Protein AF-A0A1C6I6W0-F1 (afdb_monomer_lite)

Foldseek 3Di:
DDDDDDDDDDDDDDDDDDDDDDDDDDDDDDDDDDDDDDDDDDDDDDDDDDDDDDDDDDDDDDDDDDDDDDDDDPDDDDPAQFFAFPDWDADQFWIKTFTDDDDQAQKKWKWKDDPQDTDTQDMDRDRIDTRGRDDAQDKIFMKMFGAHPVRDTRGDIDSRGDIAHHHHFWAFPDWAAAAQFIKTFTDQDPQFQKKWKWKDAPPDDTDTQDMDRHRMDGRNPDDAQGKMFMGMFGADPVRDTRYDIDPGDMAHHKHFWAFPDWAADQFFIKTFTDDIRQFQKKWKWKADPLDTDTDDIGNDRMDTDGRDDAQDKIFMKMFGAHPVRHTRHHIDSRGDIAHHHHFFDWPFWAADPQAIKTFGDDGPPFQWKWKWKDFQPGDTDTDDIGSDRIDGDNPDDAQTWMFMWMFGADPVRDGRYDIDPQGFIDHNRAGDAAWGQDPNATWHDHRRHTDAFWDQDPNWIWHAHPSRGTDADAWGHDPVRAIFHHHPVRTQQQLDFAWDQDPNWTWGHASGGTDTQDDLLSVLLRLLRHVLPVQDDSVDDLVSSLVSLLLCLLPFAAEDDADVPHDPDLCLLSVLCCCCSPVRYHHQLNSQSVSLSNNVSSPQQFKWWFFQVQGTWIDTPQFTGGSHVVNVDPDHSHRHHLPDPPDPVVNVRRPHPDPSRIHGD

Radius of gyration: 50.12 Å; chains: 1; bounding box: 114×80×155 Å

pLDDT: mean 87.42, std 19.43, range [25.23, 98.69]

Structure (mmCIF, N/CA/C/O backbone):
data_AF-A0A1C6I6W0-F1
#
_entry.id   AF-A0A1C6I6W0-F1
#
loop_
_atom_site.group_PDB
_atom_site.id
_atom_site.type_symbol
_atom_site.label_atom_id
_atom_site.label_alt_id
_atom_site.label_comp_id
_atom_site.label_asym_id
_atom_site.label_entity_id
_atom_site.label_seq_id
_atom_site.pdbx_PDB_ins_code
_atom_site.Cartn_x
_atom_site.Cartn_y
_atom_site.Cartn_z
_atom_site.occupancy
_atom_site.B_iso_or_equiv
_atom_site.auth_seq_id
_atom_site.auth_comp_id
_atom_site.auth_asym_id
_atom_site.auth_atom_id
_atom_site.pdbx_PDB_model_num
ATOM 1 N N . MET A 1 1 ? -52.725 21.985 -29.305 1.00 36.06 1 MET A N 1
ATOM 2 C CA . MET A 1 1 ? -52.435 21.150 -30.492 1.00 36.06 1 MET A CA 1
ATOM 3 C C . MET A 1 1 ? -51.719 19.877 -30.043 1.00 36.06 1 MET A C 1
ATOM 5 O O . MET A 1 1 ? -50.774 19.984 -29.281 1.00 36.06 1 MET A O 1
ATOM 9 N N . LYS A 1 2 ? -52.288 18.724 -30.437 1.00 34.72 2 LYS A N 1
ATOM 10 C CA . LYS A 1 2 ? -51.812 17.314 -30.498 1.00 34.72 2 LYS A CA 1
ATOM 11 C C . LYS A 1 2 ? -50.402 16.998 -29.924 1.00 34.72 2 LYS A C 1
ATOM 13 O O . LYS A 1 2 ? -49.452 17.635 -30.335 1.00 34.72 2 LYS A O 1
ATOM 18 N N . GLY A 1 3 ? -50.148 15.979 -29.092 1.00 31.81 3 GLY A N 1
ATOM 19 C CA . GLY A 1 3 ? -50.983 14.910 -28.540 1.00 31.81 3 GLY A CA 1
ATOM 20 C C . GLY A 1 3 ? -50.170 13.828 -27.784 1.00 31.81 3 GLY A C 1
ATOM 21 O O . GLY A 1 3 ? -49.019 13.573 -28.105 1.00 31.81 3 GLY A O 1
ATOM 22 N N . LYS A 1 4 ? -50.865 13.203 -26.819 1.00 36.06 4 LYS A N 1
ATOM 23 C CA . LYS A 1 4 ? -50.840 11.803 -26.323 1.00 36.06 4 LYS A CA 1
ATOM 24 C C . LYS A 1 4 ? -49.597 11.166 -25.646 1.00 36.06 4 LYS A C 1
ATOM 26 O O . LYS A 1 4 ? -48.624 10.776 -26.270 1.00 36.06 4 LYS A O 1
ATOM 31 N N . PHE A 1 5 ? -49.803 10.930 -24.343 1.00 32.94 5 PHE A N 1
ATOM 32 C CA . PHE A 1 5 ? -49.519 9.741 -23.514 1.00 32.94 5 PHE A CA 1
ATOM 33 C C . PHE A 1 5 ? -49.201 8.405 -24.213 1.00 32.94 5 PHE A C 1
ATOM 35 O O . PHE A 1 5 ? -49.918 8.043 -25.137 1.00 32.94 5 PHE A O 1
ATOM 42 N N . PHE A 1 6 ? -48.331 7.589 -23.587 1.00 28.20 6 PHE A N 1
ATOM 43 C CA . PHE A 1 6 ? -48.631 6.189 -23.214 1.00 28.20 6 PHE A CA 1
ATOM 44 C C . PHE A 1 6 ? -47.800 5.707 -22.000 1.00 28.20 6 PHE A C 1
ATOM 46 O O . PHE A 1 6 ? -46.600 5.950 -21.902 1.00 28.20 6 PHE A O 1
ATOM 53 N N . LYS A 1 7 ? -48.488 5.027 -21.069 1.00 34.78 7 LYS A N 1
ATOM 54 C CA . LYS A 1 7 ? -47.977 4.174 -19.978 1.00 34.78 7 LYS A CA 1
ATOM 55 C C . LYS A 1 7 ? -47.928 2.717 -20.465 1.00 34.78 7 LYS A C 1
ATOM 57 O O . LYS A 1 7 ? -48.870 2.324 -21.141 1.00 34.78 7 LYS A O 1
ATOM 62 N N . SER A 1 8 ? -46.978 1.914 -19.973 1.00 28.53 8 SER A N 1
ATOM 63 C CA . SER A 1 8 ? -47.134 0.472 -19.632 1.00 28.53 8 SER A CA 1
ATOM 64 C C . SER A 1 8 ? -45.778 -0.068 -19.142 1.00 28.53 8 SER A C 1
ATOM 66 O O . SER A 1 8 ? -44.788 0.072 -19.847 1.00 28.53 8 SER A O 1
ATOM 68 N N . ALA A 1 9 ? -45.599 -0.423 -17.866 1.00 29.14 9 ALA A N 1
ATOM 69 C CA . ALA A 1 9 ? -46.015 -1.654 -17.174 1.00 29.14 9 ALA A CA 1
ATOM 70 C C . ALA A 1 9 ? -45.068 -2.850 -17.420 1.00 29.14 9 ALA A C 1
ATOM 72 O O . ALA A 1 9 ? -44.709 -3.174 -18.544 1.00 29.14 9 ALA A O 1
ATOM 73 N N . ALA A 1 10 ? -44.651 -3.451 -16.304 1.00 28.59 10 ALA A N 1
ATOM 74 C CA . ALA A 1 10 ? -43.691 -4.535 -16.168 1.00 28.59 10 ALA A CA 1
ATOM 75 C C . ALA A 1 10 ? -44.291 -5.914 -16.486 1.00 28.59 10 ALA A C 1
ATOM 77 O O . ALA A 1 10 ? -45.480 -6.127 -16.263 1.00 28.59 10 ALA A O 1
ATOM 78 N N . ALA A 1 11 ? -43.440 -6.873 -16.858 1.00 27.70 11 ALA A N 1
ATOM 79 C CA . ALA A 1 11 ? -43.694 -8.292 -16.628 1.00 27.70 11 ALA A CA 1
ATOM 80 C C . ALA A 1 11 ? -42.375 -9.059 -16.441 1.00 27.70 11 ALA A C 1
ATOM 82 O O . ALA A 1 11 ? -41.409 -8.892 -17.180 1.00 27.70 11 ALA A O 1
ATOM 83 N N . VAL A 1 12 ? -42.376 -9.869 -15.389 1.00 25.23 12 VAL A N 1
ATOM 84 C CA . VAL A 1 12 ? -41.361 -10.820 -14.941 1.00 25.23 12 VAL A CA 1
ATOM 85 C C . VAL A 1 12 ? -41.543 -12.125 -15.716 1.00 25.23 12 VAL A C 1
ATOM 87 O O . VAL A 1 12 ? -42.675 -12.582 -15.841 1.00 25.23 12 VAL A O 1
ATOM 90 N N . LEU A 1 13 ? -40.458 -12.785 -16.131 1.00 26.41 13 LEU A N 1
ATOM 91 C CA . LEU A 1 13 ? -40.449 -14.246 -16.218 1.00 26.41 13 LEU A CA 1
ATOM 92 C C . LEU A 1 13 ? -39.040 -14.789 -15.959 1.00 26.41 13 LEU A C 1
ATOM 94 O O . LEU A 1 13 ? -38.089 -14.494 -16.679 1.00 26.41 13 LEU A O 1
ATOM 98 N N . ALA A 1 14 ? -38.929 -15.564 -14.884 1.00 27.98 14 ALA A N 1
ATOM 99 C CA . ALA A 1 14 ? -37.786 -16.395 -14.561 1.00 27.98 14 ALA A CA 1
ATOM 100 C C . ALA A 1 14 ? -38.007 -17.788 -15.162 1.00 27.98 14 ALA A C 1
ATOM 102 O O . ALA A 1 14 ? -39.080 -18.357 -14.981 1.00 27.98 14 ALA A O 1
ATOM 103 N N . VAL A 1 15 ? -36.984 -18.358 -15.800 1.00 27.36 15 VAL A N 1
ATOM 104 C CA . VAL A 1 15 ? -36.867 -19.809 -15.982 1.00 27.36 15 VAL A CA 1
ATOM 105 C C . VAL A 1 15 ? -35.427 -20.209 -15.675 1.00 27.36 15 VAL A C 1
ATOM 107 O O . VAL A 1 15 ? -34.488 -19.883 -16.395 1.00 27.36 15 VAL A O 1
ATOM 110 N N . THR A 1 16 ? -35.270 -20.893 -14.550 1.00 27.75 16 THR A N 1
ATOM 111 C CA . THR A 1 16 ? -34.123 -21.720 -14.173 1.00 27.75 16 THR A CA 1
ATOM 112 C C . THR A 1 16 ? -34.298 -23.118 -14.754 1.00 27.75 16 THR A C 1
ATOM 114 O O . THR A 1 16 ? -35.310 -23.741 -14.456 1.00 27.75 16 THR A O 1
ATOM 117 N N . MET A 1 17 ? -33.290 -23.654 -15.445 1.00 28.72 17 MET A N 1
ATOM 118 C CA . MET A 1 17 ? -32.938 -25.079 -15.380 1.00 28.72 17 MET A CA 1
ATOM 119 C C . MET A 1 17 ? -31.428 -25.246 -15.585 1.00 28.72 17 MET A C 1
ATOM 121 O O . MET A 1 17 ? -30.839 -24.709 -16.518 1.00 28.72 17 MET A O 1
ATOM 125 N N . ALA A 1 18 ? -30.813 -25.970 -14.656 1.00 29.25 18 ALA A N 1
ATOM 126 C CA . ALA A 1 18 ? -29.448 -26.472 -14.706 1.00 29.25 18 ALA A CA 1
ATOM 127 C C . ALA A 1 18 ? -29.484 -27.939 -15.148 1.00 29.25 18 ALA A C 1
ATOM 129 O O . ALA A 1 18 ? -30.422 -28.612 -14.747 1.00 29.25 18 ALA A O 1
ATOM 130 N N . PHE A 1 19 ? -28.465 -28.445 -15.857 1.00 28.27 19 PHE A N 1
ATOM 131 C CA . PHE A 1 19 ? -27.945 -29.813 -15.669 1.00 28.27 19 PHE A CA 1
ATOM 132 C C . PHE A 1 19 ? -26.547 -30.011 -16.313 1.00 28.27 19 PHE A C 1
ATOM 134 O O . PHE A 1 19 ? -26.326 -29.698 -17.477 1.00 28.27 19 PHE A O 1
ATOM 141 N N . SER A 1 20 ? -25.616 -30.477 -15.466 1.00 30.28 20 SER A N 1
ATOM 142 C CA . SER A 1 20 ? -24.488 -31.426 -15.648 1.00 30.28 20 SER A CA 1
ATOM 143 C C . SER A 1 20 ? -23.611 -31.491 -16.924 1.00 30.28 20 SER A C 1
ATOM 145 O O . SER A 1 20 ? -24.046 -31.949 -17.969 1.00 30.28 20 SER A O 1
ATOM 147 N N . GLY A 1 21 ? -22.308 -31.206 -16.743 1.00 29.09 21 GLY A N 1
ATOM 148 C CA . GLY A 1 21 ? -21.165 -32.149 -16.859 1.00 29.09 21 GLY A CA 1
ATOM 149 C C . GLY A 1 21 ? -20.869 -32.964 -18.143 1.00 29.09 21 GLY A C 1
ATOM 150 O O . GLY A 1 21 ? -21.479 -34.003 -18.317 1.00 29.09 21 GLY A O 1
ATOM 151 N N . LEU A 1 22 ? -19.833 -32.526 -18.903 1.00 28.27 22 LEU A N 1
ATOM 152 C CA . LEU A 1 22 ? -18.575 -33.203 -19.380 1.00 28.27 22 LEU A CA 1
ATOM 153 C C . LEU A 1 22 ? -18.576 -34.673 -19.925 1.00 28.27 22 LEU A C 1
ATOM 155 O O . LEU A 1 22 ? -19.366 -35.463 -19.428 1.00 28.27 22 LEU A O 1
ATOM 159 N N . PRO A 1 23 ? -17.565 -35.157 -20.721 1.00 45.59 23 PRO A N 1
ATOM 160 C CA . PRO A 1 23 ? -16.517 -34.499 -21.550 1.00 45.59 23 PRO A CA 1
ATOM 161 C C . PRO A 1 23 ? -16.104 -35.212 -22.902 1.00 45.59 23 PRO A C 1
ATOM 163 O O . PRO A 1 23 ? -16.564 -36.298 -23.220 1.00 45.59 23 PRO A O 1
ATOM 166 N N . VAL A 1 24 ? -15.119 -34.605 -23.605 1.00 29.31 24 VAL A N 1
ATOM 167 C CA . VAL A 1 24 ? -14.107 -35.115 -24.597 1.00 29.31 24 VAL A CA 1
ATOM 168 C C . VAL A 1 24 ? -14.507 -35.565 -26.025 1.00 29.31 24 VAL A C 1
ATOM 170 O O . VAL A 1 24 ? -15.272 -36.498 -26.208 1.00 29.31 24 VAL A O 1
ATOM 173 N N . GLY A 1 25 ? -13.772 -35.018 -27.017 1.00 28.88 25 GLY A N 1
ATOM 174 C CA . GLY A 1 25 ? -13.384 -35.678 -28.285 1.00 28.88 25 GLY A CA 1
ATOM 175 C C . GLY A 1 25 ? -13.830 -34.915 -29.544 1.00 28.88 25 GLY A C 1
ATOM 176 O O . GLY A 1 25 ? -15.005 -34.931 -29.856 1.00 28.88 25 GLY A O 1
ATOM 177 N N . ALA A 1 26 ? -13.021 -34.065 -30.188 1.00 28.41 26 ALA A N 1
ATOM 178 C CA . ALA A 1 26 ? -11.899 -34.342 -31.101 1.00 28.41 26 ALA A CA 1
ATOM 179 C C . ALA A 1 26 ? -12.290 -34.181 -32.598 1.00 28.41 26 ALA A C 1
ATOM 181 O O . ALA A 1 26 ? -13.226 -34.808 -33.066 1.00 28.41 26 ALA A O 1
ATOM 182 N N . TYR A 1 27 ? -11.499 -33.355 -33.300 1.00 29.36 27 TYR A N 1
ATOM 183 C CA . TYR A 1 27 ? -11.315 -33.192 -34.757 1.00 29.36 27 TYR A CA 1
ATOM 184 C C . TYR A 1 27 ? -12.503 -32.804 -35.660 1.00 29.36 27 TYR A C 1
ATOM 186 O O . TYR A 1 27 ? -13.372 -33.613 -35.943 1.00 29.36 27 TYR A O 1
ATOM 194 N N . ALA A 1 28 ? -12.400 -31.617 -36.271 1.00 29.62 28 ALA A N 1
ATOM 195 C CA . ALA A 1 28 ? -12.566 -31.433 -37.718 1.00 29.62 28 ALA A CA 1
ATOM 196 C C . ALA A 1 28 ? -11.971 -30.076 -38.142 1.00 29.62 28 ALA A C 1
ATOM 198 O O . ALA A 1 28 ? -12.317 -29.035 -37.585 1.00 29.62 28 ALA A O 1
ATOM 199 N N . LEU A 1 29 ? -11.041 -30.115 -39.101 1.00 31.14 29 LEU A N 1
ATOM 200 C CA . LEU A 1 29 ? -10.741 -28.991 -39.983 1.00 31.14 29 LEU A CA 1
ATOM 201 C C . LEU A 1 29 ? -11.939 -28.797 -40.918 1.00 31.14 29 LEU A C 1
ATOM 203 O O . LEU A 1 29 ? -12.384 -29.785 -41.493 1.00 31.14 29 LEU A O 1
ATOM 207 N N . ASP A 1 30 ? -12.354 -27.555 -41.158 1.00 29.84 30 ASP A N 1
ATOM 208 C CA . ASP A 1 30 ? -12.746 -27.149 -42.506 1.00 29.84 30 ASP A CA 1
ATOM 209 C C . ASP A 1 30 ? -12.541 -25.642 -42.723 1.00 29.84 30 ASP A C 1
ATOM 211 O O . ASP A 1 30 ? -12.570 -24.815 -41.811 1.00 29.84 30 ASP A O 1
ATOM 215 N N . THR A 1 31 ? -12.232 -25.379 -43.976 1.00 33.81 31 THR A N 1
ATOM 216 C CA . THR A 1 31 ? -11.841 -24.196 -44.715 1.00 33.81 31 THR A CA 1
ATOM 217 C C . THR A 1 31 ? -12.945 -23.143 -44.849 1.00 33.81 31 THR A C 1
ATOM 219 O O . THR A 1 31 ? -14.130 -23.454 -44.879 1.00 33.81 31 THR A O 1
ATOM 222 N N . SER A 1 32 ? -12.553 -21.871 -44.967 1.00 29.91 32 SER A N 1
ATOM 223 C CA . SER A 1 32 ? -13.003 -20.964 -46.041 1.00 29.91 32 SER A CA 1
ATOM 224 C C . SER A 1 32 ? -12.539 -19.529 -45.781 1.00 29.91 32 SER A C 1
ATOM 226 O O . SER A 1 32 ? -12.590 -19.000 -44.672 1.00 29.91 32 SER A O 1
ATOM 228 N N . GLU A 1 33 ? -12.021 -18.931 -46.846 1.00 36.03 33 GLU A N 1
ATOM 229 C CA . GLU A 1 33 ? -11.653 -17.529 -46.967 1.00 36.03 33 GLU A CA 1
ATOM 230 C C . GLU A 1 33 ? -12.889 -16.624 -46.903 1.00 36.03 33 GLU A C 1
ATOM 232 O O . GLU A 1 33 ? -13.901 -16.908 -47.537 1.00 36.03 33 GLU A O 1
ATOM 237 N N . SER A 1 34 ? -12.769 -15.471 -46.244 1.00 31.41 34 SER A N 1
ATOM 238 C CA . SER A 1 34 ? -13.485 -14.260 -46.661 1.00 31.41 34 SER A CA 1
ATOM 239 C C . SER A 1 34 ? -12.804 -13.018 -46.084 1.00 31.41 34 SER A C 1
ATOM 241 O O . SER A 1 34 ? -12.712 -12.833 -44.868 1.00 31.41 34 SER A O 1
ATOM 243 N N . VAL A 1 35 ? -12.300 -12.188 -46.990 1.00 36.06 35 VAL A N 1
ATOM 244 C CA . VAL A 1 35 ? -11.718 -10.855 -46.783 1.00 36.06 35 VAL A CA 1
ATOM 245 C C . VAL A 1 35 ? -12.784 -9.903 -46.218 1.00 36.06 35 VAL A C 1
ATOM 247 O O . VAL A 1 35 ? -13.906 -9.948 -46.717 1.00 36.06 35 VAL A O 1
ATOM 250 N N . PRO A 1 36 ? -12.494 -9.003 -45.255 1.00 34.47 36 PRO A N 1
ATOM 251 C CA . PRO A 1 36 ? -13.406 -7.911 -44.957 1.00 34.47 36 PRO A CA 1
ATOM 252 C C . PRO A 1 36 ? -13.003 -6.633 -45.701 1.00 34.47 36 PRO A C 1
ATOM 254 O O . PRO A 1 36 ? -11.850 -6.193 -45.681 1.00 34.47 36 PRO A O 1
ATOM 257 N N . GLU A 1 37 ? -14.017 -6.068 -46.343 1.00 31.89 37 GLU A N 1
ATOM 258 C CA . GLU A 1 37 ? -14.058 -4.824 -47.098 1.00 31.89 37 GLU A CA 1
ATOM 259 C C . GLU A 1 37 ? -13.576 -3.604 -46.298 1.00 31.89 37 GLU A C 1
ATOM 261 O O . GLU A 1 37 ? -13.868 -3.415 -45.114 1.00 31.89 37 GLU A O 1
ATOM 266 N N . THR A 1 38 ? -12.857 -2.731 -46.997 1.00 31.52 38 THR A N 1
ATOM 267 C CA . THR A 1 38 ? -12.487 -1.380 -46.578 1.00 31.52 38 THR A CA 1
ATOM 268 C C . THR A 1 38 ? -13.678 -0.429 -46.682 1.00 31.52 38 THR A C 1
ATOM 270 O O . THR A 1 38 ? -14.197 -0.203 -47.773 1.00 31.52 38 THR A O 1
ATOM 273 N N . LEU A 1 39 ? -14.062 0.185 -45.557 1.00 32.25 39 LEU A N 1
ATOM 274 C CA . LEU A 1 39 ? -14.990 1.316 -45.521 1.00 32.25 39 LEU A CA 1
ATOM 275 C C . LEU A 1 39 ? -14.318 2.593 -46.050 1.00 32.25 39 LEU A C 1
ATOM 277 O O . LEU A 1 39 ? -13.287 3.033 -45.539 1.00 32.25 39 LEU A O 1
ATOM 281 N N . VAL A 1 40 ? -14.965 3.194 -47.044 1.00 33.78 40 VAL A N 1
ATOM 282 C CA . VAL A 1 40 ? -14.684 4.511 -47.622 1.00 33.78 40 VAL A CA 1
ATOM 283 C C . VAL A 1 40 ? -15.209 5.595 -46.675 1.00 33.78 40 VAL A C 1
ATOM 285 O O . VAL A 1 40 ? -16.367 5.537 -46.267 1.00 33.78 40 VAL A O 1
ATOM 288 N N . MET A 1 41 ? -14.390 6.598 -46.346 1.00 30.19 41 MET A N 1
ATOM 289 C CA . MET A 1 41 ? -14.851 7.849 -45.732 1.00 30.19 41 MET A CA 1
ATOM 290 C C . MET A 1 41 ? -14.208 9.046 -46.441 1.00 30.19 41 MET A C 1
ATOM 292 O O . MET A 1 41 ? -12.989 9.153 -46.524 1.00 30.19 41 MET A O 1
ATOM 296 N N . ALA A 1 42 ? -15.114 9.880 -46.946 1.00 30.77 42 ALA A N 1
ATOM 297 C CA . ALA A 1 42 ? -15.023 11.119 -47.710 1.00 30.77 42 ALA A CA 1
ATOM 298 C C . ALA A 1 42 ? -13.834 12.071 -47.461 1.00 30.77 42 ALA A C 1
ATOM 300 O O . ALA A 1 42 ? -13.457 12.356 -46.323 1.00 30.77 42 ALA A O 1
ATOM 301 N N . ASP A 1 43 ? -13.369 12.650 -48.573 1.00 34.75 43 ASP A N 1
ATOM 302 C CA . ASP A 1 43 ? -12.514 13.832 -48.656 1.00 34.75 43 ASP A CA 1
ATOM 303 C C . ASP A 1 43 ? -13.191 15.076 -48.064 1.00 34.75 43 ASP A C 1
ATOM 305 O O . ASP A 1 43 ? -14.331 15.413 -48.389 1.00 34.75 43 ASP A O 1
ATOM 309 N N . VAL A 1 44 ? -12.436 15.803 -47.239 1.00 31.33 44 VAL A N 1
ATOM 310 C CA . VAL A 1 44 ? -12.723 17.183 -46.835 1.00 31.33 44 VAL A CA 1
ATOM 311 C C . VAL A 1 44 ? -11.496 18.022 -47.181 1.00 31.33 44 VAL A C 1
ATOM 313 O O . VAL A 1 44 ? -10.466 17.959 -46.513 1.00 31.33 44 VAL A O 1
ATOM 316 N N . THR A 1 45 ? -11.613 18.805 -48.250 1.00 39.41 45 THR A N 1
ATOM 317 C CA . THR A 1 45 ? -10.667 19.849 -48.661 1.00 39.41 45 THR A CA 1
ATOM 318 C C . THR A 1 45 ? -10.876 21.135 -47.858 1.00 39.41 45 THR A C 1
ATOM 320 O O . THR A 1 45 ? -12.003 21.615 -47.756 1.00 39.41 45 THR A O 1
ATOM 323 N N . ILE A 1 46 ? -9.788 21.733 -47.356 1.00 32.34 46 ILE A N 1
ATOM 324 C CA . ILE A 1 46 ? -9.719 23.112 -46.831 1.00 32.34 46 ILE A CA 1
ATOM 325 C C . ILE A 1 46 ? -8.386 23.725 -47.332 1.00 32.34 46 ILE A C 1
ATOM 327 O O . ILE A 1 46 ? -7.402 22.983 -47.411 1.00 32.34 46 ILE A O 1
ATOM 331 N N . PRO A 1 47 ? -8.337 25.011 -47.747 1.00 40.34 47 PRO A N 1
ATOM 332 C CA . PRO A 1 47 ? -7.365 25.516 -48.717 1.00 40.34 47 PRO A CA 1
ATOM 333 C C . PRO A 1 47 ? -6.090 26.076 -48.071 1.00 40.34 47 PRO A C 1
ATOM 335 O O . PRO A 1 47 ? -6.069 26.426 -46.892 1.00 40.34 47 PRO A O 1
ATOM 338 N N . VAL A 1 48 ? -5.026 26.183 -48.872 1.00 35.09 48 VAL A N 1
ATOM 339 C CA . VAL A 1 48 ? -3.736 26.768 -48.481 1.00 35.09 48 VAL A CA 1
ATOM 340 C C . VAL A 1 48 ? -3.612 28.164 -49.100 1.00 35.09 48 VAL A C 1
ATOM 342 O O . VAL A 1 48 ? -3.690 28.307 -50.318 1.00 35.09 48 VAL A O 1
ATOM 345 N N . GLU A 1 49 ? -3.436 29.178 -48.250 1.00 35.69 49 GLU A N 1
ATOM 346 C CA . GLU A 1 49 ? -3.113 30.563 -48.624 1.00 35.69 49 GLU A CA 1
ATOM 347 C C . GLU A 1 49 ? -1.639 30.735 -49.054 1.00 35.69 49 GLU A C 1
ATOM 349 O O . GLU A 1 49 ? -0.786 29.927 -48.671 1.00 35.69 49 GLU A O 1
ATOM 354 N N . PRO A 1 50 ? -1.313 31.778 -49.846 1.00 46.09 50 PRO A N 1
ATOM 355 C CA . PRO A 1 50 ? -0.034 31.887 -50.534 1.00 46.09 50 PRO A CA 1
ATOM 356 C C . PRO A 1 50 ? 1.013 32.649 -49.711 1.00 46.09 50 PRO A C 1
ATOM 358 O O . PRO A 1 50 ? 0.701 33.607 -49.008 1.00 46.09 50 PRO A O 1
ATOM 361 N N . THR A 1 51 ? 2.290 32.298 -49.886 1.00 35.94 51 THR A N 1
ATOM 362 C CA . THR A 1 51 ? 3.406 33.160 -49.469 1.00 35.94 51 THR A CA 1
ATOM 363 C C . THR A 1 51 ? 4.254 33.591 -50.661 1.00 35.94 51 THR A C 1
ATOM 365 O O . THR A 1 51 ? 4.799 32.782 -51.407 1.00 35.94 51 THR A O 1
ATOM 368 N N . THR A 1 52 ? 4.324 34.911 -50.764 1.00 33.56 52 THR A N 1
ATOM 369 C CA . THR A 1 52 ? 5.083 35.852 -51.590 1.00 33.56 52 THR A CA 1
ATOM 370 C C . THR A 1 52 ? 6.537 35.523 -51.971 1.00 33.56 52 THR A C 1
ATOM 372 O O . THR A 1 52 ? 7.370 35.261 -51.110 1.00 33.56 52 THR A O 1
ATOM 375 N N . SER A 1 53 ? 6.807 35.726 -53.271 1.00 35.34 53 SER A N 1
ATOM 376 C CA . SER A 1 53 ? 7.819 36.609 -53.900 1.00 35.34 53 SER A CA 1
ATOM 377 C C . SER A 1 53 ? 9.307 36.500 -53.524 1.00 35.34 53 SER A C 1
ATOM 379 O O . SER A 1 53 ? 9.727 36.936 -52.454 1.00 35.34 53 SER A O 1
ATOM 381 N N . ILE A 1 54 ? 10.123 36.128 -54.520 1.00 35.50 54 ILE A N 1
ATOM 382 C CA . ILE A 1 54 ? 11.561 36.432 -54.616 1.00 35.50 54 ILE A CA 1
ATOM 383 C C . ILE A 1 54 ? 11.801 37.109 -55.981 1.00 35.50 54 ILE A C 1
ATOM 385 O O . ILE A 1 54 ? 11.271 36.655 -56.993 1.00 35.50 54 ILE A O 1
ATOM 389 N N . TYR A 1 55 ? 12.552 38.214 -55.976 1.00 35.81 55 TYR A N 1
ATOM 390 C CA . TYR A 1 55 ? 12.883 39.067 -57.127 1.00 35.81 55 TYR A CA 1
ATOM 391 C C . TYR A 1 55 ? 13.720 38.353 -58.213 1.00 35.81 55 TYR A C 1
ATOM 393 O O . TYR A 1 55 ? 14.485 37.445 -57.882 1.00 35.81 55 TYR A O 1
ATOM 401 N N . PRO A 1 56 ? 13.628 38.785 -59.489 1.00 40.47 56 PRO A N 1
ATOM 402 C CA . PRO A 1 56 ? 14.425 38.250 -60.593 1.00 40.47 56 PRO A CA 1
ATOM 403 C C . PRO A 1 56 ? 15.850 38.829 -60.625 1.00 40.47 56 PRO A C 1
ATOM 405 O O . PRO A 1 56 ? 16.051 40.016 -60.378 1.00 40.47 56 PRO A O 1
ATOM 408 N N . THR A 1 57 ? 16.828 37.991 -60.973 1.00 43.94 57 THR A N 1
ATOM 409 C CA . THR A 1 57 ? 18.174 38.406 -61.408 1.00 43.94 57 THR A CA 1
ATOM 410 C C . THR A 1 57 ? 18.276 38.358 -62.933 1.00 43.94 57 THR A C 1
ATOM 412 O O . THR A 1 57 ? 17.643 37.509 -63.561 1.00 43.94 57 THR A O 1
ATOM 415 N N . ASP A 1 58 ? 19.080 39.270 -63.478 1.00 40.38 58 ASP A N 1
ATOM 416 C CA . ASP A 1 58 ? 19.270 39.634 -64.890 1.00 40.38 58 ASP A CA 1
ATOM 417 C C . ASP A 1 58 ? 19.498 38.480 -65.897 1.00 40.38 58 ASP A C 1
ATOM 419 O O . ASP A 1 58 ? 19.976 37.403 -65.524 1.00 40.38 58 ASP A O 1
ATOM 423 N N . PRO A 1 59 ? 19.192 38.700 -67.196 1.00 46.06 59 PRO A N 1
ATOM 424 C CA . PRO A 1 59 ? 19.339 37.691 -68.237 1.00 46.06 59 PRO A CA 1
ATOM 425 C C . PRO A 1 59 ? 20.807 37.461 -68.622 1.00 46.06 59 PRO A C 1
ATOM 427 O O . PRO A 1 59 ? 21.568 38.397 -68.853 1.00 46.06 59 PRO A O 1
ATOM 430 N N . ILE A 1 60 ? 21.181 36.186 -68.733 1.00 48.25 60 ILE A N 1
ATOM 431 C CA . ILE A 1 60 ? 22.473 35.727 -69.255 1.00 48.25 60 ILE A CA 1
ATOM 432 C C . ILE A 1 60 ? 22.419 35.753 -70.793 1.00 48.25 60 ILE A C 1
ATOM 434 O O . ILE A 1 60 ? 21.446 35.283 -71.384 1.00 48.25 60 ILE A O 1
ATOM 438 N N . GLU A 1 61 ? 23.464 36.297 -71.425 1.00 42.75 61 GLU A N 1
ATOM 439 C CA . GLU A 1 61 ? 23.663 36.349 -72.883 1.00 42.75 61 GLU A CA 1
ATOM 440 C C . GLU A 1 61 ? 23.561 34.970 -73.574 1.00 42.75 61 GLU A C 1
ATOM 442 O O . GLU A 1 61 ? 23.943 33.946 -72.996 1.00 42.75 61 GLU A O 1
ATOM 447 N N . PRO A 1 62 ? 23.105 34.922 -74.841 1.00 45.28 62 PRO A N 1
ATOM 448 C CA . PRO A 1 62 ? 23.009 33.683 -75.605 1.00 45.28 62 PRO A CA 1
ATOM 449 C C . PRO A 1 62 ? 24.396 33.151 -75.991 1.00 45.28 62 PRO A C 1
ATOM 451 O O . PRO A 1 62 ? 25.179 33.825 -76.657 1.00 45.28 62 PRO A O 1
ATOM 454 N N . THR A 1 63 ? 24.684 31.901 -75.624 1.00 45.88 63 THR A N 1
ATOM 455 C CA . THR A 1 63 ? 25.850 31.163 -76.124 1.00 45.88 63 THR A CA 1
ATOM 456 C C . THR A 1 63 ? 25.517 30.408 -77.418 1.00 45.88 63 THR A C 1
ATOM 458 O O . THR A 1 63 ? 24.411 29.904 -77.608 1.00 45.88 63 THR A O 1
ATOM 461 N N . ASN A 1 64 ? 26.500 30.392 -78.325 1.00 44.41 64 ASN A N 1
ATOM 462 C CA . ASN A 1 64 ? 26.469 29.888 -79.704 1.00 44.41 64 ASN A CA 1
ATOM 463 C C . ASN A 1 64 ? 25.904 28.460 -79.895 1.00 44.41 64 ASN A C 1
ATOM 465 O O . ASN A 1 64 ? 26.009 27.624 -78.996 1.00 44.41 64 ASN A O 1
ATOM 469 N N . PRO A 1 65 ? 25.387 28.137 -81.101 1.00 50.00 65 PRO A N 1
ATOM 470 C CA . PRO A 1 65 ? 24.825 26.824 -81.409 1.00 50.00 65 PRO A CA 1
ATOM 471 C C . PRO A 1 65 ? 25.864 25.695 -81.336 1.00 50.00 65 PRO A C 1
ATOM 473 O O . PRO A 1 65 ? 26.988 25.806 -81.828 1.00 50.00 65 PRO A O 1
ATOM 476 N N . ILE A 1 66 ? 25.441 24.580 -80.737 1.00 44.44 66 ILE A N 1
ATOM 477 C CA . ILE A 1 66 ? 26.198 23.333 -80.607 1.00 44.44 66 ILE A CA 1
ATOM 478 C C . ILE A 1 66 ? 26.211 22.619 -81.967 1.00 44.44 66 ILE A C 1
ATOM 480 O O . ILE A 1 66 ? 25.172 22.170 -82.447 1.00 44.44 66 ILE A O 1
ATOM 484 N N . TYR A 1 67 ? 27.393 22.492 -82.573 1.00 43.72 67 TYR A N 1
ATOM 485 C CA . TYR A 1 67 ? 27.629 21.581 -83.695 1.00 43.72 67 TYR A CA 1
ATOM 486 C C . TYR A 1 67 ? 27.641 20.118 -83.208 1.00 43.72 67 TYR A C 1
ATOM 488 O O . TYR A 1 67 ? 28.129 19.851 -82.106 1.00 43.72 67 TYR A O 1
ATOM 496 N N . PRO A 1 68 ? 27.154 19.149 -84.007 1.00 48.72 68 PRO A N 1
ATOM 497 C CA . PRO A 1 68 ? 27.234 17.732 -83.665 1.00 48.72 68 PRO A CA 1
ATOM 498 C C . PRO A 1 68 ? 28.698 17.277 -83.577 1.00 48.72 68 PRO A C 1
ATOM 500 O O . PRO A 1 68 ? 29.464 17.400 -84.532 1.00 48.72 68 PRO A O 1
ATOM 503 N N . THR A 1 69 ? 29.089 16.737 -82.421 1.00 49.12 69 THR A N 1
ATOM 504 C CA . THR A 1 69 ? 30.388 16.085 -82.222 1.00 49.12 69 THR A CA 1
ATOM 505 C C . THR A 1 69 ? 30.461 14.805 -83.052 1.00 49.12 69 THR A C 1
ATOM 507 O O . THR A 1 69 ? 29.562 13.966 -82.971 1.00 49.12 69 THR A O 1
ATOM 510 N N . GLN A 1 70 ? 31.536 14.658 -83.831 1.00 50.75 70 GLN A N 1
ATOM 511 C CA . GLN A 1 70 ? 31.863 13.438 -84.573 1.00 50.75 70 GLN A CA 1
ATOM 512 C C . GLN A 1 70 ? 31.910 12.191 -83.661 1.00 50.75 70 GLN A C 1
ATOM 514 O O . GLN A 1 70 ? 32.193 12.323 -82.466 1.00 50.75 70 GLN A O 1
ATOM 519 N N . PRO A 1 71 ? 31.666 10.979 -84.200 1.00 52.12 71 PRO A N 1
ATOM 520 C CA . PRO A 1 71 ? 31.817 9.734 -83.452 1.00 52.12 71 PRO A CA 1
ATOM 521 C C . PRO A 1 71 ? 33.261 9.592 -82.963 1.00 52.12 71 PRO A C 1
ATOM 523 O O . PRO A 1 71 ? 34.197 9.710 -83.748 1.00 52.12 71 PRO A O 1
ATOM 526 N N . VAL A 1 72 ? 33.438 9.335 -81.669 1.00 51.44 72 VAL A N 1
ATOM 527 C CA . VAL A 1 72 ? 34.747 9.025 -81.085 1.00 51.44 72 VAL A CA 1
ATOM 528 C C . VAL A 1 72 ? 35.175 7.640 -81.581 1.00 51.44 72 VAL A C 1
ATOM 530 O O . VAL A 1 72 ? 34.440 6.669 -81.394 1.00 51.44 72 VAL A O 1
ATOM 533 N N . GLU A 1 73 ? 36.344 7.553 -82.220 1.00 53.84 73 GLU A N 1
ATOM 534 C CA . GLU A 1 73 ? 37.004 6.287 -82.560 1.00 53.84 73 GLU A CA 1
ATOM 535 C C . GLU A 1 73 ? 37.156 5.393 -81.312 1.00 53.84 73 GLU A C 1
ATOM 537 O O . GLU A 1 73 ? 37.518 5.894 -80.241 1.00 53.84 73 GLU A O 1
ATOM 542 N N . PRO A 1 74 ? 36.919 4.071 -81.405 1.00 50.53 74 PRO A N 1
ATOM 543 C CA . PRO A 1 74 ? 37.242 3.159 -80.316 1.00 50.53 74 PRO A CA 1
ATOM 544 C C . PRO A 1 74 ? 38.757 3.176 -80.073 1.00 50.53 74 PRO A C 1
ATOM 546 O O . PRO A 1 74 ? 39.534 2.756 -80.925 1.00 50.53 74 PRO A O 1
ATOM 549 N N . THR A 1 75 ? 39.185 3.650 -78.902 1.00 51.00 75 THR A N 1
ATOM 550 C CA . THR A 1 75 ? 40.592 3.575 -78.489 1.00 51.00 75 THR A CA 1
ATOM 551 C C . THR A 1 75 ? 41.028 2.114 -78.395 1.00 51.00 75 THR A C 1
ATOM 553 O O . THR A 1 75 ? 40.349 1.313 -77.745 1.00 51.00 75 THR A O 1
ATOM 556 N N . GLU A 1 76 ? 42.162 1.776 -79.016 1.00 53.78 76 GLU A N 1
ATOM 557 C CA . GLU A 1 76 ? 42.798 0.458 -78.907 1.00 53.78 76 GLU A CA 1
ATOM 558 C C . GLU A 1 76 ? 42.938 0.030 -77.430 1.00 53.78 76 GLU A C 1
ATOM 560 O O . GLU A 1 76 ? 43.216 0.868 -76.562 1.00 53.78 76 GLU A O 1
ATOM 565 N N . PRO A 1 77 ? 42.740 -1.260 -77.096 1.00 52.31 77 PRO A N 1
ATOM 566 C CA . PRO A 1 77 ? 42.868 -1.731 -75.725 1.00 52.31 77 PRO A CA 1
ATOM 567 C C . PRO A 1 77 ? 44.299 -1.517 -75.221 1.00 52.31 77 PRO A C 1
ATOM 569 O O . PRO A 1 77 ? 45.255 -2.070 -75.762 1.00 52.31 77 PRO A O 1
ATOM 572 N N . VAL A 1 78 ? 44.447 -0.748 -74.140 1.00 54.28 78 VAL A N 1
ATOM 573 C CA . VAL A 1 78 ? 45.716 -0.626 -73.413 1.00 54.28 78 VAL A CA 1
ATOM 574 C C . VAL A 1 78 ? 46.129 -2.023 -72.942 1.00 54.28 78 VAL A C 1
ATOM 576 O O . VAL A 1 78 ? 45.475 -2.605 -72.077 1.00 54.28 78 VAL A O 1
ATOM 579 N N . ILE A 1 79 ? 47.207 -2.582 -73.500 1.00 60.88 79 ILE A N 1
ATOM 580 C CA . ILE A 1 79 ? 47.752 -3.866 -73.044 1.00 60.88 79 ILE A CA 1
ATOM 581 C C . ILE A 1 79 ? 48.373 -3.655 -71.659 1.00 60.88 79 ILE A C 1
ATOM 583 O O . ILE A 1 79 ? 49.473 -3.121 -71.509 1.00 60.88 79 ILE A O 1
ATOM 587 N N . VAL A 1 80 ? 47.651 -4.072 -70.621 1.00 72.00 80 VAL A N 1
ATOM 588 C CA . VAL A 1 80 ? 48.122 -4.021 -69.236 1.00 72.00 80 VAL A CA 1
ATOM 589 C C . VAL A 1 80 ? 49.091 -5.183 -68.993 1.00 72.00 80 VAL A C 1
ATOM 591 O O . VAL A 1 80 ? 48.679 -6.324 -68.804 1.00 72.00 80 VAL A O 1
ATOM 594 N N . ASN A 1 81 ? 50.398 -4.907 -68.961 1.00 89.69 81 ASN A N 1
ATOM 595 C CA . ASN A 1 81 ? 51.452 -5.917 -68.750 1.00 89.69 81 ASN A CA 1
ATOM 596 C C . ASN A 1 81 ? 51.650 -6.320 -67.267 1.00 89.69 81 ASN A C 1
ATOM 598 O O . ASN A 1 81 ? 52.750 -6.670 -66.831 1.00 89.69 81 ASN A O 1
ATOM 602 N N . TYR A 1 82 ? 50.610 -6.210 -66.438 1.00 92.94 82 TYR A N 1
ATOM 603 C CA . TYR A 1 82 ? 50.656 -6.556 -65.016 1.00 92.94 82 TYR A CA 1
ATOM 604 C C . TYR A 1 82 ? 49.311 -7.094 -64.509 1.00 92.94 82 TYR A C 1
ATOM 606 O O . TYR A 1 82 ? 48.271 -6.777 -65.080 1.00 92.94 82 TYR A O 1
ATOM 614 N N . PRO A 1 83 ? 49.290 -7.888 -63.419 1.00 95.25 83 PRO A N 1
ATOM 615 C CA . PRO A 1 83 ? 48.044 -8.319 -62.789 1.00 95.25 83 PRO A CA 1
ATOM 616 C C . PRO A 1 83 ? 47.228 -7.123 -62.274 1.00 95.25 83 PRO A C 1
ATOM 618 O O . PRO A 1 83 ? 47.612 -6.457 -61.309 1.00 95.25 83 PRO A O 1
ATOM 621 N N . GLU A 1 84 ? 46.092 -6.854 -62.912 1.00 95.19 84 GLU A N 1
ATOM 622 C CA . GLU A 1 84 ? 45.233 -5.715 -62.587 1.00 95.19 84 GLU A CA 1
ATOM 623 C C . GLU A 1 84 ? 44.363 -5.997 -61.354 1.00 95.19 84 GLU A C 1
ATOM 625 O O . GLU A 1 84 ? 43.602 -6.965 -61.348 1.00 95.19 84 GLU A O 1
ATOM 630 N N . ILE A 1 85 ? 44.444 -5.169 -60.302 1.00 97.25 85 ILE A N 1
ATOM 631 C CA . ILE A 1 85 ? 43.569 -5.312 -59.125 1.00 97.25 85 ILE A CA 1
ATOM 632 C C . ILE A 1 85 ? 42.139 -4.930 -59.515 1.00 97.25 85 ILE A C 1
ATOM 634 O O . ILE A 1 85 ? 41.854 -3.780 -59.824 1.00 97.25 85 ILE A O 1
ATOM 638 N N . THR A 1 86 ? 41.225 -5.893 -59.419 1.00 96.25 86 THR A N 1
ATOM 639 C CA . THR A 1 86 ? 39.821 -5.748 -59.821 1.00 96.25 86 THR A CA 1
ATOM 640 C C . THR A 1 86 ? 38.907 -5.364 -58.665 1.00 96.25 86 THR A C 1
ATOM 642 O O . THR A 1 86 ? 37.844 -4.786 -58.880 1.00 96.25 86 THR A O 1
ATOM 645 N N . SER A 1 87 ? 39.267 -5.699 -57.418 1.00 95.31 87 SER A N 1
ATOM 646 C CA . SER A 1 87 ? 38.433 -5.373 -56.256 1.00 95.31 87 SER A CA 1
ATOM 647 C C . SER A 1 87 ? 39.166 -5.427 -54.916 1.00 95.31 87 SER A C 1
ATOM 649 O O . SER A 1 87 ? 40.131 -6.172 -54.716 1.00 95.31 87 SER A O 1
ATOM 651 N N . PHE A 1 88 ? 38.615 -4.679 -53.958 1.00 95.75 88 PHE A N 1
ATOM 652 C CA . PHE A 1 88 ? 38.971 -4.738 -52.546 1.00 95.75 88 PHE A CA 1
ATOM 653 C C . PHE A 1 88 ? 37.775 -5.171 -51.700 1.00 95.75 88 PHE A C 1
ATOM 655 O O . PHE A 1 88 ? 36.642 -4.752 -51.932 1.00 95.75 88 PHE A O 1
ATOM 662 N N . SER A 1 89 ? 38.031 -5.978 -50.671 1.00 95.00 89 SER A N 1
ATOM 663 C CA . SER A 1 89 ? 37.026 -6.355 -49.677 1.00 95.00 89 SER A CA 1
ATOM 664 C C . SER A 1 89 ? 37.614 -6.314 -48.269 1.00 95.00 89 SER A C 1
ATOM 666 O O . SER A 1 89 ? 38.504 -7.095 -47.924 1.00 95.00 89 SER A O 1
ATOM 668 N N . ASN A 1 90 ? 37.124 -5.395 -47.435 1.00 96.38 90 ASN A N 1
ATOM 669 C CA . ASN A 1 90 ? 37.554 -5.293 -46.043 1.00 96.38 90 ASN A CA 1
ATOM 670 C C . ASN A 1 90 ? 37.030 -6.489 -45.224 1.00 96.38 90 ASN A C 1
ATOM 672 O O . ASN A 1 90 ? 35.837 -6.796 -45.210 1.00 96.38 90 ASN A O 1
ATOM 676 N N . THR A 1 91 ? 37.942 -7.140 -44.510 1.00 94.75 91 THR A N 1
ATOM 677 C CA . THR A 1 91 ? 37.716 -8.253 -43.577 1.00 94.75 91 THR A CA 1
ATOM 678 C C . THR A 1 91 ? 37.682 -7.744 -42.129 1.00 94.75 91 THR A C 1
ATOM 680 O O . THR A 1 91 ? 37.746 -6.542 -41.873 1.00 94.75 91 THR A O 1
ATOM 683 N N . ALA A 1 92 ? 37.589 -8.642 -41.143 1.00 92.81 92 ALA A N 1
ATOM 684 C CA . ALA A 1 92 ? 37.586 -8.251 -39.732 1.00 92.81 92 ALA A CA 1
ATOM 685 C C . ALA A 1 92 ? 38.889 -7.566 -39.269 1.00 92.81 92 ALA A C 1
ATOM 687 O O . ALA A 1 92 ? 38.847 -6.770 -38.332 1.00 92.81 92 ALA A O 1
ATOM 688 N N . LYS A 1 93 ? 40.034 -7.885 -39.891 1.00 94.06 93 LYS A N 1
ATOM 689 C CA . LYS A 1 93 ? 41.368 -7.414 -39.467 1.00 94.06 93 LYS A CA 1
ATOM 690 C C . LYS A 1 93 ? 42.230 -6.862 -40.610 1.00 94.06 93 LYS A C 1
ATOM 692 O O . LYS A 1 93 ? 43.380 -6.511 -40.373 1.00 94.06 93 LYS A O 1
ATOM 697 N N . GLY A 1 94 ? 41.725 -6.822 -41.839 1.00 95.62 94 GLY A N 1
ATOM 698 C CA . GLY A 1 94 ? 42.545 -6.491 -43.001 1.00 95.62 94 GLY A CA 1
ATOM 699 C C . GLY A 1 94 ? 41.769 -6.358 -44.303 1.00 95.62 94 GLY A C 1
ATOM 700 O O . GLY A 1 94 ? 40.543 -6.329 -44.283 1.00 95.62 94 GLY A O 1
ATOM 701 N N . THR A 1 95 ? 42.458 -6.336 -45.439 1.00 97.25 95 THR A N 1
ATOM 702 C CA . THR A 1 95 ? 41.842 -6.202 -46.772 1.00 97.25 95 THR A CA 1
ATOM 703 C C . THR A 1 95 ? 42.155 -7.428 -47.619 1.00 97.25 95 THR A C 1
ATOM 705 O O . THR A 1 95 ? 43.320 -7.799 -47.750 1.00 97.25 95 THR A O 1
ATOM 708 N N . LYS A 1 96 ? 41.132 -8.039 -48.221 1.00 97.25 96 LYS A N 1
ATOM 709 C CA . LYS A 1 96 ? 41.299 -8.975 -49.333 1.00 97.25 96 LYS A CA 1
ATOM 710 C C . LYS A 1 96 ? 41.417 -8.177 -50.630 1.00 97.25 96 LYS A C 1
ATOM 712 O O . LYS A 1 96 ? 40.515 -7.406 -50.954 1.00 97.25 96 LYS A O 1
ATOM 717 N N . ILE A 1 97 ? 42.522 -8.366 -51.336 1.00 97.88 97 ILE A N 1
ATOM 718 C CA . ILE A 1 97 ? 42.801 -7.794 -52.653 1.00 97.88 97 ILE A CA 1
ATOM 719 C C . ILE A 1 97 ? 42.599 -8.902 -53.688 1.00 97.88 97 ILE A C 1
ATOM 721 O O . ILE A 1 97 ? 43.106 -10.006 -53.479 1.00 97.88 97 ILE A O 1
ATOM 725 N N . SER A 1 98 ? 41.872 -8.627 -54.771 1.00 98.06 98 SER A N 1
ATOM 726 C CA . SER A 1 98 ? 41.671 -9.575 -55.880 1.00 98.06 98 SER A CA 1
ATOM 727 C C . SER A 1 98 ? 42.075 -8.934 -57.205 1.00 98.06 98 SER A C 1
ATOM 729 O O . SER A 1 98 ? 41.899 -7.728 -57.367 1.00 98.06 98 SER A O 1
ATOM 731 N N . TRP A 1 99 ? 42.615 -9.723 -58.131 1.00 97.38 99 TRP A N 1
ATOM 732 C CA . TRP A 1 99 ? 43.116 -9.252 -59.427 1.00 97.38 99 TRP A CA 1
ATOM 733 C C . TRP A 1 99 ? 42.799 -10.224 -60.566 1.00 97.38 99 TRP A C 1
ATOM 735 O O . TRP A 1 99 ? 42.424 -11.375 -60.329 1.00 97.38 99 TRP A O 1
ATOM 745 N N . SER A 1 100 ? 42.945 -9.758 -61.803 1.00 94.44 100 SER A N 1
ATOM 746 C CA . SER A 1 100 ? 42.803 -10.577 -63.011 1.00 94.44 100 SER A CA 1
ATOM 747 C C . SER A 1 100 ? 43.930 -11.608 -63.118 1.00 94.44 100 SER A C 1
ATOM 749 O O . SER A 1 100 ? 45.079 -11.332 -62.764 1.00 94.44 100 SER A O 1
ATOM 751 N N . LYS A 1 101 ? 43.612 -12.819 -63.597 1.00 93.81 101 LYS A N 1
ATOM 752 C CA . LYS A 1 101 ? 44.618 -13.861 -63.849 1.00 93.81 101 LYS A CA 1
ATOM 753 C C . LYS A 1 101 ? 45.615 -13.367 -64.902 1.00 93.81 101 LYS A C 1
ATOM 755 O O . LYS A 1 101 ? 45.222 -12.727 -65.867 1.00 93.81 101 LYS A O 1
ATOM 760 N N . TYR A 1 102 ? 46.884 -13.705 -64.712 1.00 93.50 102 TYR A N 1
ATOM 761 C CA . TYR A 1 102 ? 47.960 -13.453 -65.659 1.00 93.50 102 TYR A CA 1
ATOM 762 C C . TYR A 1 102 ? 48.469 -14.794 -66.201 1.00 93.50 102 TYR A C 1
ATOM 764 O O . TYR A 1 102 ? 48.848 -15.664 -65.414 1.00 93.50 102 TYR A O 1
ATOM 772 N N . ASP A 1 103 ? 48.423 -15.000 -67.518 1.00 90.50 103 ASP A N 1
ATOM 773 C CA . ASP A 1 103 ? 48.494 -16.345 -68.115 1.00 90.50 103 ASP A CA 1
ATOM 774 C C . ASP A 1 103 ? 49.814 -17.079 -67.875 1.00 90.50 103 ASP A C 1
ATOM 776 O O . ASP A 1 103 ? 49.816 -18.281 -67.614 1.00 90.50 103 ASP A O 1
ATOM 780 N N . SER A 1 104 ? 50.935 -16.360 -67.878 1.00 89.38 104 SER A N 1
ATOM 781 C CA . SER A 1 104 ? 52.258 -16.930 -67.603 1.00 89.38 104 SER A CA 1
ATOM 782 C C . SER A 1 104 ? 52.587 -17.037 -66.106 1.00 89.38 104 SER A C 1
ATOM 784 O O . SER A 1 104 ? 53.673 -17.495 -65.738 1.00 89.38 104 SER A O 1
ATOM 786 N N . ALA A 1 105 ? 51.671 -16.642 -65.214 1.00 94.12 105 ALA A N 1
ATOM 787 C CA . ALA A 1 105 ? 51.893 -16.663 -63.774 1.00 94.12 105 ALA A CA 1
ATOM 788 C C . ALA A 1 105 ? 51.605 -18.038 -63.160 1.00 94.12 105 ALA A C 1
ATOM 790 O O . ALA A 1 105 ? 50.531 -18.612 -63.324 1.00 94.12 105 ALA A O 1
ATOM 791 N N . THR A 1 106 ? 52.531 -18.515 -62.333 1.00 95.25 106 THR A N 1
ATOM 792 C CA . THR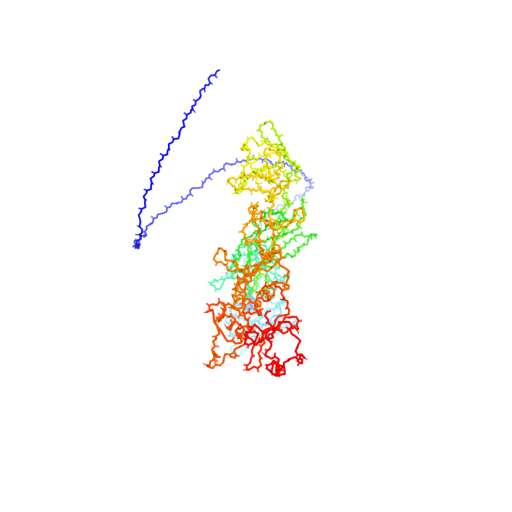 A 1 106 ? 52.309 -19.666 -61.436 1.00 95.25 106 THR A CA 1
ATOM 793 C C . THR A 1 106 ? 52.139 -19.252 -59.977 1.00 95.25 106 THR A C 1
ATOM 795 O O . THR A 1 106 ? 51.606 -20.005 -59.162 1.00 95.25 106 THR A O 1
ATOM 798 N N . LYS A 1 107 ? 52.561 -18.030 -59.645 1.00 97.00 107 LYS A N 1
ATOM 799 C CA . LYS A 1 107 ? 52.431 -17.407 -58.330 1.00 97.00 107 LYS A CA 1
ATOM 800 C C . LYS A 1 107 ? 52.361 -15.891 -58.491 1.00 97.00 107 LYS A C 1
ATOM 802 O O . LYS A 1 107 ? 52.836 -15.342 -59.479 1.00 97.00 107 LYS A O 1
ATOM 807 N N . TYR A 1 108 ? 51.809 -15.214 -57.498 1.00 98.25 108 TYR A N 1
ATOM 808 C CA . TYR A 1 108 ? 51.748 -13.762 -57.415 1.00 98.25 108 TYR A CA 1
ATOM 809 C C . TYR A 1 108 ? 52.435 -13.282 -56.145 1.00 98.25 108 TYR A C 1
ATOM 811 O O . TYR A 1 108 ? 52.359 -13.935 -55.100 1.00 98.25 108 TYR A O 1
ATOM 819 N N . ARG A 1 109 ? 53.068 -12.113 -56.219 1.00 98.19 109 ARG A N 1
ATOM 820 C CA . ARG A 1 109 ? 53.639 -11.406 -55.072 1.00 98.19 109 ARG A CA 1
ATOM 821 C C . ARG A 1 109 ? 52.953 -10.058 -54.927 1.00 98.19 109 ARG A C 1
ATOM 823 O O . ARG A 1 109 ? 52.878 -9.287 -55.882 1.00 98.19 109 ARG A O 1
ATOM 830 N N . VAL A 1 110 ? 52.459 -9.794 -53.725 1.00 98.19 110 VAL A N 1
ATOM 831 C CA . VAL A 1 110 ? 51.709 -8.580 -53.400 1.00 98.19 110 VAL A CA 1
ATOM 832 C C . VAL A 1 110 ? 52.620 -7.621 -52.653 1.00 98.19 110 VAL A C 1
ATOM 834 O O . VAL A 1 110 ? 53.377 -8.024 -51.760 1.00 98.19 110 VAL A O 1
ATOM 837 N N . TYR A 1 111 ? 52.524 -6.349 -53.014 1.00 98.00 111 TYR A N 1
ATOM 838 C CA . TYR A 1 111 ? 53.305 -5.265 -52.447 1.00 98.00 111 TYR A CA 1
ATOM 839 C C . TYR A 1 111 ? 52.395 -4.171 -51.903 1.00 98.00 111 TYR A C 1
ATOM 841 O O . TYR A 1 111 ? 51.304 -3.937 -52.422 1.00 98.00 111 TYR A O 1
ATOM 849 N N . ILE A 1 112 ? 52.876 -3.486 -50.872 1.00 97.38 112 ILE A N 1
ATOM 850 C CA . ILE A 1 112 ? 52.279 -2.285 -50.298 1.00 97.38 112 ILE A CA 1
ATOM 851 C C . ILE A 1 112 ? 53.240 -1.112 -50.460 1.00 97.38 112 ILE A C 1
ATOM 853 O O . ILE A 1 112 ? 54.458 -1.277 -50.343 1.00 97.38 112 ILE A O 1
ATOM 857 N N . ARG A 1 113 ? 52.704 0.075 -50.727 1.00 97.44 113 ARG A N 1
ATOM 858 C CA . ARG A 1 113 ? 53.504 1.294 -50.844 1.00 97.44 113 ARG A CA 1
ATOM 859 C C . ARG A 1 113 ? 53.986 1.752 -49.464 1.00 97.44 113 ARG A C 1
ATOM 861 O O . ARG A 1 113 ? 53.189 1.848 -48.531 1.00 97.44 113 ARG A O 1
ATOM 868 N N . ASN A 1 114 ? 55.279 2.033 -49.343 1.00 91.56 114 ASN A N 1
ATOM 869 C CA . ASN A 1 114 ? 55.939 2.536 -48.140 1.00 91.56 114 ASN A CA 1
ATOM 870 C C . ASN A 1 114 ? 56.837 3.729 -48.518 1.00 91.56 114 ASN A C 1
ATOM 872 O O . ASN A 1 114 ? 57.955 3.559 -49.015 1.00 91.56 114 ASN A O 1
ATOM 876 N N . GLY A 1 115 ? 56.305 4.945 -48.360 1.00 88.12 115 GLY A N 1
ATOM 877 C CA . GLY A 1 115 ? 56.909 6.162 -48.909 1.00 88.12 115 GLY A CA 1
ATOM 878 C C . GLY A 1 115 ? 56.969 6.119 -50.442 1.00 88.12 115 GLY A C 1
ATOM 879 O O . GLY A 1 115 ? 55.966 5.848 -51.104 1.00 88.12 115 GLY A O 1
ATOM 880 N N . SER A 1 116 ? 58.154 6.352 -51.007 1.00 87.56 116 SER A N 1
ATOM 881 C CA . SER A 1 116 ? 58.434 6.217 -52.446 1.00 87.56 116 SER A CA 1
ATOM 882 C C . SER A 1 116 ? 58.722 4.775 -52.892 1.00 87.56 116 SER A C 1
ATOM 884 O O . SER A 1 116 ? 58.856 4.526 -54.088 1.00 87.56 116 SER A O 1
ATOM 886 N N . SER A 1 117 ? 58.805 3.821 -51.958 1.00 93.81 117 SER A N 1
ATOM 887 C CA . SER A 1 117 ? 59.218 2.436 -52.217 1.00 93.81 117 SER A CA 1
ATOM 888 C C . SER A 1 117 ? 58.074 1.426 -52.065 1.00 93.81 117 SER A C 1
ATOM 890 O O . SER A 1 117 ? 57.010 1.737 -51.525 1.00 93.81 117 SER A O 1
ATOM 892 N N . TRP A 1 118 ? 58.293 0.192 -52.526 1.00 97.00 118 TRP A N 1
ATOM 893 C CA . TRP A 1 118 ? 57.341 -0.916 -52.408 1.00 97.00 118 TRP A CA 1
ATOM 894 C C . TRP A 1 118 ? 57.874 -1.989 -51.458 1.00 97.00 118 TRP A C 1
ATOM 896 O O . TRP A 1 118 ? 58.962 -2.524 -51.656 1.00 97.00 118 TRP A O 1
ATOM 906 N N . SER A 1 119 ? 57.092 -2.343 -50.439 1.00 97.00 119 SER A N 1
ATOM 907 C CA . SER A 1 119 ? 57.404 -3.416 -49.489 1.00 97.00 119 SER A CA 1
ATOM 908 C C . SER A 1 119 ? 56.556 -4.652 -49.781 1.00 97.00 119 SER A C 1
ATOM 910 O O . SER A 1 119 ? 55.354 -4.550 -50.020 1.00 97.00 119 SER A O 1
ATOM 912 N N . ARG A 1 120 ? 57.163 -5.841 -49.773 1.00 96.88 120 ARG A N 1
ATOM 913 C CA . ARG A 1 120 ? 56.438 -7.106 -49.976 1.00 96.88 120 ARG A CA 1
ATOM 914 C C . ARG A 1 120 ? 55.535 -7.391 -48.772 1.00 96.88 120 ARG A C 1
ATOM 916 O O . ARG A 1 120 ? 56.011 -7.359 -47.643 1.00 96.88 120 ARG A O 1
ATOM 923 N N . VAL A 1 121 ? 54.273 -7.748 -49.020 1.00 96.25 121 VAL A N 1
ATOM 924 C CA . VAL A 1 121 ? 53.329 -8.189 -47.969 1.00 96.25 121 VAL A CA 1
ATOM 925 C C . VAL A 1 121 ? 53.061 -9.692 -47.984 1.00 96.25 121 VAL A C 1
ATOM 927 O O . VAL A 1 121 ? 52.677 -10.254 -46.963 1.00 96.25 121 VAL A O 1
ATOM 930 N N . GLY A 1 122 ? 53.275 -10.367 -49.116 1.00 97.06 122 GLY A N 1
ATOM 931 C CA . GLY A 1 122 ? 53.118 -11.817 -49.202 1.00 97.06 122 GLY A CA 1
ATOM 932 C C . GLY A 1 122 ? 53.127 -12.361 -50.625 1.00 97.06 122 GLY A C 1
ATOM 933 O O . GLY A 1 122 ? 53.328 -11.623 -51.590 1.00 97.06 122 GLY A O 1
ATOM 934 N N . GLU A 1 123 ? 52.942 -13.674 -50.739 1.00 97.38 123 GLU A N 1
ATOM 935 C CA . GLU A 1 123 ? 52.786 -14.398 -52.003 1.00 97.38 123 GLU A CA 1
ATOM 936 C C . GLU A 1 123 ? 51.579 -15.336 -51.937 1.00 97.38 123 GLU A C 1
ATOM 938 O O . GLU A 1 123 ? 51.168 -15.756 -50.856 1.00 97.38 123 GLU A O 1
ATOM 943 N N . THR A 1 124 ? 51.013 -15.662 -53.094 1.00 97.50 124 THR A N 1
ATOM 944 C CA . THR A 1 124 ? 49.854 -16.552 -53.233 1.00 97.50 124 THR A CA 1
ATOM 945 C C . THR A 1 124 ? 49.858 -17.184 -54.621 1.00 97.50 124 THR A C 1
ATOM 947 O O . THR A 1 124 ? 50.296 -16.563 -55.586 1.00 97.50 124 THR A O 1
ATOM 950 N N . THR A 1 125 ? 49.376 -18.416 -54.748 1.00 96.81 125 THR A N 1
ATOM 951 C CA . THR A 1 125 ? 49.151 -19.070 -56.052 1.00 96.81 125 THR A CA 1
ATOM 952 C C . THR A 1 125 ? 47.768 -18.762 -56.626 1.00 96.81 125 THR A C 1
ATOM 954 O O . THR A 1 125 ? 47.486 -19.081 -57.776 1.00 96.81 125 THR A O 1
ATOM 957 N N . THR A 1 126 ? 46.898 -18.122 -55.842 1.00 97.44 126 THR A N 1
ATOM 958 C CA . THR A 1 126 ? 45.554 -17.717 -56.269 1.00 97.44 126 THR A CA 1
ATOM 959 C C . THR A 1 126 ? 45.538 -16.256 -56.711 1.00 97.44 126 THR A C 1
ATOM 961 O O . THR A 1 126 ? 46.446 -15.487 -56.404 1.00 97.44 126 THR A O 1
ATOM 964 N N . THR A 1 127 ? 44.472 -15.834 -57.386 1.00 97.25 127 THR A N 1
ATOM 965 C CA . THR A 1 127 ? 44.264 -14.447 -57.837 1.00 97.25 127 THR A CA 1
ATOM 966 C C . THR A 1 127 ? 43.733 -13.516 -56.737 1.00 97.25 127 THR A C 1
ATOM 968 O O . THR A 1 127 ? 43.065 -12.515 -57.001 1.00 97.25 127 THR A O 1
ATOM 971 N N . SER A 1 128 ? 43.993 -13.852 -55.469 1.00 97.38 128 SER A N 1
ATOM 972 C CA . SER A 1 128 ? 43.658 -12.991 -54.338 1.00 97.38 128 SER A CA 1
ATOM 973 C C . SER A 1 128 ? 44.580 -13.206 -53.140 1.00 97.38 128 SER A C 1
ATOM 975 O O . SER A 1 128 ? 45.122 -14.294 -52.931 1.00 97.38 128 SER A O 1
ATOM 977 N N . PHE A 1 129 ? 44.723 -12.172 -52.316 1.00 97.81 129 PHE A N 1
ATOM 978 C CA . PHE A 1 129 ? 45.515 -12.205 -51.087 1.00 97.81 129 PHE A CA 1
ATOM 979 C C . PHE A 1 129 ? 44.861 -11.357 -49.997 1.00 97.81 129 PHE A C 1
ATOM 981 O O . PHE A 1 129 ? 44.350 -10.273 -50.272 1.00 97.81 129 PHE A O 1
ATOM 988 N N . THR A 1 130 ? 44.897 -11.831 -48.751 1.00 97.62 130 THR A N 1
ATOM 989 C CA . THR A 1 130 ? 44.378 -11.082 -47.598 1.00 97.62 130 THR A CA 1
ATOM 990 C C . THR A 1 130 ? 45.528 -10.502 -46.791 1.00 97.62 130 THR A C 1
ATOM 992 O O . THR A 1 130 ? 46.231 -11.228 -46.088 1.00 97.62 130 THR A O 1
ATOM 995 N N . HIS A 1 131 ? 45.681 -9.181 -46.842 1.00 97.19 131 HIS A N 1
ATOM 996 C CA . HIS A 1 131 ? 46.632 -8.459 -46.007 1.00 97.19 131 HIS A CA 1
ATOM 997 C C . HIS A 1 131 ? 45.984 -8.129 -44.654 1.00 97.19 131 HIS A C 1
ATOM 999 O O . HIS A 1 131 ? 45.064 -7.314 -44.584 1.00 97.19 131 HIS A O 1
ATOM 1005 N N . ASN A 1 132 ? 46.425 -8.817 -43.596 1.00 95.69 132 ASN A N 1
ATOM 1006 C CA . ASN A 1 132 ? 45.881 -8.740 -42.234 1.00 95.69 132 ASN A CA 1
ATOM 1007 C C . ASN A 1 132 ? 46.572 -7.672 -41.367 1.00 95.69 132 ASN A C 1
ATOM 1009 O O . ASN A 1 132 ? 47.570 -7.083 -41.760 1.00 95.69 132 ASN A O 1
ATOM 1013 N N . SER A 1 133 ? 46.049 -7.469 -40.153 1.00 94.19 133 SER A N 1
ATOM 1014 C CA . SER A 1 133 ? 46.606 -6.582 -39.119 1.00 94.19 133 SER A CA 1
ATOM 1015 C C . SER A 1 133 ? 46.734 -5.117 -39.554 1.00 94.19 133 SER A C 1
ATOM 1017 O O . SER A 1 133 ? 47.650 -4.406 -39.141 1.00 94.19 133 SER A O 1
ATOM 1019 N N . LEU A 1 134 ? 45.790 -4.656 -40.375 1.00 95.69 134 LEU A N 1
ATOM 1020 C CA . LEU A 1 134 ? 45.755 -3.283 -40.866 1.00 95.69 134 LEU A CA 1
ATOM 1021 C C . LEU A 1 134 ? 45.278 -2.309 -39.785 1.00 95.69 134 LEU A C 1
ATOM 1023 O O . LEU A 1 134 ? 44.388 -2.609 -38.984 1.00 95.69 134 LEU A O 1
ATOM 1027 N N . LYS A 1 135 ? 45.840 -1.100 -39.799 1.00 94.81 135 LYS A N 1
ATOM 1028 C CA . LYS A 1 135 ? 45.399 0.013 -38.958 1.00 94.81 135 LYS A CA 1
ATOM 1029 C C . LYS A 1 135 ? 44.094 0.573 -39.519 1.00 94.81 135 LYS A C 1
ATOM 1031 O O . LYS A 1 135 ? 43.987 0.867 -40.707 1.00 94.81 135 LYS A O 1
ATOM 1036 N N . ASN A 1 136 ? 43.088 0.702 -38.656 1.00 94.81 136 ASN A N 1
ATOM 1037 C CA . ASN A 1 136 ? 41.790 1.260 -39.027 1.00 94.81 136 ASN A CA 1
ATOM 1038 C C . ASN A 1 136 ? 41.936 2.695 -39.566 1.00 94.81 136 ASN A C 1
ATOM 1040 O O . ASN A 1 136 ? 42.795 3.439 -39.094 1.00 94.81 136 ASN A O 1
ATOM 1044 N N . ASN A 1 137 ? 41.072 3.093 -40.501 1.00 92.69 137 ASN A N 1
ATOM 1045 C CA . ASN A 1 137 ? 41.038 4.433 -41.100 1.00 92.69 137 ASN A CA 1
ATOM 1046 C C . ASN A 1 137 ? 42.346 4.839 -41.787 1.00 92.69 137 ASN A C 1
ATOM 1048 O O . ASN A 1 137 ? 42.720 6.009 -41.780 1.00 92.69 137 ASN A O 1
ATOM 1052 N N . THR A 1 138 ? 43.050 3.861 -42.350 1.00 94.19 138 THR A N 1
ATOM 1053 C CA . THR A 1 138 ? 44.308 4.077 -43.063 1.00 94.19 138 THR A CA 1
ATOM 1054 C C . THR A 1 138 ? 44.135 3.672 -44.521 1.00 94.19 138 THR A C 1
ATOM 1056 O O . THR A 1 138 ? 43.600 2.597 -44.816 1.00 94.19 138 THR A O 1
ATOM 1059 N N . THR A 1 139 ? 44.574 4.543 -45.428 1.00 95.00 139 THR A N 1
ATOM 1060 C CA . THR A 1 139 ? 44.657 4.255 -46.861 1.00 95.00 139 THR A CA 1
ATOM 1061 C C . THR A 1 139 ? 45.892 3.413 -47.132 1.00 95.00 139 THR A C 1
ATOM 1063 O O . THR A 1 139 ? 47.000 3.773 -46.741 1.00 95.00 139 THR A O 1
ATOM 1066 N N . TYR A 1 140 ? 45.701 2.304 -47.831 1.00 96.31 140 TYR A N 1
ATOM 1067 C CA . TYR A 1 140 ? 46.762 1.413 -48.266 1.00 96.31 140 TYR A CA 1
ATOM 1068 C C . TYR A 1 140 ? 46.774 1.344 -49.784 1.00 96.31 140 TYR A C 1
ATOM 1070 O O . TYR A 1 140 ? 45.720 1.197 -50.400 1.00 96.31 140 TYR A O 1
ATOM 1078 N N . VAL A 1 141 ? 47.964 1.445 -50.374 1.00 97.75 141 VAL A N 1
ATOM 1079 C CA . VAL A 1 141 ? 48.165 1.388 -51.824 1.00 97.75 141 VAL A CA 1
ATOM 1080 C C . VAL A 1 141 ? 48.899 0.098 -52.163 1.00 97.75 141 VAL A C 1
ATOM 1082 O O . VAL A 1 141 ? 49.937 -0.191 -51.564 1.00 97.75 141 VAL A O 1
ATOM 1085 N N . TYR A 1 142 ? 48.350 -0.675 -53.096 1.00 98.25 142 TYR A N 1
ATOM 1086 C CA . TYR A 1 142 ? 48.810 -2.013 -53.453 1.00 98.25 142 TYR A CA 1
ATOM 1087 C C . TYR A 1 142 ? 49.219 -2.108 -54.919 1.00 98.25 142 TYR A C 1
ATOM 1089 O O . TYR A 1 142 ? 48.635 -1.460 -55.785 1.00 98.25 142 TYR A O 1
ATOM 1097 N N . THR A 1 143 ? 50.182 -2.983 -55.195 1.00 97.50 143 THR A N 1
ATOM 1098 C CA . THR A 1 143 ? 50.493 -3.457 -56.547 1.00 97.50 143 THR A CA 1
ATOM 1099 C C . THR A 1 143 ? 50.823 -4.951 -56.499 1.00 97.50 143 THR A C 1
ATOM 1101 O O . THR A 1 143 ? 51.193 -5.480 -55.442 1.00 97.50 143 THR A O 1
ATOM 1104 N N . VAL A 1 144 ? 50.643 -5.656 -57.614 1.00 97.88 144 VAL A N 1
ATOM 1105 C CA . VAL A 1 144 ? 50.804 -7.116 -57.709 1.00 97.88 144 VAL A CA 1
ATOM 1106 C C . VAL A 1 144 ? 51.704 -7.446 -58.890 1.00 97.88 144 VAL A C 1
ATOM 1108 O O . VAL A 1 144 ? 51.606 -6.816 -59.937 1.00 97.88 144 VAL A O 1
ATOM 1111 N N . ARG A 1 145 ? 52.583 -8.439 -58.722 1.00 97.50 145 ARG A N 1
ATOM 1112 C CA . ARG A 1 145 ? 53.440 -8.966 -59.795 1.00 97.50 145 ARG A CA 1
ATOM 1113 C C . ARG A 1 145 ? 53.260 -10.465 -59.957 1.00 97.50 145 ARG A C 1
ATOM 1115 O O . ARG A 1 145 ? 53.133 -11.174 -58.955 1.00 97.50 145 ARG A O 1
ATOM 1122 N N . ALA A 1 146 ? 53.288 -10.933 -61.197 1.00 97.31 146 ALA A N 1
ATOM 1123 C CA . ALA A 1 146 ? 53.272 -12.344 -61.553 1.00 97.31 146 ALA A CA 1
ATOM 1124 C C . ALA A 1 146 ? 54.684 -12.945 -61.534 1.00 97.31 146 ALA A C 1
ATOM 1126 O O . ALA A 1 146 ? 55.659 -12.282 -61.899 1.00 97.31 146 ALA A O 1
ATOM 1127 N N . LEU A 1 147 ? 54.779 -14.211 -61.128 1.00 97.19 147 LEU A N 1
ATOM 1128 C CA . LEU A 1 147 ? 56.013 -14.989 -61.100 1.00 97.19 147 LEU A CA 1
ATOM 1129 C C . LEU A 1 147 ? 55.855 -16.325 -61.832 1.00 97.19 147 LEU A C 1
ATOM 1131 O O . LEU A 1 147 ? 54.820 -16.991 -61.708 1.00 97.19 147 LEU A O 1
ATOM 1135 N N . ASP A 1 148 ? 56.904 -16.743 -62.537 1.00 95.31 148 ASP A N 1
ATOM 1136 C CA . ASP A 1 148 ? 57.015 -18.083 -63.122 1.00 95.31 148 ASP A CA 1
ATOM 1137 C C . ASP A 1 148 ? 57.389 -19.153 -62.072 1.00 95.31 148 ASP A C 1
ATOM 1139 O O . ASP A 1 148 ? 57.583 -18.867 -60.885 1.00 95.31 148 ASP A O 1
ATOM 1143 N N . LYS A 1 149 ? 57.521 -20.410 -62.523 1.00 93.69 149 LYS A N 1
ATOM 1144 C CA . LYS A 1 149 ? 57.905 -21.556 -61.675 1.00 93.69 149 LYS A CA 1
ATOM 1145 C C . LYS A 1 149 ? 59.297 -21.408 -61.047 1.00 93.69 149 LYS A C 1
ATOM 1147 O O . LYS A 1 149 ? 59.577 -22.064 -60.048 1.00 93.69 149 LYS A O 1
ATOM 1152 N N . LYS A 1 150 ? 60.166 -20.573 -61.626 1.00 94.69 150 LYS A N 1
ATOM 1153 C CA . LYS A 1 150 ? 61.533 -20.295 -61.162 1.00 94.69 150 LYS A CA 1
ATOM 1154 C C . LYS A 1 150 ? 61.597 -19.064 -60.244 1.00 94.69 150 LYS A C 1
ATOM 1156 O O . LYS A 1 150 ? 62.676 -18.724 -59.774 1.00 94.69 150 LYS A O 1
ATOM 1161 N N . ASN A 1 151 ? 60.456 -18.444 -59.923 1.00 92.69 151 ASN A N 1
ATOM 1162 C CA . ASN A 1 151 ? 60.334 -17.190 -59.171 1.00 92.69 151 ASN A CA 1
ATOM 1163 C C . ASN A 1 151 ? 60.884 -15.943 -59.888 1.00 92.69 151 ASN A C 1
ATOM 1165 O O . ASN A 1 151 ? 61.141 -14.933 -59.224 1.00 92.69 151 ASN A O 1
ATOM 1169 N N . ASN A 1 152 ? 61.014 -15.969 -61.215 1.00 95.25 152 ASN A N 1
ATOM 1170 C CA . ASN A 1 152 ? 61.294 -14.767 -61.998 1.00 95.25 152 ASN A CA 1
ATOM 1171 C C . ASN A 1 152 ? 60.011 -13.965 -62.193 1.00 95.25 152 ASN A C 1
ATOM 1173 O O . ASN A 1 152 ? 58.933 -14.539 -62.353 1.00 95.25 152 ASN A O 1
ATOM 1177 N N . PHE A 1 153 ? 60.120 -12.637 -62.210 1.00 96.25 153 PHE A N 1
ATOM 1178 C CA . PHE A 1 153 ? 58.984 -11.792 -62.563 1.00 96.25 153 PHE A CA 1
ATOM 1179 C C . PHE A 1 153 ? 58.682 -11.917 -64.055 1.00 96.25 153 PHE A C 1
ATOM 1181 O O . PHE A 1 153 ? 59.557 -11.679 -64.880 1.00 96.25 153 PHE A O 1
ATOM 1188 N N . VAL A 1 154 ? 57.432 -12.245 -64.377 1.00 95.44 154 VAL A N 1
ATOM 1189 C CA . VAL A 1 154 ? 56.928 -12.351 -65.762 1.00 95.44 154 VAL A CA 1
ATOM 1190 C C . VAL A 1 154 ? 55.945 -11.237 -66.115 1.00 95.44 154 VAL A C 1
ATOM 1192 O O . VAL A 1 154 ? 55.304 -11.271 -67.161 1.00 95.44 154 VAL A O 1
ATOM 1195 N N . SER A 1 155 ? 55.816 -10.257 -65.223 1.00 95.75 155 SER A N 1
ATOM 1196 C CA . SER A 1 155 ? 55.010 -9.063 -65.423 1.00 95.75 155 SER A CA 1
ATOM 1197 C C . SER A 1 155 ? 55.702 -7.819 -64.870 1.00 95.75 155 SER A C 1
ATOM 1199 O O . SER A 1 155 ? 56.528 -7.881 -63.937 1.00 95.75 155 SER A O 1
ATOM 1201 N N . ASP A 1 156 ? 55.257 -6.672 -65.365 1.00 94.56 156 ASP A N 1
ATOM 1202 C CA . ASP A 1 156 ? 55.483 -5.378 -64.733 1.00 94.56 156 ASP A CA 1
ATOM 1203 C C . ASP A 1 156 ? 54.615 -5.230 -63.470 1.00 94.56 156 ASP A C 1
ATOM 1205 O O . ASP A 1 156 ? 54.107 -6.211 -62.908 1.00 94.56 156 ASP A O 1
ATOM 1209 N N . PHE A 1 157 ? 54.492 -3.999 -62.979 1.00 94.31 157 PHE A N 1
ATOM 1210 C CA . PHE A 1 157 ? 53.611 -3.615 -61.883 1.00 94.31 157 PHE A CA 1
ATOM 1211 C C . PHE A 1 157 ? 53.021 -2.228 -62.139 1.00 94.31 157 PHE A C 1
ATOM 1213 O O . PHE A 1 157 ? 53.656 -1.382 -62.770 1.00 94.31 157 PHE A O 1
ATOM 1220 N N . ASN A 1 158 ? 51.841 -1.960 -61.581 1.00 94.94 158 ASN A N 1
ATOM 1221 C CA . ASN A 1 158 ? 51.283 -0.611 -61.571 1.00 94.94 158 ASN A CA 1
ATOM 1222 C C . ASN A 1 158 ? 52.115 0.287 -60.635 1.00 94.94 158 ASN A C 1
ATOM 1224 O O . ASN A 1 158 ? 52.153 0.030 -59.426 1.00 94.94 158 ASN A O 1
ATOM 1228 N N . ARG A 1 159 ? 52.769 1.318 -61.191 1.00 92.94 159 ARG A N 1
ATOM 1229 C CA . ARG A 1 159 ? 53.621 2.273 -60.454 1.00 92.94 159 ARG A CA 1
ATOM 1230 C C . ARG A 1 159 ? 52.829 3.203 -59.536 1.00 92.94 159 ARG A C 1
ATOM 1232 O O . ARG A 1 159 ? 53.326 3.543 -58.461 1.00 92.94 159 ARG A O 1
ATOM 1239 N N . ASP A 1 160 ? 51.611 3.566 -59.922 1.00 93.06 160 ASP A N 1
ATOM 1240 C CA . ASP A 1 160 ? 50.715 4.389 -59.105 1.00 93.06 160 ASP A CA 1
ATOM 1241 C C . ASP A 1 160 ? 50.035 3.544 -58.024 1.00 93.06 160 ASP A C 1
ATOM 1243 O O . ASP A 1 160 ? 49.898 3.968 -56.870 1.00 93.06 160 ASP A O 1
ATOM 1247 N N . GLY A 1 161 ? 49.722 2.299 -58.386 1.00 95.00 161 GLY A N 1
ATOM 1248 C CA . GLY A 1 161 ? 49.063 1.310 -57.547 1.00 95.00 161 GLY A CA 1
ATOM 1249 C C . GLY A 1 161 ? 47.570 1.569 -57.363 1.00 95.00 161 GLY A C 1
ATOM 1250 O O . GLY A 1 161 ? 47.011 2.562 -57.818 1.00 95.00 161 GLY A O 1
ATOM 1251 N N . TYR A 1 162 ? 46.916 0.658 -56.649 1.00 97.12 162 TYR A N 1
ATOM 1252 C CA . TYR A 1 162 ? 45.487 0.724 -56.349 1.00 97.12 162 TYR A CA 1
ATOM 1253 C C . TYR A 1 162 ? 45.283 0.990 -54.865 1.00 97.12 162 TYR A C 1
ATOM 1255 O O . TYR A 1 162 ? 45.866 0.305 -54.022 1.00 97.12 162 TYR A O 1
ATOM 1263 N N . SER A 1 163 ? 44.451 1.975 -54.533 1.00 95.44 163 SER A N 1
ATOM 1264 C CA . SER A 1 163 ? 44.224 2.379 -53.146 1.00 95.44 163 SER A CA 1
ATOM 1265 C C . SER A 1 163 ? 42.937 1.794 -52.563 1.00 95.44 163 SER A C 1
ATOM 1267 O O . SER A 1 163 ? 41.913 1.693 -53.236 1.00 95.44 163 SER A O 1
ATOM 1269 N N . ASN A 1 164 ? 42.985 1.432 -51.283 1.00 95.31 164 ASN A N 1
ATOM 1270 C CA . ASN A 1 164 ? 41.817 1.084 -50.482 1.00 95.31 164 ASN A CA 1
ATOM 1271 C C . ASN A 1 164 ? 41.969 1.625 -49.063 1.00 95.31 164 ASN A C 1
ATOM 1273 O O . ASN A 1 164 ? 43.038 1.520 -48.457 1.00 95.31 164 ASN A O 1
ATOM 1277 N N . VAL A 1 165 ? 40.880 2.143 -48.501 1.00 95.00 165 VAL A N 1
ATOM 1278 C CA . VAL A 1 165 ? 40.834 2.517 -47.086 1.00 95.00 165 VAL A CA 1
ATOM 1279 C C . VAL A 1 165 ? 40.375 1.312 -46.278 1.00 95.00 165 VAL A C 1
ATOM 1281 O O . VAL A 1 165 ? 39.264 0.805 -46.465 1.00 95.00 165 VAL A O 1
ATOM 1284 N N . PHE A 1 166 ? 41.207 0.855 -45.341 1.00 96.31 166 PHE A N 1
ATOM 1285 C CA . PHE A 1 166 ? 40.780 -0.194 -44.424 1.00 96.31 166 PHE A CA 1
ATOM 1286 C C . PHE A 1 166 ? 39.857 0.385 -43.347 1.00 96.31 166 PHE A C 1
ATOM 1288 O O . PHE A 1 166 ? 40.279 1.179 -42.502 1.00 96.31 166 PHE A O 1
ATOM 1295 N N . ILE A 1 167 ? 38.598 -0.056 -43.361 1.00 95.75 167 ILE A N 1
ATOM 1296 C CA . ILE A 1 167 ? 37.595 0.270 -42.348 1.00 95.75 167 ILE A CA 1
ATOM 1297 C C . ILE A 1 167 ? 37.275 -0.995 -41.550 1.00 95.75 167 ILE A C 1
ATOM 1299 O O . ILE A 1 167 ? 36.636 -1.931 -42.043 1.00 95.75 167 ILE A O 1
ATOM 1303 N N . ALA A 1 168 ? 37.701 -1.009 -40.290 1.00 94.88 168 ALA A N 1
ATOM 1304 C CA . ALA A 1 168 ? 37.394 -2.076 -39.352 1.00 94.88 168 ALA A CA 1
ATOM 1305 C C . ALA A 1 168 ? 35.876 -2.150 -39.071 1.00 94.88 168 ALA A C 1
ATOM 1307 O O . ALA A 1 168 ? 35.172 -1.136 -39.165 1.00 94.88 168 ALA A O 1
ATOM 1308 N N . PRO A 1 169 ? 35.340 -3.327 -38.687 1.00 94.81 169 PRO A N 1
ATOM 1309 C CA . PRO A 1 169 ? 33.928 -3.469 -38.338 1.00 94.81 169 PRO A CA 1
ATOM 1310 C C . PRO A 1 169 ? 33.501 -2.478 -37.242 1.00 94.81 169 PRO A C 1
ATOM 1312 O O . PRO A 1 169 ? 34.103 -2.482 -36.163 1.00 94.81 169 PRO A O 1
ATOM 1315 N N . PRO A 1 170 ? 32.446 -1.666 -37.452 1.00 95.44 170 PRO A N 1
ATOM 1316 C CA . PRO A 1 170 ? 31.976 -0.734 -36.433 1.00 95.44 170 PRO A CA 1
ATOM 1317 C C . PRO A 1 170 ? 31.596 -1.452 -35.129 1.00 95.44 170 PRO A C 1
ATOM 1319 O O . PRO A 1 170 ? 30.759 -2.358 -35.114 1.00 95.44 170 PRO A O 1
ATOM 1322 N N . ALA A 1 171 ? 32.203 -1.041 -34.015 1.00 94.56 171 ALA A N 1
ATOM 1323 C CA . ALA A 1 171 ? 31.967 -1.627 -32.698 1.00 94.56 171 ALA A CA 1
ATOM 1324 C C . ALA A 1 171 ? 30.924 -0.826 -31.900 1.00 94.56 171 ALA A C 1
ATOM 1326 O O . ALA A 1 171 ? 31.019 0.396 -31.781 1.00 94.56 171 ALA A O 1
ATOM 1327 N N . ILE A 1 172 ? 29.942 -1.520 -31.313 1.00 97.75 172 ILE A N 1
ATOM 1328 C CA . ILE A 1 172 ? 28.925 -0.904 -30.447 1.00 97.75 172 ILE A CA 1
ATOM 1329 C C . ILE A 1 172 ? 29.558 -0.542 -29.100 1.00 97.75 172 ILE A C 1
ATOM 1331 O O . ILE A 1 172 ? 29.799 -1.413 -28.257 1.00 97.75 172 ILE A O 1
ATOM 1335 N N . SER A 1 173 ? 29.770 0.753 -28.868 1.00 97.06 173 SER A N 1
ATOM 1336 C CA . SER A 1 173 ? 30.311 1.271 -27.610 1.00 97.06 173 SER A CA 1
ATOM 1337 C C . SER A 1 173 ? 29.274 1.208 -26.485 1.00 97.06 173 SER A C 1
ATOM 1339 O O . SER A 1 173 ? 29.585 0.775 -25.375 1.00 97.06 173 SER A O 1
ATOM 1341 N N . SER A 1 174 ? 28.007 1.519 -26.774 1.00 97.44 174 SER A N 1
ATOM 1342 C CA . SER A 1 174 ? 26.913 1.482 -25.794 1.00 97.44 174 SER A CA 1
ATOM 1343 C C . SER A 1 174 ? 25.635 0.870 -26.368 1.00 97.44 174 SER A C 1
ATOM 1345 O O . SER A 1 174 ? 25.303 1.090 -27.532 1.00 97.44 174 SER A O 1
ATOM 1347 N N . ILE A 1 175 ? 24.933 0.096 -25.536 1.00 97.62 175 ILE A N 1
ATOM 1348 C CA . ILE A 1 175 ? 23.614 -0.477 -25.812 1.00 97.62 175 ILE A CA 1
ATOM 1349 C C . ILE A 1 175 ? 22.754 -0.345 -24.555 1.00 97.62 175 ILE A C 1
ATOM 1351 O O . ILE A 1 175 ? 23.169 -0.761 -23.474 1.00 97.62 175 ILE A O 1
ATOM 1355 N N . GLU A 1 176 ? 21.579 0.261 -24.680 1.00 96.75 176 GLU A N 1
ATOM 1356 C CA . GLU A 1 176 ? 20.701 0.533 -23.541 1.00 96.75 176 GLU A CA 1
ATOM 1357 C C . GLU A 1 176 ? 19.221 0.516 -23.940 1.00 96.75 176 GLU A C 1
ATOM 1359 O O . GLU A 1 176 ? 18.846 0.907 -25.047 1.00 96.75 176 GLU A O 1
ATOM 1364 N N . ASN A 1 177 ? 18.365 0.091 -23.010 1.00 96.94 177 ASN A N 1
ATOM 1365 C CA . ASN A 1 177 ? 16.919 0.219 -23.158 1.00 96.94 177 ASN A CA 1
ATOM 1366 C C . ASN A 1 177 ? 16.510 1.661 -22.843 1.00 96.94 177 ASN A C 1
ATOM 1368 O O . ASN A 1 177 ? 16.743 2.154 -21.736 1.00 96.94 177 ASN A O 1
ATOM 1372 N N . VAL A 1 178 ? 15.867 2.321 -23.802 1.00 95.56 178 VAL A N 1
ATOM 1373 C CA . VAL A 1 178 ? 15.339 3.685 -23.675 1.00 95.56 178 VAL A CA 1
ATOM 1374 C C . VAL A 1 178 ? 13.813 3.676 -23.710 1.00 95.56 178 VAL A C 1
ATOM 1376 O O . VAL A 1 178 ? 13.180 2.641 -23.932 1.00 95.56 178 VAL A O 1
ATOM 1379 N N . ASP A 1 179 ? 13.204 4.834 -23.459 1.00 92.50 179 ASP A N 1
ATOM 1380 C CA . ASP A 1 179 ? 11.778 5.005 -23.722 1.00 92.50 179 ASP A CA 1
ATOM 1381 C C . ASP A 1 179 ? 11.526 4.862 -25.228 1.00 92.50 179 ASP A C 1
ATOM 1383 O O . ASP A 1 179 ? 12.129 5.580 -26.025 1.00 92.50 179 ASP A O 1
ATOM 1387 N N . GLY A 1 180 ? 10.713 3.878 -25.612 1.00 88.94 180 GLY A N 1
ATOM 1388 C CA . GLY A 1 180 ? 10.391 3.597 -27.012 1.00 88.94 180 GLY A CA 1
ATOM 1389 C C . GLY A 1 180 ? 11.320 2.642 -27.775 1.00 88.94 180 GLY A C 1
ATOM 1390 O O . GLY A 1 180 ? 11.046 2.408 -28.944 1.00 88.94 180 GLY A O 1
ATOM 1391 N N . GLY A 1 181 ? 12.369 2.051 -27.178 1.00 95.31 181 GLY A N 1
ATOM 1392 C CA . GLY A 1 181 ? 13.176 1.057 -27.909 1.00 95.31 181 GLY A CA 1
ATOM 1393 C C . GLY A 1 181 ? 14.547 0.717 -27.325 1.00 95.31 181 GLY A C 1
ATOM 1394 O O . GLY A 1 181 ? 14.844 1.015 -26.165 1.00 95.31 181 GLY A O 1
ATOM 1395 N N . VAL A 1 182 ? 15.398 0.104 -28.149 1.00 98.12 182 VAL A N 1
ATOM 1396 C CA . VAL A 1 182 ? 16.812 -0.165 -27.835 1.00 98.12 182 VAL A CA 1
ATOM 1397 C C . VAL A 1 182 ? 17.686 0.865 -28.537 1.00 98.12 182 VAL A C 1
ATOM 1399 O O . VAL A 1 182 ? 17.686 0.946 -29.765 1.00 98.12 182 VAL A O 1
ATOM 1402 N N . LYS A 1 183 ? 18.467 1.638 -27.781 1.00 97.94 183 LYS A N 1
ATOM 1403 C CA . LYS A 1 183 ? 19.431 2.585 -28.345 1.00 97.94 183 LYS A CA 1
ATOM 1404 C C . LYS A 1 183 ? 20.820 1.966 -28.378 1.00 97.94 183 LYS A C 1
ATOM 1406 O O . LYS A 1 183 ? 21.332 1.523 -27.353 1.00 97.94 183 LYS A O 1
ATOM 1411 N N . ILE A 1 184 ? 21.439 1.996 -29.551 1.00 98.19 184 ILE A N 1
ATOM 1412 C CA . ILE A 1 184 ? 22.834 1.612 -29.767 1.00 98.19 184 ILE A CA 1
ATOM 1413 C C . ILE A 1 184 ? 23.648 2.826 -30.210 1.00 98.19 184 ILE A C 1
ATOM 1415 O O . ILE A 1 184 ? 23.156 3.689 -30.943 1.00 98.19 184 ILE A O 1
ATOM 1419 N N . LYS A 1 185 ? 24.895 2.904 -29.744 1.00 98.31 185 LYS A N 1
ATOM 1420 C CA . LYS A 1 185 ? 25.856 3.962 -30.080 1.00 98.31 185 LYS A CA 1
ATOM 1421 C C . LYS A 1 185 ? 27.201 3.354 -30.465 1.00 98.31 185 LYS A C 1
ATOM 1423 O O . LYS A 1 185 ? 27.584 2.309 -29.936 1.00 98.31 185 LYS A O 1
ATOM 1428 N N . TRP A 1 186 ? 27.901 4.025 -31.369 1.00 97.25 186 TRP A N 1
ATOM 1429 C CA . TRP A 1 186 ? 29.251 3.703 -31.824 1.00 97.25 186 TRP A CA 1
ATOM 1430 C C . TRP A 1 186 ? 29.988 4.992 -32.200 1.00 97.25 186 TRP A C 1
ATOM 1432 O O . TRP A 1 186 ? 29.377 6.050 -32.359 1.00 97.25 186 TRP A O 1
ATOM 1442 N N . SER A 1 187 ? 31.308 4.915 -32.341 1.00 94.94 187 SER A N 1
ATOM 1443 C CA . SER A 1 187 ? 32.103 6.061 -32.786 1.00 94.94 187 SER A CA 1
ATOM 1444 C C . SER A 1 187 ? 31.829 6.348 -34.264 1.00 94.94 187 SER A C 1
ATOM 1446 O O . SER A 1 187 ? 32.037 5.480 -35.116 1.00 94.94 187 SER A O 1
ATOM 1448 N N . LYS A 1 188 ? 31.354 7.561 -34.571 1.00 93.44 188 LYS A N 1
ATOM 1449 C CA . LYS A 1 188 ? 31.183 8.021 -35.955 1.00 93.44 188 LYS A CA 1
ATOM 1450 C C . LYS A 1 188 ? 32.556 8.133 -36.623 1.00 93.44 188 LYS A C 1
ATOM 1452 O O . LYS A 1 188 ? 33.508 8.604 -36.011 1.00 93.44 188 LYS A O 1
ATOM 1457 N N . ASN A 1 189 ? 32.637 7.702 -37.873 1.00 91.38 189 ASN A N 1
ATOM 1458 C CA . ASN A 1 189 ? 33.850 7.689 -38.675 1.00 91.38 189 ASN A CA 1
ATOM 1459 C C . ASN A 1 189 ? 33.679 8.644 -39.861 1.00 91.38 189 ASN A C 1
ATOM 1461 O O . ASN A 1 189 ? 32.703 8.522 -40.597 1.00 91.38 189 ASN A O 1
ATOM 1465 N N . SER A 1 190 ? 34.606 9.586 -40.039 1.00 90.69 190 SER A N 1
ATOM 1466 C CA . SER A 1 190 ? 34.566 10.579 -41.123 1.00 90.69 190 SER A CA 1
ATOM 1467 C C . SER A 1 190 ? 34.661 9.952 -42.517 1.00 90.69 190 SER A C 1
ATOM 1469 O O . SER A 1 190 ? 34.078 10.489 -43.454 1.00 90.69 190 SER A O 1
ATOM 1471 N N . TYR A 1 191 ? 35.314 8.793 -42.649 1.00 89.69 191 TYR A N 1
ATOM 1472 C CA . TYR A 1 191 ? 35.414 8.040 -43.905 1.00 89.69 191 TYR A CA 1
ATOM 1473 C C . TYR A 1 191 ? 34.144 7.251 -44.255 1.00 89.69 191 TYR A C 1
ATOM 1475 O O . TYR A 1 191 ? 34.084 6.644 -45.321 1.00 89.69 191 TYR A O 1
ATOM 1483 N N . VAL A 1 192 ? 33.144 7.209 -43.366 1.00 95.25 192 VAL A N 1
ATOM 1484 C CA . VAL A 1 192 ? 31.935 6.390 -43.532 1.00 95.25 192 VAL A CA 1
ATOM 1485 C C . VAL A 1 192 ? 30.710 7.289 -43.738 1.00 95.25 192 VAL A C 1
ATOM 1487 O O . VAL A 1 192 ? 30.181 7.839 -42.768 1.00 95.25 192 VAL A O 1
ATOM 1490 N N . PRO A 1 193 ? 30.220 7.424 -44.984 1.00 95.75 193 PRO A N 1
ATOM 1491 C CA . PRO A 1 193 ? 29.022 8.200 -45.298 1.00 95.75 193 PRO A CA 1
ATOM 1492 C C . PRO A 1 193 ? 27.747 7.705 -44.608 1.00 95.75 193 PRO A C 1
ATOM 1494 O O . PRO A 1 193 ? 26.895 8.515 -44.234 1.00 95.75 193 PRO A O 1
ATOM 1497 N N . ASN A 1 194 ? 27.585 6.385 -44.468 1.00 97.44 194 ASN A N 1
ATOM 1498 C CA . ASN A 1 194 ? 26.351 5.779 -43.976 1.00 97.44 194 ASN A CA 1
ATOM 1499 C C . ASN A 1 194 ? 26.620 4.461 -43.231 1.00 97.44 194 ASN A C 1
ATOM 1501 O O . ASN A 1 194 ? 27.596 3.757 -43.490 1.00 97.44 194 ASN A O 1
ATOM 1505 N N . TYR A 1 195 ? 25.730 4.105 -42.310 1.00 97.94 195 TYR A N 1
ATOM 1506 C CA . TYR A 1 195 ? 25.770 2.848 -41.567 1.00 97.94 195 TYR A CA 1
ATOM 1507 C C . TYR A 1 195 ? 24.496 2.050 -41.804 1.00 97.94 195 TYR A C 1
ATOM 1509 O O . TYR A 1 195 ? 23.404 2.611 -41.865 1.00 97.94 195 TYR A O 1
ATOM 1517 N N . ARG A 1 196 ? 24.615 0.723 -41.866 1.00 97.81 196 ARG A N 1
ATOM 1518 C CA . ARG A 1 196 ? 23.481 -0.210 -41.886 1.00 97.81 196 ARG A CA 1
ATOM 1519 C C . ARG A 1 196 ? 23.447 -1.006 -40.595 1.00 97.81 196 ARG A C 1
ATOM 1521 O O . ARG A 1 196 ? 24.460 -1.582 -40.200 1.00 97.81 196 ARG A O 1
ATOM 1528 N N . VAL A 1 197 ? 22.286 -1.039 -39.953 1.00 98.19 197 VAL A N 1
ATOM 1529 C CA . VAL A 1 197 ? 22.086 -1.703 -38.664 1.00 98.19 197 VAL A CA 1
ATOM 1530 C C . VAL A 1 197 ? 21.319 -2.998 -38.870 1.00 98.19 197 VAL A C 1
ATOM 1532 O O . VAL A 1 197 ? 20.308 -3.039 -39.578 1.00 98.19 197 VAL A O 1
ATOM 1535 N N . TYR A 1 198 ? 21.803 -4.047 -38.216 1.00 98.06 198 TYR A N 1
ATOM 1536 C CA . TYR A 1 198 ? 21.214 -5.373 -38.230 1.00 98.06 198 TYR A CA 1
ATOM 1537 C C . TYR A 1 198 ? 20.914 -5.846 -36.816 1.00 98.06 198 TYR A C 1
ATOM 1539 O O . TYR A 1 198 ? 21.636 -5.529 -35.868 1.00 98.06 198 TYR A O 1
ATOM 1547 N N . ARG A 1 199 ? 19.872 -6.661 -36.700 1.00 98.06 199 ARG A N 1
ATOM 1548 C CA . ARG A 1 199 ? 19.442 -7.324 -35.472 1.00 98.06 199 ARG A CA 1
ATOM 1549 C C . ARG A 1 199 ? 19.199 -8.799 -35.745 1.00 98.06 199 ARG A C 1
ATOM 1551 O O . ARG A 1 199 ? 18.775 -9.167 -36.835 1.00 98.06 199 ARG A O 1
ATOM 1558 N N . LYS A 1 200 ? 19.420 -9.637 -34.738 1.00 97.38 200 LYS A N 1
ATOM 1559 C CA . LYS A 1 200 ? 18.953 -11.026 -34.714 1.00 97.38 200 LYS A CA 1
ATOM 1560 C C . LYS A 1 200 ? 18.549 -11.457 -33.312 1.00 97.38 200 LYS A C 1
ATOM 1562 O O . LYS A 1 200 ? 18.920 -10.815 -32.331 1.00 97.38 200 LYS A O 1
ATOM 1567 N N . THR A 1 201 ? 17.826 -12.562 -33.221 1.00 97.06 201 THR A N 1
ATOM 1568 C CA . THR A 1 201 ? 17.646 -13.335 -31.985 1.00 97.06 201 THR A CA 1
ATOM 1569 C C . THR A 1 201 ? 18.563 -14.564 -32.017 1.00 97.06 201 THR A C 1
ATOM 1571 O O . THR A 1 201 ? 19.284 -14.782 -32.989 1.00 97.06 201 THR A O 1
ATOM 1574 N N . LYS A 1 202 ? 18.529 -15.412 -30.980 1.00 93.56 202 LYS A N 1
ATOM 1575 C CA . LYS A 1 202 ? 19.281 -16.683 -30.973 1.00 93.56 202 LYS A CA 1
ATOM 1576 C C . LYS A 1 202 ? 18.877 -17.625 -32.122 1.00 93.56 202 LYS A C 1
ATOM 1578 O O . LYS A 1 202 ? 19.699 -18.426 -32.546 1.00 93.56 202 LYS A O 1
ATOM 1583 N N . LYS A 1 203 ? 17.629 -17.539 -32.597 1.00 92.31 203 LYS A N 1
ATOM 1584 C CA . LYS A 1 203 ? 17.042 -18.460 -33.585 1.00 92.31 203 LYS A CA 1
ATOM 1585 C C . LYS A 1 203 ? 16.956 -17.883 -35.002 1.00 92.31 203 LYS A C 1
ATOM 1587 O O . LYS A 1 203 ? 16.474 -18.570 -35.890 1.00 92.31 203 LYS A O 1
ATOM 1592 N N . THR A 1 204 ? 17.362 -16.632 -35.216 1.00 94.88 204 THR A N 1
ATOM 1593 C CA . THR A 1 204 ? 17.204 -15.962 -36.514 1.00 94.88 204 THR A CA 1
ATOM 1594 C C . THR A 1 204 ? 18.547 -15.546 -37.096 1.00 94.88 204 THR A C 1
ATOM 1596 O O . THR A 1 204 ? 19.507 -15.270 -36.372 1.00 94.88 204 THR A O 1
ATOM 1599 N N . SER A 1 205 ? 18.587 -15.431 -38.419 1.00 95.06 205 SER A N 1
ATOM 1600 C CA . SER A 1 205 ? 19.671 -14.763 -39.137 1.00 95.06 205 SER A CA 1
ATOM 1601 C C . SER A 1 205 ? 19.634 -13.246 -38.915 1.00 95.06 205 SER A C 1
ATOM 1603 O O . SER A 1 205 ? 18.703 -12.704 -38.311 1.00 95.06 205 SER A O 1
ATOM 1605 N N . TRP A 1 206 ? 20.680 -12.554 -39.369 1.00 96.62 206 TRP A N 1
ATOM 1606 C CA . TRP A 1 206 ? 20.750 -11.095 -39.326 1.00 96.62 206 TRP A CA 1
ATOM 1607 C C . TRP A 1 206 ? 19.691 -10.464 -40.231 1.00 96.62 206 TRP A C 1
ATOM 1609 O O . TRP A 1 206 ? 19.706 -10.662 -41.442 1.00 96.62 206 TRP A O 1
ATOM 1619 N N . THR A 1 207 ? 18.828 -9.640 -39.648 1.00 97.00 207 THR A N 1
ATOM 1620 C CA . THR A 1 207 ? 17.815 -8.860 -40.363 1.00 97.00 207 THR A CA 1
ATOM 1621 C C . THR A 1 207 ? 18.198 -7.388 -40.327 1.00 97.00 207 THR A C 1
ATOM 1623 O O . THR A 1 207 ? 18.561 -6.861 -39.272 1.00 97.00 207 THR A O 1
ATOM 1626 N N . ARG A 1 208 ? 18.138 -6.710 -41.478 1.00 97.00 208 ARG A N 1
ATOM 1627 C CA . ARG A 1 208 ? 18.328 -5.256 -41.558 1.00 97.00 208 ARG A CA 1
ATOM 1628 C C . ARG A 1 208 ? 17.161 -4.565 -40.855 1.00 97.00 208 ARG A C 1
ATOM 1630 O O . ARG A 1 208 ? 16.016 -4.869 -41.156 1.00 97.00 208 ARG A O 1
ATOM 1637 N N . ILE A 1 209 ? 17.458 -3.609 -39.979 1.00 97.81 209 ILE A N 1
ATOM 1638 C CA . ILE A 1 209 ? 16.432 -2.815 -39.276 1.00 97.81 209 ILE A CA 1
ATOM 1639 C C . ILE A 1 209 ? 16.471 -1.324 -39.619 1.00 97.81 209 ILE A C 1
ATOM 1641 O O . ILE A 1 209 ? 15.574 -0.582 -39.242 1.00 97.81 209 ILE A O 1
ATOM 1645 N N . GLY A 1 210 ? 17.504 -0.867 -40.329 1.00 97.38 210 GLY A N 1
ATOM 1646 C CA . GLY A 1 210 ? 17.584 0.514 -40.789 1.00 97.38 210 GLY A CA 1
ATOM 1647 C C . GLY A 1 210 ? 18.984 0.928 -41.219 1.00 97.38 210 GLY A C 1
ATOM 1648 O O . GLY A 1 210 ? 19.933 0.136 -41.178 1.00 97.38 210 GLY A O 1
ATOM 1649 N N . SER A 1 211 ? 19.098 2.186 -41.634 1.00 96.88 211 SER A N 1
ATOM 1650 C CA . SER A 1 211 ? 20.360 2.848 -41.963 1.00 96.88 211 SER A CA 1
ATOM 1651 C C . SER A 1 211 ? 20.404 4.244 -41.336 1.00 96.88 211 SER A C 1
ATOM 1653 O O . SER A 1 211 ? 19.360 4.821 -41.043 1.00 96.88 211 SER A O 1
ATOM 1655 N N . THR A 1 212 ? 21.597 4.773 -41.073 1.00 97.38 212 THR A N 1
ATOM 1656 C CA . THR A 1 212 ? 21.774 6.083 -40.430 1.00 97.38 212 THR A CA 1
ATOM 1657 C C . THR A 1 212 ? 23.142 6.682 -40.745 1.00 97.38 212 THR A C 1
ATOM 1659 O O . THR A 1 212 ? 24.145 5.973 -40.775 1.00 97.38 212 THR A O 1
ATOM 1662 N N . LYS A 1 213 ? 23.198 8.009 -40.902 1.00 96.31 213 LYS A N 1
ATOM 1663 C CA . LYS A 1 213 ? 24.450 8.784 -41.021 1.00 96.31 213 LYS A CA 1
ATOM 1664 C C . LYS A 1 213 ? 25.062 9.141 -39.654 1.00 96.31 213 LYS A C 1
ATOM 1666 O O . LYS A 1 213 ? 26.157 9.702 -39.569 1.00 96.31 213 LYS A O 1
ATOM 1671 N N . ASN A 1 214 ? 24.343 8.854 -38.568 1.00 96.12 214 ASN A N 1
ATOM 1672 C CA . ASN A 1 214 ? 24.742 9.185 -37.202 1.00 96.12 214 ASN A CA 1
ATOM 1673 C C . ASN A 1 214 ? 25.481 8.017 -36.537 1.00 96.12 214 ASN A C 1
ATOM 1675 O O . ASN A 1 214 ? 25.216 6.859 -36.840 1.00 96.12 214 ASN A O 1
ATOM 1679 N N . GLY A 1 215 ? 26.323 8.307 -35.538 1.00 96.38 215 GLY A N 1
ATOM 1680 C CA . GLY A 1 215 ? 26.956 7.298 -34.667 1.00 96.38 215 GLY A CA 1
ATOM 1681 C C . GLY A 1 215 ? 25.992 6.639 -33.666 1.00 96.38 215 GLY A C 1
ATOM 1682 O O . GLY A 1 215 ? 26.389 6.231 -32.575 1.00 96.38 215 GLY A O 1
ATOM 1683 N N . SER A 1 216 ? 24.693 6.621 -33.971 1.00 97.69 216 SER A N 1
ATOM 1684 C CA . SER A 1 216 ? 23.672 6.025 -33.116 1.00 97.69 216 SER A CA 1
ATOM 1685 C C . SER A 1 216 ? 22.421 5.647 -33.896 1.00 97.69 216 SER A C 1
ATOM 1687 O O . SER A 1 216 ? 22.077 6.298 -34.886 1.00 97.69 216 SER A O 1
ATOM 1689 N N . PHE A 1 217 ? 21.712 4.642 -33.389 1.00 98.06 217 PHE A N 1
ATOM 1690 C CA . PHE A 1 217 ? 20.431 4.178 -33.910 1.00 98.06 217 PHE A CA 1
ATOM 1691 C C . PHE A 1 217 ? 19.523 3.749 -32.754 1.00 98.06 217 PHE A C 1
ATOM 1693 O O . PHE A 1 217 ? 20.004 3.260 -31.727 1.00 98.06 217 PHE A O 1
ATOM 1700 N N . THR A 1 218 ? 18.214 3.946 -32.894 1.00 98.00 218 THR A N 1
ATOM 1701 C CA . THR A 1 218 ? 17.222 3.457 -31.930 1.00 98.00 218 THR A CA 1
ATOM 1702 C C . THR A 1 218 ? 16.268 2.511 -32.634 1.00 98.00 218 THR A C 1
ATOM 1704 O O . THR A 1 218 ? 15.532 2.917 -33.523 1.00 98.00 218 THR A O 1
ATOM 1707 N N . ASP A 1 219 ? 16.300 1.246 -32.227 1.00 98.12 219 ASP A N 1
ATOM 1708 C CA . ASP A 1 219 ? 15.371 0.226 -32.688 1.00 98.12 219 ASP A CA 1
ATOM 1709 C C . ASP A 1 219 ? 14.046 0.358 -31.931 1.00 98.12 219 ASP A C 1
ATOM 1711 O O . ASP A 1 219 ? 13.914 -0.106 -30.794 1.00 98.12 219 ASP A O 1
ATOM 1715 N N . THR A 1 220 ? 13.081 1.021 -32.566 1.00 96.81 220 THR A N 1
ATOM 1716 C CA . THR A 1 220 ? 11.715 1.226 -32.058 1.00 96.81 220 THR A CA 1
ATOM 1717 C C . THR A 1 220 ? 10.785 0.043 -32.335 1.00 96.81 220 THR A C 1
ATOM 1719 O O . THR A 1 220 ? 9.663 0.006 -31.838 1.00 96.81 220 THR A O 1
ATOM 1722 N N . THR A 1 221 ? 11.254 -0.950 -33.096 1.00 96.56 221 THR A N 1
ATOM 1723 C CA . THR A 1 221 ? 10.487 -2.142 -33.497 1.00 96.56 221 THR A CA 1
ATOM 1724 C C . THR A 1 221 ? 10.742 -3.344 -32.583 1.00 96.56 221 THR A C 1
ATOM 1726 O O . THR A 1 221 ? 10.256 -4.450 -32.823 1.00 96.56 221 THR A O 1
ATOM 1729 N N . ALA A 1 222 ? 11.570 -3.178 -31.550 1.00 95.38 222 ALA A N 1
ATOM 1730 C CA . ALA A 1 222 ? 11.894 -4.237 -30.607 1.00 95.38 222 ALA A CA 1
ATOM 1731 C C . ALA A 1 222 ? 10.670 -4.630 -29.765 1.00 95.38 222 ALA A C 1
ATOM 1733 O O . ALA A 1 222 ? 10.054 -3.809 -29.089 1.00 95.38 222 ALA A O 1
ATOM 1734 N N . THR A 1 223 ? 10.344 -5.920 -29.753 1.00 93.62 223 THR A N 1
ATOM 1735 C CA . THR A 1 223 ? 9.292 -6.470 -28.886 1.00 93.62 223 THR A CA 1
ATOM 1736 C C . THR A 1 223 ? 9.809 -6.687 -27.464 1.00 93.62 223 THR A C 1
ATOM 1738 O O . THR A 1 223 ? 10.884 -7.257 -27.266 1.00 93.62 223 THR A O 1
ATOM 1741 N N . SER A 1 224 ? 9.053 -6.230 -26.459 1.00 93.38 224 SER A N 1
ATOM 1742 C CA . SER A 1 224 ? 9.438 -6.342 -25.043 1.00 93.38 224 SER A CA 1
ATOM 1743 C C . SER A 1 224 ? 9.561 -7.799 -24.594 1.00 93.38 224 SER A C 1
ATOM 1745 O O . SER A 1 224 ? 8.712 -8.625 -24.909 1.00 93.38 224 SER A O 1
ATOM 1747 N N . GLY A 1 225 ? 10.576 -8.093 -23.785 1.00 91.62 225 GLY A N 1
ATOM 1748 C CA . GLY A 1 225 ? 10.887 -9.427 -23.271 1.00 91.62 225 GLY A CA 1
ATOM 1749 C C . GLY A 1 225 ? 11.786 -10.264 -24.187 1.00 91.62 225 GLY A C 1
ATOM 1750 O O . GLY A 1 225 ? 12.198 -11.346 -23.781 1.00 91.62 225 GLY A O 1
ATOM 1751 N N . VAL A 1 226 ? 12.121 -9.779 -25.387 1.00 93.88 226 VAL A N 1
ATOM 1752 C CA . VAL A 1 226 ? 12.949 -10.514 -26.355 1.00 93.88 226 VAL A CA 1
ATOM 1753 C C . VAL A 1 226 ? 14.418 -10.098 -26.251 1.00 93.88 226 VAL A C 1
ATOM 1755 O O . VAL A 1 226 ? 14.744 -8.916 -26.115 1.00 93.88 226 VAL A O 1
ATOM 1758 N N . SER A 1 227 ? 15.315 -11.086 -26.324 1.00 96.31 227 SER A N 1
ATOM 1759 C CA . SER A 1 227 ? 16.762 -10.878 -26.411 1.00 96.31 227 SER A CA 1
ATOM 1760 C C . SER A 1 227 ? 17.215 -10.724 -27.858 1.00 96.31 227 SER A C 1
ATOM 1762 O O . SER A 1 227 ? 16.989 -11.604 -28.693 1.00 96.31 227 SER A O 1
ATOM 1764 N N . TYR A 1 228 ? 17.905 -9.622 -28.126 1.00 97.56 228 TYR A N 1
ATOM 1765 C CA . TYR A 1 228 ? 18.424 -9.260 -29.435 1.00 97.56 228 TYR A CA 1
ATOM 1766 C C . TYR A 1 228 ? 19.936 -9.078 -29.393 1.00 97.56 228 TYR A C 1
ATOM 1768 O O . TYR A 1 228 ? 20.481 -8.577 -28.411 1.00 97.56 228 TYR A O 1
ATOM 1776 N N . THR A 1 229 ? 20.598 -9.423 -30.492 1.00 98.44 229 THR A N 1
ATOM 1777 C CA . THR A 1 229 ? 21.989 -9.059 -30.773 1.00 98.44 229 THR A CA 1
ATOM 1778 C C . THR A 1 229 ? 22.004 -8.099 -31.951 1.00 98.44 229 THR A C 1
ATOM 1780 O O . THR A 1 229 ? 21.343 -8.365 -32.954 1.00 98.44 229 THR A O 1
ATOM 1783 N N . TYR A 1 230 ? 22.757 -7.005 -31.836 1.00 98.38 230 TYR A N 1
ATOM 1784 C CA . TYR A 1 230 ? 22.873 -5.967 -32.862 1.00 98.38 230 TYR A CA 1
ATOM 1785 C C . TYR A 1 230 ? 24.280 -5.918 -33.449 1.00 98.38 230 TYR A C 1
ATOM 1787 O O . TYR A 1 230 ? 25.251 -6.035 -32.704 1.00 98.38 230 TYR A O 1
ATOM 1795 N N . THR A 1 231 ? 24.396 -5.692 -34.756 1.00 97.44 231 THR A N 1
ATOM 1796 C CA . THR A 1 231 ? 25.666 -5.384 -35.435 1.00 97.44 231 THR A CA 1
ATOM 1797 C C . THR A 1 231 ? 25.465 -4.279 -36.471 1.00 97.44 231 THR A C 1
ATOM 1799 O O . THR A 1 231 ? 24.335 -3.946 -36.838 1.00 97.44 231 THR A O 1
ATOM 1802 N N . ILE A 1 232 ? 26.565 -3.675 -36.911 1.00 97.50 232 ILE A N 1
ATOM 1803 C CA . ILE A 1 232 ? 26.583 -2.501 -37.782 1.00 97.50 232 ILE A CA 1
ATOM 1804 C C . ILE A 1 232 ? 27.599 -2.746 -38.897 1.00 97.50 232 ILE A C 1
ATOM 1806 O O . ILE A 1 232 ? 28.683 -3.269 -38.644 1.00 97.50 232 ILE A O 1
ATOM 1810 N N . ARG A 1 233 ? 27.270 -2.333 -40.122 1.00 96.88 233 ARG A N 1
ATOM 1811 C CA . ARG A 1 233 ? 28.217 -2.280 -41.245 1.00 96.88 233 ARG A CA 1
ATOM 1812 C C . ARG A 1 233 ? 28.342 -0.859 -41.777 1.00 96.88 233 ARG A C 1
ATOM 1814 O O . ARG A 1 233 ? 27.351 -0.130 -41.810 1.00 96.88 233 ARG A O 1
ATOM 1821 N N . ALA A 1 234 ? 29.549 -0.486 -42.183 1.00 97.25 234 ALA A N 1
ATOM 1822 C CA . ALA A 1 234 ? 29.824 0.765 -42.875 1.00 97.25 234 ALA A CA 1
ATOM 1823 C C . ALA A 1 234 ? 29.484 0.640 -44.364 1.00 97.25 234 ALA A C 1
ATOM 1825 O O . ALA A 1 234 ? 29.717 -0.412 -44.973 1.00 97.25 234 ALA A O 1
ATOM 1826 N N . LEU A 1 235 ? 28.952 1.720 -44.926 1.00 96.62 235 LEU A N 1
ATOM 1827 C CA . LEU A 1 235 ? 28.580 1.844 -46.327 1.00 96.62 235 LEU A CA 1
ATOM 1828 C C . LEU A 1 235 ? 29.277 3.045 -46.969 1.00 96.62 235 LEU A C 1
ATOM 1830 O O . LEU A 1 235 ? 29.468 4.066 -46.301 1.00 96.62 235 LEU A O 1
ATOM 1834 N N . ASP A 1 236 ? 29.612 2.933 -48.252 1.00 94.00 236 ASP A N 1
ATOM 1835 C CA . ASP A 1 236 ? 30.028 4.071 -49.078 1.00 94.00 236 ASP A CA 1
ATOM 1836 C C . ASP A 1 236 ? 28.824 4.930 -49.533 1.00 94.00 236 ASP A C 1
ATOM 1838 O O . ASP A 1 236 ? 27.684 4.726 -49.111 1.00 94.00 236 ASP A O 1
ATOM 1842 N N . LYS A 1 237 ? 29.074 5.924 -50.399 1.00 93.06 237 LYS A N 1
ATOM 1843 C CA . LYS A 1 237 ? 28.028 6.804 -50.959 1.00 93.06 237 LYS A CA 1
ATOM 1844 C C . LYS A 1 237 ? 27.063 6.084 -51.916 1.00 93.06 237 LYS A C 1
ATOM 1846 O O . LYS A 1 237 ? 25.999 6.625 -52.189 1.00 93.06 237 LYS A O 1
ATOM 1851 N N . LYS A 1 238 ? 27.437 4.907 -52.426 1.00 94.31 238 LYS A N 1
ATOM 1852 C CA . LYS A 1 238 ? 26.647 4.058 -53.332 1.00 94.31 238 LYS A CA 1
ATOM 1853 C C . LYS A 1 238 ? 25.992 2.885 -52.582 1.00 94.31 238 LYS A C 1
ATOM 1855 O O . LYS A 1 238 ? 25.504 1.955 -53.210 1.00 94.31 238 LYS A O 1
ATOM 1860 N N . ASP A 1 239 ? 25.985 2.922 -51.245 1.00 93.06 239 ASP A N 1
ATOM 1861 C CA . ASP A 1 239 ? 25.447 1.884 -50.362 1.00 93.06 239 ASP A CA 1
ATOM 1862 C C . ASP A 1 239 ? 26.143 0.503 -50.448 1.00 93.06 239 ASP A C 1
ATOM 1864 O O . ASP A 1 239 ? 25.608 -0.497 -49.934 1.00 93.06 239 ASP A O 1
ATOM 1868 N N . ASN A 1 240 ? 27.364 0.442 -50.995 1.00 93.62 240 ASN A N 1
ATOM 1869 C CA . ASN A 1 240 ? 28.207 -0.754 -50.959 1.00 93.62 240 ASN A CA 1
ATOM 1870 C C . ASN A 1 240 ? 28.850 -0.921 -49.586 1.00 93.62 240 ASN A C 1
ATOM 1872 O O . ASN A 1 240 ? 29.209 0.049 -48.917 1.00 93.62 240 ASN A O 1
ATOM 1876 N N . PHE A 1 241 ? 29.054 -2.167 -49.166 1.00 94.69 241 PHE A N 1
ATOM 1877 C CA . PHE A 1 241 ? 29.709 -2.436 -47.894 1.00 94.69 241 PHE A CA 1
ATOM 1878 C C . PHE A 1 241 ? 31.210 -2.173 -47.958 1.00 94.69 241 PHE A C 1
ATOM 1880 O O . PHE A 1 241 ? 31.930 -2.844 -48.690 1.00 94.69 241 PHE A O 1
ATOM 1887 N N . ILE A 1 242 ? 31.683 -1.293 -47.078 1.00 95.44 242 ILE A N 1
ATOM 1888 C CA . ILE A 1 242 ? 33.109 -0.970 -46.932 1.00 95.44 242 ILE A CA 1
ATOM 1889 C C . ILE A 1 242 ? 33.704 -1.482 -45.618 1.00 95.44 242 ILE A C 1
ATOM 1891 O O . ILE A 1 242 ? 34.874 -1.256 -45.345 1.00 95.44 242 ILE A O 1
ATOM 1895 N N . SER A 1 243 ? 32.932 -2.203 -44.801 1.00 96.25 243 SER A N 1
ATOM 1896 C CA . SER A 1 243 ? 33.444 -2.930 -43.632 1.00 96.25 243 SER A CA 1
ATOM 1897 C C . SER A 1 243 ? 32.903 -4.354 -43.570 1.00 96.25 243 SER A C 1
ATOM 1899 O O . SER A 1 243 ? 31.813 -4.655 -44.076 1.00 96.25 243 SER A O 1
ATOM 1901 N N . TYR A 1 244 ? 33.609 -5.218 -42.845 1.00 93.88 244 TYR A N 1
ATOM 1902 C CA . TYR A 1 244 ? 33.095 -6.529 -42.450 1.00 93.88 244 TYR A CA 1
ATOM 1903 C C . TYR A 1 244 ? 32.070 -6.423 -41.301 1.00 93.88 244 TYR A C 1
ATOM 1905 O O . TYR A 1 244 ? 31.811 -5.327 -40.788 1.00 93.88 244 TYR A O 1
ATOM 1913 N N . PHE A 1 245 ? 31.460 -7.548 -40.912 1.00 87.88 245 PHE A N 1
ATOM 1914 C CA . PHE A 1 245 ? 30.593 -7.647 -39.731 1.00 87.88 245 PHE A CA 1
ATOM 1915 C C . PHE A 1 245 ? 31.376 -8.120 -38.499 1.00 87.88 245 PHE A C 1
ATOM 1917 O O . PHE A 1 245 ? 32.438 -8.729 -38.611 1.00 87.88 245 PHE A O 1
ATOM 1924 N N . ASN A 1 246 ? 30.837 -7.869 -37.309 1.00 90.19 246 ASN A N 1
ATOM 1925 C CA . ASN A 1 246 ? 31.337 -8.452 -36.062 1.00 90.19 246 ASN A CA 1
ATOM 1926 C C . ASN A 1 246 ? 30.250 -9.303 -35.387 1.00 90.19 246 ASN A C 1
ATOM 1928 O O . ASN A 1 246 ? 29.120 -9.396 -35.867 1.00 90.19 246 ASN A O 1
ATOM 1932 N N . SER A 1 247 ? 30.587 -9.926 -34.256 1.00 91.62 247 SER A N 1
ATOM 1933 C CA . SER A 1 247 ? 29.653 -10.744 -33.468 1.00 91.62 247 SER A CA 1
ATOM 1934 C C . SER A 1 247 ? 28.471 -9.954 -32.891 1.00 91.62 247 SER A C 1
ATOM 1936 O O . SER A 1 247 ? 27.476 -10.552 -32.481 1.00 91.62 247 SER A O 1
ATOM 1938 N N . GLY A 1 248 ? 28.561 -8.623 -32.872 1.00 95.31 248 GLY A N 1
ATOM 1939 C CA . GLY A 1 248 ? 27.550 -7.735 -32.323 1.00 95.31 248 GLY A CA 1
ATOM 1940 C C . GLY A 1 248 ? 27.534 -7.671 -30.795 1.00 95.31 248 GLY A C 1
ATOM 1941 O O . GLY A 1 248 ? 28.389 -8.239 -30.115 1.00 95.31 248 GLY A O 1
ATOM 1942 N N . LYS A 1 249 ? 26.543 -6.957 -30.253 1.00 97.81 249 LYS A N 1
ATOM 1943 C CA . LYS A 1 249 ? 26.314 -6.793 -28.808 1.00 97.81 249 LYS A CA 1
ATOM 1944 C C . LYS A 1 249 ? 24.864 -7.127 -28.455 1.00 97.81 249 LYS A C 1
ATOM 1946 O O . LYS A 1 249 ? 23.950 -6.707 -29.165 1.00 97.81 249 LYS A O 1
ATOM 1951 N N . GLY A 1 250 ? 24.674 -7.907 -27.390 1.00 97.12 250 GLY A N 1
ATOM 1952 C CA . GLY A 1 250 ? 23.369 -8.411 -26.956 1.00 97.12 250 GLY A CA 1
ATOM 1953 C C . GLY A 1 250 ? 22.691 -7.556 -25.882 1.00 97.12 250 GLY A C 1
ATOM 1954 O O . GLY A 1 250 ? 23.368 -6.991 -25.023 1.00 97.12 250 GLY A O 1
ATOM 1955 N N . ILE A 1 251 ? 21.358 -7.498 -25.904 1.00 96.69 251 ILE A N 1
ATOM 1956 C CA . ILE A 1 251 ? 20.511 -6.937 -24.840 1.00 96.69 251 ILE A CA 1
ATOM 1957 C C . ILE A 1 251 ? 19.129 -7.605 -24.846 1.00 96.69 251 ILE A C 1
ATOM 1959 O O . ILE A 1 251 ? 18.616 -7.983 -25.898 1.00 96.69 251 ILE A O 1
ATOM 1963 N N . THR A 1 252 ? 18.496 -7.721 -23.680 1.00 95.62 252 THR A N 1
ATOM 1964 C CA . THR A 1 252 ? 17.062 -8.038 -23.586 1.00 95.62 252 THR A CA 1
ATOM 1965 C C . THR A 1 252 ? 16.276 -6.742 -23.512 1.00 95.62 252 THR A C 1
ATOM 1967 O O . THR A 1 252 ? 16.470 -5.964 -22.576 1.00 95.62 252 THR A O 1
ATOM 1970 N N . TYR A 1 253 ? 15.392 -6.502 -24.480 1.00 96.06 253 TYR A N 1
ATOM 1971 C CA . TYR A 1 253 ? 14.569 -5.298 -24.470 1.00 96.06 253 TYR A CA 1
ATOM 1972 C C . TYR A 1 253 ? 13.461 -5.414 -23.421 1.00 96.06 253 TYR A C 1
ATOM 1974 O O . TYR A 1 253 ? 12.696 -6.375 -23.424 1.00 96.06 253 TYR A O 1
ATOM 1982 N N . VAL A 1 254 ? 13.346 -4.422 -22.538 1.00 96.38 254 VAL A N 1
ATOM 1983 C CA . VAL A 1 254 ? 12.215 -4.278 -21.612 1.00 96.38 254 VAL A CA 1
ATOM 1984 C C . VAL A 1 254 ? 11.592 -2.909 -21.844 1.00 96.38 254 VAL A C 1
ATOM 1986 O O . VAL A 1 254 ? 12.231 -1.878 -21.610 1.00 96.38 254 VAL A O 1
ATOM 1989 N N . LYS A 1 255 ? 10.338 -2.901 -22.307 1.00 94.12 255 LYS A N 1
ATOM 1990 C CA . LYS A 1 255 ? 9.581 -1.671 -22.553 1.00 94.12 255 LYS A CA 1
ATOM 1991 C C . LYS A 1 255 ? 9.423 -0.884 -21.255 1.00 94.12 255 LYS A C 1
ATOM 1993 O O . LYS A 1 255 ? 9.149 -1.457 -20.200 1.00 94.12 255 LYS A O 1
ATOM 1998 N N . ALA A 1 256 ? 9.595 0.435 -21.342 1.00 94.62 256 ALA A N 1
ATOM 1999 C CA . ALA A 1 256 ? 9.383 1.320 -20.207 1.00 94.62 256 ALA A CA 1
ATOM 2000 C C . ALA A 1 256 ? 7.932 1.190 -19.692 1.00 94.62 256 ALA A C 1
ATOM 2002 O O . ALA A 1 256 ? 6.997 1.187 -20.497 1.00 94.62 256 ALA A O 1
ATOM 2003 N N . PRO A 1 257 ? 7.721 1.074 -18.371 1.00 95.12 257 PRO A N 1
ATOM 2004 C CA . PRO A 1 257 ? 6.380 1.006 -17.809 1.00 95.12 257 PRO A CA 1
ATOM 2005 C C . PRO A 1 257 ? 5.678 2.359 -17.952 1.00 95.12 257 PRO A C 1
ATOM 2007 O O . PRO A 1 257 ? 6.229 3.405 -17.604 1.00 95.12 257 PRO A O 1
ATOM 2010 N N . THR A 1 258 ? 4.428 2.330 -18.407 1.00 91.69 258 THR A N 1
ATOM 2011 C CA . THR A 1 258 ? 3.564 3.513 -18.482 1.00 91.69 258 THR A CA 1
ATOM 2012 C C . THR A 1 258 ? 2.596 3.518 -17.305 1.00 91.69 258 THR A C 1
ATOM 2014 O O . THR A 1 258 ? 1.934 2.515 -17.028 1.00 91.69 258 THR A O 1
ATOM 2017 N N . VAL A 1 259 ? 2.482 4.657 -16.618 1.00 97.69 259 VAL A N 1
ATOM 2018 C CA . VAL A 1 259 ? 1.437 4.861 -15.609 1.00 97.69 259 VAL A CA 1
ATOM 2019 C C . VAL A 1 259 ? 0.082 4.882 -16.313 1.00 97.69 259 VAL A C 1
ATOM 2021 O O . VAL A 1 259 ? -0.211 5.792 -17.087 1.00 97.69 259 VAL A O 1
ATOM 2024 N N . THR A 1 260 ? -0.763 3.896 -16.039 1.00 97.31 260 THR A N 1
ATOM 2025 C CA . THR A 1 260 ? -2.083 3.773 -16.662 1.00 97.31 260 THR A CA 1
ATOM 2026 C C . THR A 1 260 ? -3.127 4.598 -15.927 1.00 97.31 260 THR A C 1
ATOM 2028 O O . THR A 1 260 ? -3.930 5.275 -16.571 1.00 97.31 260 THR A O 1
ATOM 2031 N N . LYS A 1 261 ? -3.075 4.642 -14.592 1.00 96.69 261 LYS A N 1
ATOM 2032 C CA . LYS A 1 261 ? -4.089 5.307 -13.761 1.00 96.69 261 LYS A CA 1
ATOM 2033 C C . LYS A 1 261 ? -3.467 6.026 -12.565 1.00 96.69 261 LYS A C 1
ATOM 2035 O O . LYS A 1 261 ? -2.520 5.515 -11.964 1.00 96.69 261 LYS A O 1
ATOM 2040 N N . ILE A 1 262 ? -4.024 7.184 -12.214 1.00 97.62 262 ILE A N 1
ATOM 2041 C CA . ILE A 1 262 ? -3.745 7.887 -10.958 1.00 97.62 262 ILE A CA 1
ATOM 2042 C C . ILE A 1 262 ? -5.085 8.180 -10.280 1.00 97.62 262 ILE A C 1
ATOM 2044 O O . ILE A 1 262 ? -5.970 8.752 -10.904 1.00 97.62 262 ILE A O 1
ATOM 2048 N N . GLU A 1 263 ? -5.239 7.771 -9.023 1.00 97.12 263 GLU A N 1
ATOM 2049 C CA . GLU A 1 263 ? -6.459 7.973 -8.237 1.00 97.12 263 GLU A CA 1
ATOM 2050 C C . GLU A 1 263 ? -6.139 8.743 -6.963 1.00 97.12 263 GLU A C 1
ATOM 2052 O O . GLU A 1 263 ? -5.257 8.347 -6.198 1.00 97.12 263 GLU A O 1
ATOM 2057 N N . ASN A 1 264 ? -6.865 9.828 -6.703 1.00 97.69 26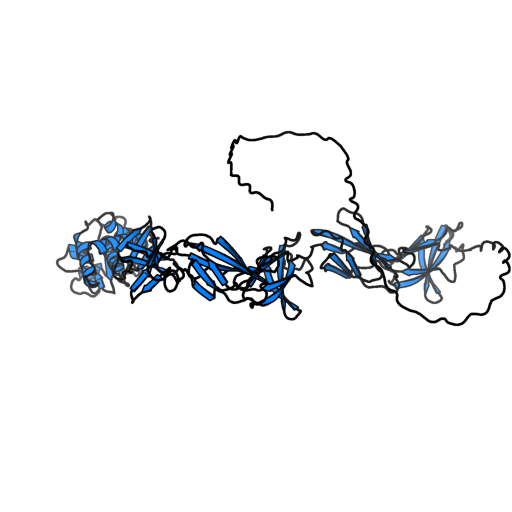4 ASN A N 1
ATOM 2058 C CA . ASN A 1 264 ? -6.740 10.546 -5.442 1.00 97.69 264 ASN A CA 1
ATOM 2059 C C . ASN A 1 264 ? -7.338 9.721 -4.295 1.00 97.69 264 ASN A C 1
ATOM 2061 O O . ASN A 1 264 ? -8.420 9.150 -4.394 1.00 97.69 264 ASN A O 1
ATOM 2065 N N . THR A 1 265 ? -6.596 9.669 -3.199 1.00 96.94 265 THR A N 1
ATOM 2066 C CA . THR A 1 265 ? -6.921 9.043 -1.914 1.00 96.94 265 THR A CA 1
ATOM 2067 C C . THR A 1 265 ? -7.161 10.140 -0.875 1.00 96.94 265 THR A C 1
ATOM 2069 O O . THR A 1 265 ? -7.088 11.326 -1.190 1.00 96.94 265 THR A O 1
ATOM 2072 N N . ALA A 1 266 ? -7.418 9.776 0.383 1.00 95.12 266 ALA A N 1
ATOM 2073 C CA . ALA A 1 266 ? -7.656 10.765 1.432 1.00 95.12 266 ALA A CA 1
ATOM 2074 C C . ALA A 1 266 ? -6.473 11.723 1.673 1.00 95.12 266 ALA A C 1
ATOM 2076 O O . ALA A 1 266 ? -6.686 12.876 2.031 1.00 95.12 266 ALA A O 1
ATOM 2077 N N . THR A 1 267 ? -5.235 11.259 1.485 1.00 96.12 267 THR A N 1
ATOM 2078 C CA . THR A 1 267 ? -4.026 12.034 1.820 1.00 96.12 267 THR A CA 1
ATOM 2079 C C . THR A 1 267 ? -2.999 12.092 0.694 1.00 96.12 267 THR A C 1
ATOM 2081 O O . THR A 1 267 ? -1.924 12.652 0.883 1.00 96.12 267 THR A O 1
ATOM 2084 N N . GLY A 1 268 ? -3.279 11.511 -0.471 1.00 97.56 268 GLY A N 1
ATOM 2085 C CA . GLY A 1 268 ? -2.357 11.528 -1.603 1.00 97.56 268 GLY A CA 1
ATOM 2086 C C . GLY A 1 268 ? -2.893 10.800 -2.827 1.00 97.56 268 GLY A C 1
ATOM 2087 O O . GLY A 1 268 ? -4.104 10.685 -2.963 1.00 97.56 268 GLY A O 1
ATOM 2088 N N . SER A 1 269 ? -2.041 10.252 -3.691 1.00 98.31 269 SER A N 1
ATOM 2089 C CA . SER A 1 269 ? -2.487 9.599 -4.933 1.00 98.31 269 SER A CA 1
ATOM 2090 C C . SER A 1 269 ? -1.944 8.177 -5.076 1.00 98.31 269 SER A C 1
ATOM 2092 O O . SER A 1 269 ? -0.763 7.918 -4.834 1.00 98.31 269 SER A O 1
ATOM 2094 N N . LYS A 1 270 ? -2.805 7.250 -5.502 1.00 98.38 270 LYS A N 1
ATOM 2095 C CA . LYS A 1 270 ? -2.448 5.887 -5.899 1.00 98.38 270 LYS A CA 1
ATOM 2096 C C . LYS A 1 270 ? -2.130 5.862 -7.388 1.00 98.38 270 LYS A C 1
ATOM 2098 O O . LYS A 1 270 ? -2.976 6.200 -8.209 1.00 98.38 270 LYS A O 1
ATOM 2103 N N . ILE A 1 271 ? -0.919 5.444 -7.725 1.00 98.38 271 ILE A N 1
ATOM 2104 C CA . ILE A 1 271 ? -0.406 5.324 -9.089 1.00 98.38 271 ILE A CA 1
ATOM 2105 C C . ILE A 1 271 ? -0.409 3.845 -9.476 1.00 98.38 271 ILE A C 1
ATOM 2107 O O . ILE A 1 271 ? 0.051 3.016 -8.692 1.00 98.38 271 ILE A O 1
ATOM 2111 N N . THR A 1 272 ? -0.907 3.519 -10.668 1.00 98.62 272 THR A N 1
ATOM 2112 C CA . THR A 1 272 ? -0.999 2.144 -11.190 1.00 98.62 272 THR A CA 1
ATOM 2113 C C . THR A 1 272 ? -0.371 2.054 -12.580 1.00 98.62 272 THR A C 1
ATOM 2115 O O . THR A 1 272 ? -0.493 2.987 -13.376 1.00 98.62 272 THR A O 1
ATOM 2118 N N . TRP A 1 273 ? 0.307 0.945 -12.870 1.00 98.25 273 TRP A N 1
ATOM 2119 C CA . TRP A 1 273 ? 0.914 0.627 -14.169 1.00 98.25 273 TRP A CA 1
ATOM 2120 C C . TRP A 1 273 ? 0.727 -0.859 -14.501 1.00 98.25 273 TRP A C 1
ATOM 2122 O O . TRP A 1 273 ? 0.284 -1.643 -13.664 1.00 98.25 273 TRP A O 1
ATOM 2132 N N . LEU A 1 274 ? 1.039 -1.260 -15.734 1.00 96.25 274 LEU A N 1
ATOM 2133 C CA . LEU A 1 274 ? 0.974 -2.666 -16.151 1.00 96.25 274 LEU A CA 1
ATOM 2134 C C . LEU A 1 274 ? 2.265 -3.416 -15.811 1.00 96.25 274 LEU A C 1
ATOM 2136 O O . LEU A 1 274 ? 3.344 -2.827 -15.735 1.00 96.25 274 LEU A O 1
ATOM 2140 N N . LYS A 1 275 ? 2.157 -4.736 -15.632 1.00 94.94 275 LYS A N 1
ATOM 2141 C CA . LYS A 1 275 ? 3.317 -5.611 -15.436 1.00 94.94 275 LYS A CA 1
ATOM 2142 C C . LYS A 1 275 ? 4.192 -5.614 -16.696 1.00 94.94 275 LYS A C 1
ATOM 2144 O O . LYS A 1 275 ? 3.683 -5.790 -17.798 1.00 94.94 275 LYS A O 1
ATOM 2149 N N . CYS A 1 276 ? 5.505 -5.473 -16.529 1.00 93.31 276 CYS A N 1
ATOM 2150 C CA . CYS A 1 276 ? 6.475 -5.539 -17.622 1.00 93.31 276 CYS A CA 1
ATOM 2151 C C . CYS A 1 276 ? 7.165 -6.906 -17.661 1.00 93.31 276 CYS A C 1
ATOM 2153 O O . CYS A 1 276 ? 7.776 -7.333 -16.679 1.00 93.31 276 CYS A O 1
ATOM 2155 N N . ASN A 1 277 ? 7.122 -7.574 -18.814 1.00 89.81 277 ASN A N 1
ATOM 2156 C CA . ASN A 1 277 ? 7.873 -8.810 -19.036 1.00 89.81 277 ASN A CA 1
ATOM 2157 C C . ASN A 1 277 ? 9.381 -8.529 -18.961 1.00 89.81 277 ASN A C 1
ATOM 2159 O O . ASN A 1 277 ? 9.879 -7.633 -19.640 1.00 89.81 277 ASN A O 1
ATOM 2163 N N . GLY A 1 278 ? 10.097 -9.285 -18.123 1.00 88.06 278 GLY A N 1
ATOM 2164 C CA . GLY A 1 278 ? 11.526 -9.082 -17.850 1.00 88.06 278 GLY A CA 1
ATOM 2165 C C . GLY A 1 278 ? 11.839 -8.159 -16.663 1.00 88.06 278 GLY A C 1
ATOM 2166 O O . GLY A 1 278 ? 13.009 -7.995 -16.325 1.00 88.06 278 GLY A O 1
ATOM 2167 N N . ALA A 1 279 ? 10.829 -7.590 -15.995 1.00 95.06 279 ALA A N 1
ATOM 2168 C CA . ALA A 1 279 ? 11.006 -6.824 -14.761 1.00 95.06 279 ALA A CA 1
ATOM 2169 C C . ALA A 1 279 ? 10.779 -7.697 -13.517 1.00 95.06 279 ALA A C 1
ATOM 2171 O O . ALA A 1 279 ? 9.773 -8.401 -13.420 1.00 95.06 279 ALA A O 1
ATOM 2172 N N . ALA A 1 280 ? 11.681 -7.613 -12.539 1.00 96.44 280 ALA A N 1
ATOM 2173 C CA . ALA A 1 280 ? 11.506 -8.231 -11.223 1.00 96.44 280 ALA A CA 1
ATOM 2174 C C . ALA A 1 280 ? 10.924 -7.249 -10.195 1.00 96.44 280 ALA A C 1
ATOM 2176 O O . ALA A 1 280 ? 10.180 -7.653 -9.304 1.00 96.44 280 ALA A O 1
ATOM 2177 N N . LYS A 1 281 ? 11.269 -5.961 -10.308 1.00 98.12 281 LYS A N 1
ATOM 2178 C CA . LYS A 1 281 ? 10.781 -4.882 -9.437 1.00 98.12 281 LYS A CA 1
ATOM 2179 C C . LYS A 1 281 ? 10.548 -3.604 -10.247 1.00 98.12 281 LYS A C 1
ATOM 2181 O O . LYS A 1 281 ? 10.984 -3.485 -11.395 1.00 98.12 281 LYS A O 1
ATOM 2186 N N . TYR A 1 282 ? 9.916 -2.625 -9.613 1.00 98.62 282 TYR A N 1
ATOM 2187 C CA . TYR A 1 282 ? 9.650 -1.300 -10.155 1.00 98.62 282 TYR A CA 1
ATOM 2188 C C . TYR A 1 282 ? 10.196 -0.227 -9.225 1.00 98.62 282 TYR A C 1
ATOM 2190 O O . TYR A 1 282 ? 10.010 -0.299 -8.010 1.00 98.62 282 TYR A O 1
ATOM 2198 N N . ARG A 1 283 ? 10.832 0.796 -9.793 1.00 98.50 283 ARG A N 1
ATOM 2199 C CA . ARG A 1 283 ? 11.198 2.020 -9.081 1.00 98.50 283 ARG A CA 1
ATOM 2200 C C . ARG A 1 283 ? 10.266 3.141 -9.497 1.00 98.50 283 ARG A C 1
ATOM 2202 O O . ARG A 1 283 ? 10.153 3.433 -10.685 1.00 98.50 283 ARG A O 1
ATOM 2209 N N . VAL A 1 284 ? 9.615 3.753 -8.517 1.00 98.62 284 VAL A N 1
ATOM 2210 C CA . VAL A 1 284 ? 8.618 4.807 -8.729 1.00 98.62 284 VAL A CA 1
ATOM 2211 C C . VAL A 1 284 ? 9.243 6.154 -8.407 1.00 98.62 284 VAL A C 1
ATOM 2213 O O . VAL A 1 284 ? 9.938 6.297 -7.395 1.00 98.62 284 VAL A O 1
ATOM 2216 N N . TYR A 1 285 ? 8.976 7.139 -9.254 1.00 98.56 285 TYR A N 1
ATOM 2217 C CA . TYR A 1 285 ? 9.477 8.497 -9.124 1.00 98.56 285 TYR A CA 1
ATOM 2218 C C . TYR A 1 285 ? 8.342 9.507 -9.219 1.00 98.56 285 TYR A C 1
ATOM 2220 O O . TYR A 1 285 ? 7.320 9.247 -9.856 1.00 98.56 285 TYR A O 1
ATOM 2228 N N . TYR A 1 286 ? 8.565 10.681 -8.638 1.00 98.31 286 TYR A N 1
ATOM 2229 C CA . TYR A 1 286 ? 7.785 11.876 -8.933 1.00 98.31 286 TYR A CA 1
ATOM 2230 C C . TYR A 1 286 ? 8.698 13.024 -9.351 1.00 98.31 286 TYR A C 1
ATOM 2232 O O . TYR A 1 286 ? 9.860 13.085 -8.942 1.00 98.31 286 TYR A O 1
ATOM 2240 N N . LEU A 1 287 ? 8.175 13.926 -10.171 1.00 98.25 287 LEU A N 1
ATOM 2241 C CA . LEU A 1 287 ? 8.902 15.103 -10.620 1.00 98.25 287 LEU A CA 1
ATOM 2242 C C . LEU A 1 287 ? 8.903 16.166 -9.511 1.00 98.25 287 LEU A C 1
ATOM 2244 O O . LEU A 1 287 ? 7.846 16.571 -9.022 1.00 98.25 287 LEU A O 1
ATOM 2248 N N . LYS A 1 288 ? 10.092 16.617 -9.105 1.00 96.19 288 LYS A N 1
ATOM 2249 C CA . LYS A 1 288 ? 10.301 17.716 -8.154 1.00 96.19 288 LYS A CA 1
ATOM 2250 C C . LYS A 1 288 ? 11.392 18.632 -8.703 1.00 96.19 288 LYS A C 1
ATOM 2252 O O . LYS A 1 288 ? 12.507 18.169 -8.909 1.00 96.19 288 LYS A O 1
ATOM 2257 N N . ASN A 1 289 ? 11.090 19.916 -8.901 1.00 93.88 289 ASN A N 1
ATOM 2258 C CA . ASN A 1 289 ? 12.043 20.920 -9.402 1.00 93.88 289 ASN A CA 1
ATOM 2259 C C . ASN A 1 289 ? 12.760 20.445 -10.686 1.00 93.88 289 ASN A C 1
ATOM 2261 O O . ASN A 1 289 ? 13.984 20.386 -10.735 1.00 93.88 289 ASN A O 1
ATOM 2265 N N . ASN A 1 290 ? 11.988 19.997 -11.684 1.00 92.25 290 ASN A N 1
ATOM 2266 C CA . ASN A 1 290 ? 12.485 19.438 -12.953 1.00 92.25 290 ASN A CA 1
ATOM 2267 C C . ASN A 1 290 ? 13.394 18.198 -12.832 1.00 92.25 290 ASN A C 1
ATOM 2269 O O . ASN A 1 290 ? 14.003 17.779 -13.812 1.00 92.25 290 ASN A O 1
ATOM 2273 N N . SER A 1 291 ? 13.451 17.564 -11.657 1.00 96.12 291 SER A N 1
ATOM 2274 C CA . SER A 1 291 ? 14.246 16.361 -11.403 1.00 96.12 291 SER A CA 1
ATOM 2275 C C . SER A 1 291 ? 13.395 15.214 -10.859 1.00 96.12 291 SER A C 1
ATOM 2277 O O . SER A 1 291 ? 12.498 15.403 -10.034 1.00 96.12 291 SER A O 1
ATOM 2279 N N . TRP A 1 292 ? 13.677 13.990 -11.306 1.00 97.69 292 TRP A N 1
ATOM 2280 C CA . TRP A 1 292 ? 12.958 12.795 -10.862 1.00 97.69 292 TRP A CA 1
ATOM 2281 C C . TRP A 1 292 ? 13.431 12.342 -9.483 1.00 97.69 292 TRP A C 1
ATOM 2283 O O . TRP A 1 292 ? 14.518 11.783 -9.329 1.00 97.69 292 TRP A O 1
ATOM 2293 N N . LYS A 1 293 ? 12.583 12.519 -8.469 1.00 98.06 293 LYS A N 1
ATOM 2294 C CA . LYS A 1 293 ? 12.853 12.067 -7.105 1.00 98.06 293 LYS A CA 1
ATOM 2295 C C . LYS A 1 293 ? 12.244 10.691 -6.859 1.00 98.06 293 LYS A C 1
ATOM 2297 O O . LYS A 1 293 ? 11.061 10.462 -7.107 1.00 98.06 293 LYS A O 1
ATOM 2302 N N . ARG A 1 294 ? 13.060 9.766 -6.347 1.00 98.06 294 ARG A N 1
ATOM 2303 C CA . ARG A 1 294 ? 12.634 8.404 -5.993 1.00 98.06 294 ARG A CA 1
ATOM 2304 C C . ARG A 1 294 ? 11.613 8.437 -4.851 1.00 98.06 294 ARG A C 1
ATOM 2306 O O . ARG A 1 294 ? 11.862 9.078 -3.833 1.00 98.06 294 ARG A O 1
ATOM 2313 N N . LEU A 1 295 ? 10.523 7.687 -5.007 1.00 98.25 295 LEU A N 1
ATOM 2314 C CA . LEU A 1 295 ? 9.532 7.414 -3.961 1.00 98.25 295 LEU A CA 1
ATOM 2315 C C . LEU A 1 295 ? 9.771 6.060 -3.301 1.00 98.25 295 LEU A C 1
ATOM 2317 O O . LEU A 1 295 ? 9.846 5.971 -2.081 1.00 98.25 295 LEU A O 1
ATOM 2321 N N . THR A 1 296 ? 9.894 5.002 -4.105 1.00 98.50 296 THR A N 1
ATOM 2322 C CA . THR A 1 296 ? 10.027 3.635 -3.593 1.00 98.50 296 THR A CA 1
ATOM 2323 C C . THR A 1 296 ? 10.601 2.673 -4.637 1.00 98.50 296 THR A C 1
ATOM 2325 O O . THR A 1 296 ? 10.668 3.000 -5.827 1.00 98.50 296 THR A O 1
ATOM 2328 N N . THR A 1 297 ? 10.958 1.472 -4.183 1.00 98.44 297 THR A N 1
ATOM 2329 C CA . THR A 1 297 ? 11.127 0.268 -5.002 1.00 98.44 297 THR A CA 1
ATOM 2330 C C . THR A 1 297 ? 10.100 -0.770 -4.533 1.00 98.44 297 THR A C 1
ATOM 2332 O O . THR A 1 297 ? 9.994 -1.017 -3.335 1.00 98.44 297 THR A O 1
ATOM 2335 N N . THR A 1 298 ? 9.342 -1.383 -5.442 1.00 98.38 298 THR A N 1
ATOM 2336 C CA . THR A 1 298 ? 8.281 -2.348 -5.101 1.00 98.38 298 THR A CA 1
ATOM 2337 C C . THR A 1 298 ? 8.168 -3.467 -6.138 1.00 98.38 298 THR A C 1
ATOM 2339 O O . THR A 1 298 ? 8.543 -3.285 -7.294 1.00 98.38 298 THR A O 1
ATOM 2342 N N . THR A 1 299 ? 7.658 -4.630 -5.739 1.00 98.00 299 THR A N 1
ATOM 2343 C CA . THR A 1 299 ? 7.267 -5.724 -6.648 1.00 98.00 299 THR A CA 1
ATOM 2344 C C . THR A 1 299 ? 5.836 -5.566 -7.168 1.00 98.00 299 THR A C 1
ATOM 2346 O O . THR A 1 299 ? 5.484 -6.159 -8.187 1.00 98.00 299 THR A O 1
ATOM 2349 N N . SER A 1 300 ? 5.020 -4.744 -6.504 1.00 98.19 300 SER A N 1
ATOM 2350 C CA . SER A 1 300 ? 3.642 -4.454 -6.894 1.00 98.19 300 SER A CA 1
ATOM 2351 C C . SER A 1 300 ? 3.578 -3.566 -8.138 1.00 98.19 300 SER A C 1
ATOM 2353 O O . SER A 1 300 ? 4.476 -2.773 -8.411 1.00 98.19 300 SER A O 1
ATOM 2355 N N . THR A 1 301 ? 2.465 -3.637 -8.865 1.00 98.19 301 THR A N 1
ATOM 2356 C CA . THR A 1 301 ? 2.159 -2.775 -10.023 1.00 98.19 301 THR A CA 1
ATOM 2357 C C . THR A 1 301 ? 1.378 -1.509 -9.646 1.00 98.19 301 THR A C 1
ATOM 2359 O O . THR A 1 301 ? 0.755 -0.857 -10.485 1.00 98.19 301 THR A O 1
ATOM 2362 N N . SER A 1 302 ? 1.389 -1.157 -8.360 1.00 98.31 302 SER A N 1
ATOM 2363 C CA . SER A 1 302 ? 0.830 0.095 -7.862 1.00 98.31 302 SER A CA 1
ATOM 2364 C C . SER A 1 302 ? 1.569 0.588 -6.623 1.00 98.31 302 SER A C 1
ATOM 2366 O O . SER A 1 302 ? 2.221 -0.185 -5.917 1.00 98.31 302 SER A O 1
ATOM 2368 N N . TYR A 1 303 ? 1.461 1.888 -6.360 1.00 98.56 303 TYR A N 1
ATOM 2369 C CA . TYR A 1 303 ? 2.023 2.540 -5.181 1.00 98.56 303 TYR A CA 1
ATOM 2370 C C . TYR A 1 303 ? 1.186 3.758 -4.779 1.00 98.56 303 TYR A C 1
ATOM 2372 O O . TYR A 1 303 ? 0.703 4.480 -5.647 1.00 98.56 303 TYR A O 1
ATOM 2380 N N . THR A 1 304 ? 1.050 4.020 -3.477 1.00 98.38 304 THR A N 1
ATOM 2381 C CA . THR A 1 304 ? 0.357 5.210 -2.957 1.00 98.38 304 THR A CA 1
ATOM 2382 C C . THR A 1 304 ? 1.366 6.236 -2.449 1.00 98.38 304 THR A C 1
ATOM 2384 O O . THR A 1 304 ? 2.020 6.019 -1.429 1.00 98.38 304 THR A O 1
ATOM 2387 N N . HIS A 1 305 ? 1.462 7.376 -3.135 1.00 98.38 305 HIS A N 1
ATOM 2388 C CA . HIS A 1 305 ? 2.225 8.540 -2.685 1.00 98.38 305 HIS A CA 1
ATOM 2389 C C . HIS A 1 305 ? 1.340 9.389 -1.762 1.00 98.38 305 HIS A C 1
ATOM 2391 O O . HIS A 1 305 ? 0.480 10.120 -2.244 1.00 98.38 305 HIS A O 1
ATOM 2397 N N . GLY A 1 306 ? 1.514 9.246 -0.445 1.00 97.50 306 GLY A N 1
ATOM 2398 C CA . GLY A 1 306 ? 0.744 9.969 0.576 1.00 97.50 306 GLY A CA 1
ATOM 2399 C C . GLY A 1 306 ? 1.319 11.339 0.955 1.00 97.50 306 GLY A C 1
ATOM 2400 O O . GLY A 1 306 ? 2.410 11.704 0.525 1.00 97.50 306 GLY A O 1
ATOM 2401 N N . LYS A 1 307 ? 0.598 12.054 1.828 1.00 96.44 307 LYS A N 1
ATOM 2402 C CA . LYS A 1 307 ? 0.941 13.384 2.372 1.00 96.44 307 LYS A CA 1
ATOM 2403 C C . LYS A 1 307 ? 1.145 14.456 1.289 1.00 96.44 307 LYS A C 1
ATOM 2405 O O . LYS A 1 307 ? 2.093 15.237 1.347 1.00 96.44 307 LYS A O 1
ATOM 2410 N N . LEU A 1 308 ? 0.267 14.473 0.291 1.00 97.56 308 LEU A N 1
ATOM 2411 C CA . LEU A 1 308 ? 0.298 15.463 -0.784 1.00 97.56 308 LEU A CA 1
ATOM 2412 C C . LEU A 1 308 ? -0.382 16.771 -0.368 1.00 97.56 308 LEU A C 1
ATOM 2414 O O . LEU A 1 308 ? -1.272 16.795 0.480 1.00 97.56 308 LEU A O 1
ATOM 2418 N N . THR A 1 309 ? 0.038 17.864 -0.996 1.00 96.88 309 THR A N 1
ATOM 2419 C CA . THR A 1 309 ? -0.539 19.196 -0.806 1.00 96.88 309 THR A CA 1
ATOM 2420 C C . THR A 1 309 ? -1.770 19.342 -1.693 1.00 96.88 309 THR A C 1
ATOM 2422 O O . THR A 1 309 ? -1.672 19.150 -2.906 1.00 96.88 309 THR A O 1
ATOM 2425 N N . ASN A 1 310 ? -2.919 19.673 -1.098 1.00 96.12 310 ASN A N 1
ATOM 2426 C CA . ASN A 1 310 ? -4.172 19.878 -1.827 1.00 96.12 310 ASN A CA 1
ATOM 2427 C C . ASN A 1 310 ? -4.023 20.959 -2.914 1.00 96.12 310 ASN A C 1
ATOM 2429 O O . ASN A 1 310 ? -3.366 21.971 -2.681 1.00 96.12 310 ASN A O 1
ATOM 2433 N N . GLY A 1 311 ? -4.622 20.743 -4.086 1.00 95.25 311 GLY A N 1
ATOM 2434 C CA . GLY A 1 311 ? -4.580 21.682 -5.213 1.00 95.25 311 GLY A CA 1
ATOM 2435 C C . GLY A 1 311 ? -3.266 21.674 -6.005 1.00 95.25 311 GLY A C 1
ATOM 2436 O O . GLY A 1 311 ? -3.084 22.491 -6.904 1.00 95.25 311 GLY A O 1
ATOM 2437 N N . LYS A 1 312 ? -2.336 20.754 -5.714 1.00 96.44 312 LYS A N 1
ATOM 2438 C CA . LYS A 1 312 ? -1.043 20.666 -6.407 1.00 96.44 312 LYS A CA 1
ATOM 2439 C C . LYS A 1 312 ? -1.021 19.550 -7.451 1.00 96.44 312 LYS A C 1
ATOM 2441 O O . LYS A 1 312 ? -1.483 18.436 -7.204 1.00 96.44 312 LYS A O 1
ATOM 2446 N N . LYS A 1 313 ? -0.428 19.834 -8.616 1.00 97.00 313 LYS A N 1
ATOM 2447 C CA . LYS A 1 313 ? -0.146 18.831 -9.654 1.00 97.00 313 LYS A CA 1
ATOM 2448 C C . LYS A 1 313 ? 1.086 18.000 -9.288 1.00 97.00 313 LYS A C 1
ATOM 2450 O O . LYS A 1 313 ? 2.107 18.538 -8.861 1.00 97.00 313 LYS A O 1
ATOM 2455 N N . TYR A 1 314 ? 0.995 16.692 -9.502 1.00 98.19 314 TYR A N 1
ATOM 2456 C CA . TYR A 1 314 ? 2.091 15.744 -9.324 1.00 98.19 314 TYR A CA 1
ATOM 2457 C C . TYR A 1 314 ? 2.253 14.890 -10.575 1.00 98.19 314 TYR A C 1
ATOM 2459 O O . TYR A 1 314 ? 1.278 14.343 -11.091 1.00 98.19 314 TYR A O 1
ATOM 2467 N N . THR A 1 315 ? 3.495 14.757 -11.033 1.00 98.50 315 THR A N 1
ATOM 2468 C CA . THR A 1 315 ? 3.858 13.989 -12.226 1.00 98.50 315 THR A CA 1
ATOM 2469 C C . THR A 1 315 ? 4.696 12.788 -11.830 1.00 98.50 315 THR A C 1
ATOM 2471 O O . THR A 1 315 ? 5.636 12.927 -11.047 1.00 98.50 315 THR A O 1
ATOM 2474 N N . TYR A 1 316 ? 4.370 11.617 -12.369 1.00 98.56 316 TYR A N 1
ATOM 2475 C CA . TYR A 1 316 ? 4.974 10.344 -11.986 1.00 98.56 316 TYR A CA 1
ATOM 2476 C C . TYR A 1 316 ? 5.561 9.603 -13.179 1.00 98.56 316 TYR A C 1
ATOM 2478 O O . TYR A 1 316 ? 5.015 9.641 -14.280 1.00 98.56 316 TYR A O 1
ATOM 2486 N N . THR A 1 317 ? 6.640 8.866 -12.930 1.00 98.00 317 THR A N 1
ATOM 2487 C CA . THR A 1 317 ? 7.205 7.907 -13.882 1.00 98.00 317 THR A CA 1
ATOM 2488 C C . THR A 1 317 ? 7.708 6.667 -13.147 1.00 98.00 317 THR A C 1
ATOM 2490 O O . THR A 1 317 ? 7.918 6.686 -11.928 1.00 98.00 317 THR A O 1
ATOM 2493 N N . VAL A 1 318 ? 7.871 5.568 -13.877 1.00 98.38 318 VAL A N 1
ATOM 2494 C CA . VAL A 1 318 ? 8.239 4.260 -13.326 1.00 98.38 318 VAL A CA 1
ATOM 2495 C C . VAL A 1 318 ? 9.378 3.664 -14.158 1.00 98.38 318 VAL A C 1
ATOM 2497 O O . VAL A 1 318 ? 9.491 3.925 -15.354 1.00 98.38 318 VAL A O 1
ATOM 2500 N N . ARG A 1 319 ? 10.244 2.869 -13.523 1.00 97.75 319 ARG A N 1
ATOM 2501 C CA . ARG A 1 319 ? 11.322 2.105 -14.175 1.00 97.75 319 ARG A CA 1
ATOM 2502 C C . ARG A 1 319 ? 11.315 0.656 -13.743 1.00 97.75 319 ARG A C 1
ATOM 2504 O O . ARG A 1 319 ? 11.105 0.379 -12.566 1.00 97.75 319 ARG A O 1
ATOM 2511 N N . CYS A 1 320 ? 11.630 -0.245 -14.662 1.00 98.06 320 CYS A N 1
ATOM 2512 C CA . CYS A 1 320 ? 11.831 -1.655 -14.366 1.00 98.06 320 CYS A CA 1
ATOM 2513 C C . CYS A 1 320 ? 13.245 -1.923 -13.851 1.00 98.06 320 CYS A C 1
ATOM 2515 O O . CYS A 1 320 ? 14.232 -1.351 -14.330 1.00 98.06 320 CYS A O 1
ATOM 2517 N N . LEU A 1 321 ? 13.325 -2.841 -12.897 1.00 97.94 321 LEU A N 1
ATOM 2518 C CA . LEU A 1 321 ? 14.553 -3.333 -12.291 1.00 97.94 321 LEU A CA 1
ATOM 2519 C C . LEU A 1 321 ? 14.621 -4.859 -12.404 1.00 97.94 321 LEU A C 1
ATOM 2521 O O . LEU A 1 321 ? 13.584 -5.531 -12.355 1.00 97.94 321 LEU A O 1
ATOM 2525 N N . ASP A 1 322 ? 15.831 -5.403 -12.495 1.00 95.62 322 ASP A N 1
ATOM 2526 C CA . ASP A 1 322 ? 16.080 -6.832 -12.300 1.00 95.62 322 ASP A CA 1
ATOM 2527 C C . ASP A 1 322 ? 16.097 -7.219 -10.805 1.00 95.62 322 ASP A C 1
ATOM 2529 O O . ASP A 1 322 ? 15.845 -6.407 -9.909 1.00 95.62 322 ASP A O 1
ATOM 2533 N N . LYS A 1 323 ? 16.385 -8.495 -10.518 1.00 95.88 323 LYS A N 1
ATOM 2534 C CA . LYS A 1 323 ? 16.466 -9.011 -9.140 1.00 95.88 323 LYS A CA 1
ATOM 2535 C C . LYS A 1 323 ? 17.588 -8.351 -8.320 1.00 95.88 323 LYS A C 1
ATOM 2537 O O . LYS A 1 323 ? 17.468 -8.295 -7.099 1.00 95.88 323 LYS A O 1
ATOM 2542 N N . LYS A 1 324 ? 18.635 -7.841 -8.982 1.00 96.50 324 LYS A N 1
ATOM 2543 C CA . LYS A 1 324 ? 19.829 -7.199 -8.403 1.00 96.50 324 LYS A CA 1
ATOM 2544 C C . LYS A 1 324 ? 19.719 -5.665 -8.384 1.00 96.50 324 LYS A C 1
ATOM 2546 O O . LYS A 1 324 ? 20.729 -4.981 -8.256 1.00 96.50 324 LYS A O 1
ATOM 2551 N N . ASP A 1 325 ? 18.509 -5.123 -8.542 1.00 95.50 325 ASP A N 1
ATOM 2552 C CA . ASP A 1 325 ? 18.216 -3.686 -8.541 1.00 95.50 325 ASP A CA 1
ATOM 2553 C C . ASP A 1 325 ? 18.929 -2.873 -9.640 1.00 95.50 325 ASP A C 1
ATOM 2555 O O . ASP A 1 325 ? 19.049 -1.644 -9.530 1.00 95.50 325 ASP A O 1
ATOM 2559 N N . LYS A 1 326 ? 19.335 -3.527 -10.737 1.00 95.81 326 LYS A N 1
ATOM 2560 C CA . LYS A 1 326 ? 19.831 -2.857 -11.946 1.00 95.81 326 LYS A CA 1
ATOM 2561 C C . LYS A 1 326 ? 18.667 -2.471 -12.845 1.00 95.81 326 LYS A C 1
ATOM 2563 O O . LYS A 1 326 ? 17.712 -3.228 -13.007 1.00 95.81 326 LYS A O 1
ATOM 2568 N N . PHE A 1 327 ? 18.745 -1.287 -13.450 1.00 96.62 327 PHE A N 1
ATOM 2569 C CA . PHE A 1 327 ? 17.727 -0.849 -14.399 1.00 96.62 327 PHE A CA 1
ATOM 2570 C C . PHE A 1 327 ? 17.755 -1.711 -15.652 1.00 96.62 327 PHE A C 1
ATOM 2572 O O . PHE A 1 327 ? 18.788 -1.831 -16.305 1.00 96.62 327 PHE A O 1
ATOM 2579 N N . VAL A 1 328 ? 16.590 -2.248 -16.002 1.00 96.19 328 VAL A N 1
ATOM 2580 C CA . VAL A 1 328 ? 16.397 -3.013 -17.239 1.00 96.19 328 VAL A CA 1
ATOM 2581 C C . VAL A 1 328 ? 15.525 -2.276 -18.244 1.00 96.19 328 VAL A C 1
ATOM 2583 O O . VAL A 1 328 ? 15.423 -2.728 -19.371 1.00 96.19 328 VAL A O 1
ATOM 2586 N N . SER A 1 329 ? 14.937 -1.129 -17.891 1.00 97.25 329 SER A N 1
ATOM 2587 C CA . SER A 1 329 ? 14.183 -0.282 -18.824 1.00 97.25 329 SER A CA 1
ATOM 2588 C C . SER A 1 329 ? 14.583 1.196 -18.742 1.00 97.25 329 SER A C 1
ATOM 2590 O O . SER A 1 329 ? 15.140 1.680 -17.741 1.00 97.25 329 SER A O 1
ATOM 2592 N N . GLY A 1 330 ? 14.186 1.942 -19.774 1.00 95.69 330 GLY A N 1
ATOM 2593 C CA . GLY A 1 330 ? 14.025 3.393 -19.703 1.00 95.69 330 GLY A CA 1
ATOM 2594 C C . GLY A 1 330 ? 12.847 3.807 -18.808 1.00 95.69 330 GLY A C 1
ATOM 2595 O O . GLY A 1 330 ? 12.325 3.007 -18.024 1.00 95.69 330 GLY A O 1
ATOM 2596 N N . PHE A 1 331 ? 12.437 5.067 -18.930 1.00 95.31 331 PHE A N 1
ATOM 2597 C CA . PHE A 1 331 ? 11.257 5.656 -18.288 1.00 95.31 331 PHE A CA 1
ATOM 2598 C C . PHE A 1 331 ? 10.649 6.726 -19.183 1.00 95.31 331 PHE A C 1
ATOM 2600 O O . PHE A 1 331 ? 11.373 7.366 -19.943 1.00 95.31 331 PHE A O 1
ATOM 2607 N N . SER A 1 332 ? 9.355 6.989 -18.999 1.00 94.62 332 SER A N 1
ATOM 2608 C CA . SER A 1 332 ? 8.701 8.134 -19.626 1.00 94.62 332 SER A CA 1
ATOM 2609 C C . SER A 1 332 ? 9.293 9.441 -19.101 1.00 94.62 332 SER A C 1
ATOM 2611 O O . SER A 1 332 ? 9.218 9.712 -17.897 1.00 94.62 332 SER A O 1
ATOM 2613 N N . LYS A 1 333 ? 9.878 10.242 -20.001 1.00 92.62 333 LYS A N 1
ATOM 2614 C CA . LYS A 1 333 ? 10.485 11.546 -19.674 1.00 92.62 333 LYS A CA 1
ATOM 2615 C C . LYS A 1 333 ? 9.458 12.603 -19.281 1.00 92.62 333 LYS A C 1
ATOM 2617 O O . LYS A 1 333 ? 9.777 13.469 -18.475 1.00 92.62 333 LYS A O 1
ATOM 2622 N N . THR A 1 334 ? 8.259 12.531 -19.848 1.00 93.38 334 THR A N 1
ATOM 2623 C CA . THR A 1 334 ? 7.138 13.431 -19.546 1.00 93.38 334 THR A CA 1
ATOM 2624 C C . THR A 1 334 ? 6.331 12.938 -18.346 1.00 93.38 334 THR A C 1
ATOM 2626 O O . THR A 1 334 ? 5.826 13.745 -17.572 1.00 93.38 334 THR A O 1
ATOM 2629 N N . GLY A 1 335 ? 6.261 11.619 -18.141 1.00 95.62 335 GLY A N 1
ATOM 2630 C CA . GLY A 1 335 ? 5.488 10.997 -17.071 1.00 95.62 335 GLY A CA 1
ATOM 2631 C C . GLY A 1 335 ? 3.978 11.182 -17.235 1.00 95.62 335 GLY A C 1
ATOM 2632 O O . GLY A 1 335 ? 3.485 11.598 -18.280 1.00 95.62 335 GLY A O 1
ATOM 2633 N N . LYS A 1 336 ? 3.223 10.856 -16.181 1.00 97.69 336 LYS A N 1
ATOM 2634 C CA . LYS A 1 336 ? 1.776 11.105 -16.101 1.00 97.69 336 LYS A CA 1
ATOM 2635 C C . LYS A 1 336 ? 1.462 12.048 -14.949 1.00 97.69 336 LYS A C 1
ATOM 2637 O O . LYS A 1 336 ? 1.889 11.796 -13.821 1.00 97.69 336 LYS A O 1
ATOM 2642 N N . THR A 1 337 ? 0.722 13.114 -15.243 1.00 97.25 337 THR A N 1
ATOM 2643 C CA . THR A 1 337 ? 0.375 14.178 -14.290 1.00 97.25 337 THR A CA 1
ATOM 2644 C C . THR A 1 337 ? -1.049 14.016 -13.776 1.00 97.25 337 THR A C 1
ATOM 2646 O O . THR A 1 337 ? -1.943 13.640 -14.528 1.00 97.25 337 THR A O 1
ATOM 2649 N N . ASN A 1 338 ? -1.259 14.327 -12.499 1.00 96.25 338 ASN A N 1
ATOM 2650 C CA . ASN A 1 338 ? -2.574 14.412 -11.875 1.00 96.25 338 ASN A CA 1
ATOM 2651 C C . ASN A 1 338 ? -2.629 15.588 -10.890 1.00 96.25 338 ASN A C 1
ATOM 2653 O O . ASN A 1 338 ? -1.646 15.849 -10.191 1.00 96.25 338 ASN A O 1
ATOM 2657 N N . LEU A 1 339 ? -3.771 16.272 -10.811 1.00 96.62 339 LEU A N 1
ATOM 2658 C CA . LEU A 1 339 ? -4.059 17.241 -9.753 1.00 96.62 339 LEU A CA 1
ATOM 2659 C C . LEU A 1 339 ? -4.479 16.479 -8.492 1.00 96.62 339 LEU A C 1
ATOM 2661 O O . LEU A 1 339 ? -5.442 15.713 -8.527 1.00 96.62 339 LEU A O 1
ATOM 2665 N N . PHE A 1 340 ? -3.772 16.661 -7.377 1.00 97.94 340 PHE A N 1
ATOM 2666 C CA . PHE A 1 340 ? -4.213 16.083 -6.111 1.00 97.94 340 PHE A CA 1
ATOM 2667 C C . PHE A 1 340 ? -5.294 16.959 -5.475 1.00 97.94 340 PHE A C 1
ATOM 2669 O O . PHE A 1 340 ? -5.026 18.089 -5.065 1.00 97.94 340 PHE A O 1
ATOM 2676 N N . LEU A 1 341 ? -6.494 16.394 -5.350 1.00 97.44 341 LEU A N 1
ATOM 2677 C CA . LEU A 1 341 ? -7.599 16.955 -4.586 1.00 97.44 341 LEU A CA 1
ATOM 2678 C C . LEU A 1 341 ? -7.852 16.077 -3.362 1.00 97.44 341 LEU A C 1
ATOM 2680 O O . LEU A 1 341 ? -8.197 14.894 -3.482 1.00 97.44 341 LEU A O 1
ATOM 2684 N N . ALA A 1 342 ? -7.676 16.665 -2.181 1.00 96.25 342 ALA A N 1
ATOM 2685 C CA . ALA A 1 342 ? -8.098 16.058 -0.930 1.00 96.25 342 ALA A CA 1
ATOM 2686 C C . ALA A 1 342 ? -9.627 15.857 -0.937 1.00 96.25 342 ALA A C 1
ATOM 2688 O O . ALA A 1 342 ? -10.337 16.562 -1.660 1.00 96.25 342 ALA A O 1
ATOM 2689 N N . PRO A 1 343 ? -10.161 14.907 -0.148 1.00 96.56 343 PRO A N 1
ATOM 2690 C CA . PRO A 1 343 ? -11.600 14.734 -0.034 1.00 96.56 343 PRO A CA 1
ATOM 2691 C C . PRO A 1 343 ? -12.304 16.049 0.332 1.00 96.56 343 PRO A C 1
ATOM 2693 O O . PRO A 1 343 ? -11.919 16.675 1.325 1.00 96.56 343 PRO A O 1
ATOM 2696 N N . PRO A 1 344 ? -13.334 16.461 -0.423 1.00 96.38 344 PRO A N 1
ATOM 2697 C CA . PRO A 1 344 ? -14.130 17.629 -0.072 1.00 96.38 344 PRO A CA 1
ATOM 2698 C C . PRO A 1 344 ? -14.854 17.406 1.261 1.00 96.38 344 PRO A C 1
ATOM 2700 O O . PRO A 1 344 ? -15.304 16.300 1.573 1.00 96.38 344 PRO A O 1
ATOM 2703 N N . ALA A 1 345 ? -14.962 18.472 2.052 1.00 94.81 345 ALA A N 1
ATOM 2704 C CA . ALA A 1 345 ? -15.638 18.457 3.341 1.00 94.81 345 ALA A CA 1
ATOM 2705 C C . ALA A 1 345 ? -17.005 19.142 3.249 1.00 94.81 345 ALA A C 1
ATOM 2707 O O . ALA A 1 345 ? -17.143 20.204 2.643 1.00 94.81 345 ALA A O 1
ATOM 2708 N N . ILE A 1 346 ? -17.995 18.548 3.911 1.00 96.94 346 ILE A N 1
ATOM 2709 C CA . ILE A 1 346 ? -19.297 19.176 4.151 1.00 96.94 346 ILE A CA 1
ATOM 2710 C C . ILE A 1 346 ? -19.103 20.270 5.201 1.00 96.94 346 ILE A C 1
ATOM 2712 O O . ILE A 1 346 ? -18.541 20.002 6.267 1.00 96.94 346 ILE A O 1
ATOM 2716 N N . SER A 1 347 ? -19.545 21.492 4.901 1.00 96.50 347 SER A N 1
ATOM 2717 C CA . SER A 1 347 ? -19.445 22.631 5.818 1.00 96.50 347 SER A CA 1
ATOM 2718 C C . SER A 1 347 ? -20.564 22.610 6.854 1.00 96.50 347 SER A C 1
ATOM 2720 O O . SER A 1 347 ? -20.299 22.814 8.040 1.00 96.50 347 SER A O 1
ATOM 2722 N N . SER A 1 348 ? -21.793 22.306 6.438 1.00 95.88 348 SER A N 1
ATOM 2723 C CA . SER A 1 348 ? -22.950 22.221 7.328 1.00 95.88 348 SER A CA 1
ATOM 2724 C C . SER A 1 348 ? -24.009 21.252 6.810 1.00 95.88 348 SER A C 1
ATOM 2726 O O . SER A 1 348 ? -24.095 20.953 5.619 1.00 95.88 348 SER A O 1
ATOM 2728 N N . VAL A 1 349 ? -24.814 20.758 7.750 1.00 97.19 349 VAL A N 1
ATOM 2729 C CA . VAL A 1 349 ? -26.108 20.139 7.470 1.00 97.19 349 VAL A CA 1
ATOM 2730 C C . VAL A 1 349 ? -27.106 20.771 8.429 1.00 97.19 349 VAL A C 1
ATOM 2732 O O . VAL A 1 349 ? -26.822 20.835 9.628 1.00 97.19 349 VAL A O 1
ATOM 2735 N N . SER A 1 350 ? -28.225 21.249 7.900 1.00 95.19 350 SER A N 1
ATOM 2736 C CA . SER A 1 350 ? -29.310 21.858 8.669 1.00 95.19 350 SER A CA 1
ATOM 2737 C C . SER A 1 350 ? -30.663 21.318 8.221 1.00 95.19 350 SER A C 1
ATOM 2739 O O . SER A 1 350 ? -30.803 20.728 7.146 1.00 95.19 350 SER A O 1
ATOM 2741 N N . LYS A 1 351 ? -31.685 21.534 9.046 1.00 93.75 351 LYS A N 1
ATOM 2742 C CA . LYS A 1 351 ? -33.070 21.253 8.676 1.00 93.75 351 LYS A CA 1
ATOM 2743 C C . LYS A 1 351 ? -33.511 22.180 7.536 1.00 93.75 351 LYS A C 1
ATOM 2745 O O . LYS A 1 351 ? -33.219 23.373 7.565 1.00 93.75 351 LYS A O 1
ATOM 2750 N N . ALA A 1 352 ? -34.211 21.617 6.559 1.00 93.19 352 ALA A N 1
ATOM 2751 C CA . ALA A 1 352 ? -34.954 22.333 5.527 1.00 93.19 352 ALA A CA 1
ATOM 2752 C C . ALA A 1 352 ? -36.449 21.996 5.652 1.00 93.19 352 ALA A C 1
ATOM 2754 O O . ALA A 1 352 ? -36.811 21.068 6.379 1.00 93.19 352 ALA A O 1
ATOM 2755 N N . GLU A 1 353 ? -37.309 22.724 4.937 1.00 87.88 353 GLU A N 1
ATOM 2756 C CA . GLU A 1 353 ? -38.764 22.506 4.941 1.00 87.88 353 GLU A CA 1
ATOM 2757 C C . GLU A 1 353 ? -39.125 21.040 4.652 1.00 87.88 353 GLU A C 1
ATOM 2759 O O . GLU A 1 353 ? -39.830 20.407 5.434 1.00 87.88 353 GLU A O 1
ATOM 2764 N N . ASN A 1 354 ? -38.530 20.470 3.597 1.00 86.69 354 ASN A N 1
ATOM 2765 C CA . ASN A 1 354 ? -38.806 19.112 3.128 1.00 86.69 354 ASN A CA 1
ATOM 2766 C C . ASN A 1 354 ? -37.568 18.202 3.119 1.00 86.69 354 ASN A C 1
ATOM 2768 O O . ASN A 1 354 ? -37.422 17.384 2.219 1.00 86.69 354 ASN A O 1
ATOM 2772 N N . GLY A 1 355 ? -36.654 18.321 4.090 1.00 92.25 355 GLY A N 1
ATOM 2773 C CA . GLY A 1 355 ? -35.487 17.434 4.163 1.00 92.25 355 GLY A CA 1
ATOM 2774 C C . GLY A 1 355 ? -34.299 18.011 4.923 1.00 92.25 355 GLY A C 1
ATOM 2775 O O . GLY A 1 355 ? -34.457 18.798 5.857 1.00 92.25 355 GLY A O 1
ATOM 2776 N N . ASN A 1 356 ? -33.095 17.621 4.505 1.00 96.00 356 ASN A N 1
ATOM 2777 C CA . ASN A 1 356 ? -31.843 18.144 5.055 1.00 96.00 356 ASN A CA 1
ATOM 2778 C C . ASN A 1 356 ? -31.146 19.012 4.008 1.00 96.00 356 ASN A C 1
ATOM 2780 O O . ASN A 1 356 ? -30.898 18.533 2.905 1.00 96.00 356 ASN A O 1
ATOM 2784 N N . LEU A 1 357 ? -30.790 20.250 4.346 1.00 97.12 357 LEU A N 1
ATOM 2785 C CA . LEU A 1 357 ? -29.922 21.090 3.522 1.00 97.12 357 LEU A CA 1
ATOM 2786 C C . LEU A 1 357 ? -28.466 20.742 3.831 1.00 97.12 357 LEU A C 1
ATOM 2788 O O . LEU A 1 357 ? -28.029 20.877 4.972 1.00 97.12 357 LEU A O 1
ATOM 2792 N N . ILE A 1 358 ? -27.723 20.296 2.823 1.00 98.06 358 ILE A N 1
ATOM 2793 C CA . ILE A 1 358 ? -26.297 19.979 2.905 1.00 98.06 358 ILE A CA 1
ATOM 2794 C C . ILE A 1 358 ? -25.536 21.043 2.126 1.00 98.06 358 ILE A C 1
ATOM 2796 O O . ILE A 1 358 ? -25.819 21.241 0.949 1.00 98.06 358 ILE A O 1
ATOM 2800 N N . SER A 1 359 ? -24.546 21.672 2.757 1.00 98.19 359 SER A N 1
ATOM 2801 C CA . SER A 1 359 ? -23.709 22.696 2.124 1.00 98.19 359 SER A CA 1
ATOM 2802 C C . SER A 1 359 ? -22.231 22.333 2.217 1.00 98.19 359 SER A C 1
ATOM 2804 O O . SER A 1 359 ? -21.788 21.654 3.152 1.00 98.19 359 SER A O 1
ATOM 2806 N N . TRP A 1 360 ? -21.446 22.777 1.242 1.00 98.25 360 TRP A N 1
ATOM 2807 C CA . TRP A 1 360 ? -19.990 22.630 1.210 1.00 98.25 360 TRP A CA 1
ATOM 2808 C C . TRP A 1 360 ? -19.336 23.857 0.577 1.00 98.25 360 TRP A C 1
ATOM 2810 O O . TRP A 1 360 ? -19.994 24.698 -0.025 1.00 98.25 360 TRP A O 1
ATOM 2820 N N . LYS A 1 361 ? -18.018 23.991 0.745 1.00 97.50 361 LYS A N 1
ATOM 2821 C CA . LYS A 1 361 ? -17.249 25.047 0.072 1.00 97.50 361 LYS A CA 1
ATOM 2822 C C . LYS A 1 361 ? -16.886 24.610 -1.344 1.00 97.50 361 LYS A C 1
ATOM 2824 O O . LYS A 1 361 ? -16.659 23.419 -1.577 1.00 97.50 361 LYS A O 1
ATOM 2829 N N . SER A 1 362 ? -16.771 25.574 -2.255 1.00 96.12 362 SER A N 1
ATOM 2830 C CA . SER A 1 362 ? -16.214 25.321 -3.580 1.00 96.12 362 SER A CA 1
ATOM 2831 C C . SER A 1 362 ? -14.777 24.794 -3.474 1.00 96.12 362 SER A C 1
ATOM 2833 O O . SER A 1 362 ? -14.033 25.105 -2.539 1.00 96.12 362 SER A O 1
ATOM 2835 N N . VAL A 1 363 ? -14.396 23.928 -4.411 1.00 96.62 363 VAL A N 1
ATOM 2836 C CA . VAL A 1 363 ? -13.087 23.271 -4.456 1.00 96.62 363 VAL A CA 1
ATOM 2837 C C . VAL A 1 363 ? -12.457 23.630 -5.786 1.00 96.62 363 VAL A C 1
ATOM 2839 O O . VAL A 1 363 ? -12.950 23.224 -6.830 1.00 96.62 363 VAL A O 1
ATOM 2842 N N . SER A 1 364 ? -11.365 24.390 -5.742 1.00 95.00 364 SER A N 1
ATOM 2843 C CA . SER A 1 364 ? -10.628 24.760 -6.950 1.00 95.00 364 SER A CA 1
ATOM 2844 C C . SER A 1 364 ? -10.164 23.509 -7.709 1.00 95.00 364 SER A C 1
ATOM 2846 O O . SER A 1 364 ? -9.587 22.595 -7.112 1.00 95.00 364 SER A O 1
ATOM 2848 N N . GLY A 1 365 ? -10.432 23.472 -9.017 1.00 93.25 365 GLY A N 1
ATOM 2849 C CA . GLY A 1 365 ? -10.151 22.328 -9.889 1.00 93.25 365 GLY A CA 1
ATOM 2850 C C . GLY A 1 365 ? -11.204 21.216 -9.860 1.00 93.25 365 GLY A C 1
ATOM 2851 O O . GLY A 1 365 ? -10.915 20.127 -10.349 1.00 93.25 365 GLY A O 1
ATOM 2852 N N . ALA A 1 366 ? -12.374 21.456 -9.261 1.00 97.00 366 ALA A N 1
ATOM 2853 C CA . ALA A 1 366 ? -13.552 20.606 -9.394 1.00 97.00 366 ALA A CA 1
ATOM 2854 C C . ALA A 1 366 ? -14.634 21.325 -10.205 1.00 97.00 366 ALA A C 1
ATOM 2856 O O . ALA A 1 366 ? -14.974 22.461 -9.885 1.00 97.00 366 ALA A O 1
ATOM 2857 N N . ASP A 1 367 ? -15.201 20.629 -11.186 1.00 97.56 367 ASP A N 1
ATOM 2858 C CA . ASP A 1 367 ? -16.269 21.140 -12.059 1.00 97.56 367 ASP A CA 1
ATOM 2859 C C . ASP A 1 367 ? -17.662 20.760 -11.541 1.00 97.56 367 ASP A C 1
ATOM 2861 O O . ASP A 1 367 ? -18.684 21.261 -11.993 1.00 97.56 367 ASP A O 1
ATOM 2865 N N . GLY A 1 368 ? -17.715 19.869 -10.551 1.00 98.06 368 GLY A N 1
ATOM 2866 C CA . GLY A 1 368 ? -18.939 19.523 -9.849 1.00 98.06 368 GLY A CA 1
ATOM 2867 C C . GLY A 1 368 ? -18.699 18.575 -8.685 1.00 98.06 368 GLY A C 1
ATOM 2868 O O . GLY A 1 368 ? -17.566 18.246 -8.316 1.00 98.06 368 GLY A O 1
ATOM 2869 N N . TYR A 1 369 ? -19.795 18.099 -8.108 1.00 98.69 369 TYR A N 1
ATOM 2870 C CA . TYR A 1 369 ? -19.806 17.267 -6.917 1.00 98.69 369 TYR A CA 1
ATOM 2871 C C . TYR A 1 369 ? -20.737 16.081 -7.090 1.00 98.69 369 TYR A C 1
ATOM 2873 O O . TYR A 1 369 ? -21.797 16.171 -7.702 1.00 98.69 369 TYR A O 1
ATOM 2881 N N . ARG A 1 370 ? -20.362 14.949 -6.500 1.00 98.56 370 ARG A N 1
ATOM 2882 C CA . ARG A 1 370 ? -21.247 13.799 -6.314 1.00 98.56 370 ARG A CA 1
ATOM 2883 C C . ARG A 1 370 ? -21.479 13.585 -4.831 1.00 98.56 370 ARG A C 1
ATOM 2885 O O . ARG A 1 370 ? -20.536 13.255 -4.110 1.00 98.56 370 ARG A O 1
ATOM 2892 N N . LEU A 1 371 ? -22.722 13.772 -4.401 1.00 98.44 371 LEU A N 1
ATOM 2893 C CA . LEU A 1 371 ? -23.148 13.633 -3.015 1.00 98.44 371 LEU A CA 1
ATOM 2894 C C . LEU A 1 371 ? -23.620 12.203 -2.743 1.00 98.44 371 LEU A C 1
ATOM 2896 O O . LEU A 1 371 ? -24.316 11.585 -3.555 1.00 98.44 371 LEU A O 1
ATOM 2900 N N . TYR A 1 372 ? -23.250 11.692 -1.576 1.00 98.50 372 TYR A N 1
ATOM 2901 C CA . TYR A 1 372 ? -23.597 10.364 -1.098 1.00 98.50 372 TYR A CA 1
ATOM 2902 C 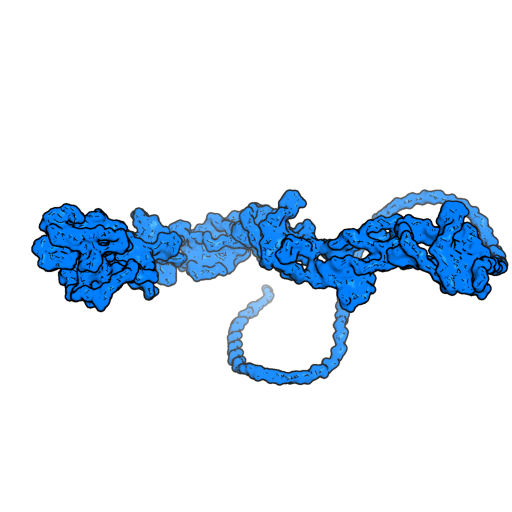C . TYR A 1 372 ? -24.190 10.437 0.306 1.00 98.50 372 TYR A C 1
ATOM 2904 O O . TYR A 1 372 ? -23.775 11.259 1.129 1.00 98.50 372 TYR A O 1
ATOM 2912 N N . ARG A 1 373 ? -25.100 9.509 0.600 1.00 97.88 373 ARG A N 1
ATOM 2913 C CA . ARG A 1 373 ? -25.657 9.274 1.935 1.00 97.88 373 ARG A CA 1
ATOM 2914 C C . ARG A 1 373 ? -25.482 7.816 2.323 1.00 97.88 373 ARG A C 1
ATOM 2916 O O . ARG A 1 373 ? -25.580 6.931 1.476 1.00 97.88 373 ARG A O 1
ATOM 2923 N N . LYS A 1 374 ? -25.276 7.561 3.609 1.00 96.06 374 LYS A N 1
ATOM 2924 C CA . LYS A 1 374 ? -25.498 6.242 4.212 1.00 96.06 374 LYS A CA 1
ATOM 2925 C C . LYS A 1 374 ? -26.369 6.378 5.448 1.00 96.06 374 LYS A C 1
ATOM 2927 O O . LYS A 1 374 ? -26.187 7.311 6.227 1.00 96.06 374 LYS A O 1
ATOM 2932 N N . SER A 1 375 ? -27.270 5.431 5.654 1.00 94.00 375 SER A N 1
ATOM 2933 C CA . SER A 1 375 ? -27.866 5.195 6.969 1.00 94.00 375 SER A CA 1
ATOM 2934 C C . SER A 1 375 ? -26.850 4.498 7.868 1.00 94.00 375 SER A C 1
ATOM 2936 O O . SER A 1 375 ? -25.949 3.802 7.384 1.00 94.00 375 SER A O 1
ATOM 2938 N N . TYR A 1 376 ? -26.976 4.664 9.179 1.00 91.50 376 TYR A N 1
ATOM 2939 C CA . TYR A 1 376 ? -26.146 3.934 10.130 1.00 91.50 376 TYR A CA 1
ATOM 2940 C C . TYR A 1 376 ? -26.180 2.416 9.842 1.00 91.50 376 TYR A C 1
ATOM 2942 O O . TYR A 1 376 ? -27.249 1.822 9.718 1.00 91.50 376 TYR A O 1
ATOM 2950 N N . GLY A 1 377 ? -24.999 1.800 9.719 1.00 87.44 377 GLY A N 1
ATOM 2951 C CA . GLY A 1 377 ? -24.848 0.372 9.413 1.00 87.44 377 GLY A CA 1
ATOM 2952 C C . GLY A 1 377 ? -25.018 -0.016 7.937 1.00 87.44 377 GLY A C 1
ATOM 2953 O O . GLY A 1 377 ? -24.945 -1.200 7.629 1.00 87.44 377 GLY A O 1
ATOM 2954 N N . SER A 1 378 ? -25.217 0.947 7.030 1.00 91.88 378 SER A N 1
ATOM 2955 C CA . SER A 1 378 ? -25.357 0.705 5.583 1.00 91.88 378 SER A CA 1
ATOM 2956 C C . SER A 1 378 ? -24.177 1.253 4.769 1.00 91.88 378 SER A C 1
ATOM 2958 O O . SER A 1 378 ? -23.354 2.025 5.273 1.00 91.88 378 SER A O 1
ATOM 2960 N N . SER A 1 379 ? -24.108 0.865 3.494 1.00 95.25 379 SER A N 1
ATOM 2961 C CA . SER A 1 379 ? -23.123 1.383 2.539 1.00 95.25 379 SER A CA 1
ATOM 2962 C C . SER A 1 379 ? -23.536 2.734 1.948 1.00 95.25 379 SER A C 1
ATOM 2964 O O . SER A 1 379 ? -24.713 3.090 1.890 1.00 95.25 379 SER A O 1
ATOM 2966 N N . TRP A 1 380 ? -22.540 3.486 1.475 1.00 97.25 380 TRP A N 1
ATOM 2967 C CA . TRP A 1 380 ? -22.744 4.750 0.770 1.00 97.25 380 TRP A CA 1
ATOM 2968 C C . TRP A 1 380 ? -23.561 4.554 -0.511 1.00 97.25 380 TRP A C 1
ATOM 2970 O O . TRP A 1 380 ? -23.205 3.739 -1.358 1.00 97.25 380 TRP A O 1
ATOM 2980 N N . SER A 1 381 ? -24.612 5.353 -0.668 1.00 97.06 381 SER A N 1
ATOM 2981 C CA . SER A 1 381 ? -25.460 5.405 -1.860 1.00 97.06 381 SER A CA 1
ATOM 2982 C C . SER A 1 381 ? -25.398 6.797 -2.477 1.00 97.06 381 SER A C 1
ATOM 2984 O O . SER A 1 381 ? -25.394 7.797 -1.755 1.00 97.06 381 SER A O 1
ATOM 2986 N N . ARG A 1 382 ? -25.311 6.870 -3.811 1.00 97.62 382 ARG A N 1
ATOM 2987 C CA . ARG A 1 382 ? -25.323 8.146 -4.540 1.00 97.62 382 ARG A CA 1
ATOM 2988 C C . ARG A 1 382 ? -26.695 8.795 -4.383 1.00 97.62 382 ARG A C 1
ATOM 2990 O O . ARG A 1 382 ? -27.699 8.122 -4.577 1.00 97.62 382 ARG A O 1
ATOM 2997 N N . ILE A 1 383 ? -26.712 10.092 -4.094 1.00 97.00 383 ILE A N 1
ATOM 2998 C CA . ILE A 1 383 ? -27.934 10.902 -4.100 1.00 97.00 383 ILE A CA 1
ATOM 2999 C C . ILE A 1 383 ? -28.025 11.645 -5.428 1.00 97.00 383 ILE A C 1
ATOM 3001 O O . ILE A 1 383 ? -28.941 11.427 -6.209 1.00 97.00 383 ILE A O 1
ATOM 3005 N N . VAL A 1 384 ? -27.023 12.480 -5.713 1.00 97.94 384 VAL A N 1
ATOM 3006 C CA . VAL A 1 384 ? -27.054 13.414 -6.841 1.00 97.94 384 VAL A CA 1
ATOM 3007 C C . VAL A 1 384 ? -25.642 13.744 -7.324 1.00 97.94 384 VAL A C 1
ATOM 3009 O O . VAL A 1 384 ? -24.662 13.582 -6.585 1.00 97.94 384 VAL A O 1
ATOM 3012 N N . SER A 1 385 ? -25.543 14.201 -8.570 1.00 98.19 385 SER A N 1
ATOM 3013 C CA . SER A 1 385 ? -24.403 14.966 -9.070 1.00 98.19 385 SER A CA 1
ATOM 3014 C C . SER A 1 385 ? -24.874 16.380 -9.400 1.00 98.19 385 SER A C 1
ATOM 3016 O O . SER A 1 385 ? -25.900 16.517 -10.054 1.00 98.19 385 SER A O 1
ATOM 3018 N N . THR A 1 386 ? -24.167 17.400 -8.919 1.00 98.00 386 THR A N 1
ATOM 3019 C CA . THR A 1 386 ? -24.534 18.816 -9.090 1.00 98.00 386 THR A CA 1
ATOM 3020 C C . THR A 1 386 ? -23.283 19.683 -9.238 1.00 98.00 386 THR A C 1
ATOM 3022 O O . THR A 1 386 ? -22.213 19.304 -8.756 1.00 98.00 386 THR A O 1
ATOM 3025 N N . THR A 1 387 ? -23.414 20.830 -9.894 1.00 97.62 387 THR A N 1
ATOM 3026 C CA . THR A 1 387 ? -22.408 21.902 -9.936 1.00 97.62 387 THR A CA 1
ATOM 3027 C C . THR A 1 387 ? -22.539 22.865 -8.754 1.00 97.62 387 THR A C 1
ATOM 3029 O O . THR A 1 387 ? -21.599 23.598 -8.455 1.00 97.62 387 THR A O 1
ATOM 3032 N N . ASP A 1 388 ? -23.673 22.836 -8.050 1.00 97.81 388 ASP A N 1
ATOM 3033 C CA . ASP A 1 388 ? -23.946 23.709 -6.911 1.00 97.81 388 ASP A CA 1
ATOM 3034 C C . ASP A 1 388 ? -23.094 23.360 -5.684 1.00 97.81 388 ASP A C 1
ATOM 3036 O O . ASP A 1 388 ? -22.549 22.260 -5.537 1.00 97.81 388 ASP A O 1
ATOM 3040 N N . ASN A 1 389 ? -23.019 24.306 -4.748 1.00 97.88 389 ASN A N 1
ATOM 3041 C CA . ASN A 1 389 ? -22.348 24.133 -3.457 1.00 97.88 389 ASN A CA 1
ATOM 3042 C C . ASN A 1 389 ? -23.290 2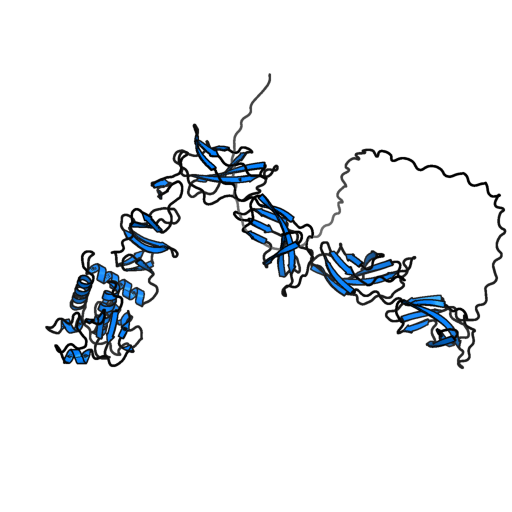3.731 -2.313 1.00 97.88 389 ASN A C 1
ATOM 3044 O O . ASN A 1 389 ? -22.886 23.701 -1.145 1.00 97.88 389 ASN A O 1
ATOM 3048 N N . SER A 1 390 ? -24.538 23.413 -2.640 1.00 97.81 390 SER A N 1
ATOM 3049 C CA . SER A 1 390 ? -25.520 22.904 -1.697 1.00 97.81 390 SER A CA 1
ATOM 3050 C C . SER A 1 390 ? -26.521 21.973 -2.378 1.00 97.81 390 SER A C 1
ATOM 3052 O O . SER A 1 390 ? -26.646 21.938 -3.600 1.00 97.81 390 SER A O 1
ATOM 3054 N N . PHE A 1 391 ? -27.216 21.171 -1.575 1.00 98.06 391 PHE A N 1
ATOM 3055 C CA . PHE A 1 391 ? -28.305 20.313 -2.031 1.00 98.06 391 PHE A CA 1
ATOM 3056 C C . PHE A 1 391 ? -29.283 20.033 -0.888 1.00 98.06 391 PHE A C 1
ATOM 3058 O O . PHE A 1 391 ? -28.857 19.824 0.249 1.00 98.06 391 PHE A O 1
ATOM 3065 N N . VAL A 1 392 ? -30.583 19.981 -1.187 1.00 97.38 392 VAL A N 1
ATOM 3066 C CA . VAL A 1 392 ? -31.616 19.568 -0.227 1.00 97.38 392 VAL A CA 1
ATOM 3067 C C . VAL A 1 392 ? -31.958 18.097 -0.453 1.00 97.38 392 VAL A C 1
ATOM 3069 O O . VAL A 1 392 ? -32.582 17.734 -1.446 1.00 97.38 392 VAL A O 1
ATOM 3072 N N . ASP A 1 393 ? -31.568 17.236 0.485 1.00 97.12 393 ASP A N 1
ATOM 3073 C CA . ASP A 1 393 ? -31.936 15.822 0.468 1.00 97.12 393 ASP A CA 1
ATOM 3074 C C . ASP A 1 393 ? -33.339 15.621 1.046 1.00 97.12 393 ASP A C 1
ATOM 3076 O O . ASP A 1 393 ? -33.516 15.490 2.261 1.00 97.12 393 ASP A O 1
ATOM 3080 N N . THR A 1 394 ? -34.327 15.571 0.153 1.00 95.25 394 THR A N 1
ATOM 3081 C CA . THR A 1 394 ? -35.742 15.329 0.475 1.00 95.25 394 THR A CA 1
ATOM 3082 C C . THR A 1 394 ? -36.085 13.851 0.666 1.00 95.25 394 THR A C 1
ATOM 3084 O O . THR A 1 394 ? -37.179 13.503 1.101 1.00 95.25 394 THR A O 1
ATOM 3087 N N . THR A 1 395 ? -35.141 12.954 0.372 1.00 94.25 395 THR A N 1
ATOM 3088 C CA . THR A 1 395 ? -35.360 11.498 0.386 1.00 94.25 395 THR A CA 1
ATOM 3089 C C . THR A 1 395 ? -34.906 10.840 1.691 1.00 94.25 395 THR A C 1
ATOM 3091 O O . THR A 1 395 ? -34.956 9.616 1.833 1.00 94.25 395 THR A O 1
ATOM 3094 N N . ALA A 1 396 ? -34.392 11.627 2.639 1.00 90.69 396 ALA A N 1
ATOM 3095 C CA . ALA A 1 396 ? -33.975 11.135 3.942 1.00 90.69 396 ALA A CA 1
ATOM 3096 C C . ALA A 1 396 ? -35.202 10.753 4.781 1.00 90.69 396 ALA A C 1
ATOM 3098 O O . ALA A 1 396 ? -36.039 11.594 5.101 1.00 90.69 396 ALA A O 1
ATOM 3099 N N . GLY A 1 397 ? -35.295 9.482 5.179 1.00 86.25 397 GLY A N 1
ATOM 3100 C CA . GLY A 1 397 ? -36.403 9.010 6.009 1.00 86.25 397 GLY A CA 1
ATOM 3101 C C . GLY A 1 397 ? -36.474 9.744 7.354 1.00 86.25 397 GLY A C 1
ATOM 3102 O O . GLY A 1 397 ? -35.449 9.991 8.000 1.00 86.25 397 GLY A O 1
ATOM 3103 N N . LYS A 1 398 ? -37.692 10.050 7.813 1.00 86.56 398 LYS A N 1
ATOM 3104 C CA . LYS A 1 398 ? -37.928 10.679 9.121 1.00 86.56 398 LYS A CA 1
ATOM 3105 C C . LYS A 1 398 ? -37.301 9.842 10.241 1.00 86.56 398 LYS A C 1
ATOM 3107 O O . LYS A 1 398 ? -37.397 8.617 10.238 1.00 86.56 398 LYS A O 1
ATOM 3112 N N . ASN A 1 399 ? -36.675 10.501 11.216 1.00 87.44 399 ASN A N 1
ATOM 3113 C CA . ASN A 1 399 ? -36.036 9.887 12.387 1.00 87.44 399 ASN A CA 1
ATOM 3114 C C . ASN A 1 399 ? -34.857 8.942 12.097 1.00 87.44 399 ASN A C 1
ATOM 3116 O O . ASN A 1 399 ? -34.355 8.311 13.034 1.00 87.44 399 ASN A O 1
ATOM 3120 N N . THR A 1 400 ? -34.377 8.876 10.852 1.00 92.88 400 THR A N 1
ATOM 3121 C CA . THR A 1 400 ? -33.219 8.057 10.483 1.00 92.88 400 THR A CA 1
ATOM 3122 C C . THR A 1 400 ? -31.907 8.715 10.907 1.00 92.88 400 THR A C 1
ATOM 3124 O O . THR A 1 400 ? -31.763 9.937 10.884 1.00 92.88 400 THR A O 1
ATOM 3127 N N . VAL A 1 401 ? -30.944 7.889 11.324 1.00 95.50 401 VAL A N 1
ATOM 3128 C CA . VAL A 1 401 ? -29.570 8.331 11.588 1.00 95.50 401 VAL A CA 1
ATOM 3129 C C . VAL A 1 401 ? -28.750 8.096 10.333 1.00 95.50 401 VAL A C 1
ATOM 3131 O O . VAL A 1 401 ? -28.549 6.951 9.920 1.00 95.50 401 VAL A O 1
ATOM 3134 N N . ILE A 1 402 ? -28.271 9.178 9.740 1.00 96.06 402 ILE A N 1
ATOM 3135 C CA . ILE A 1 402 ? -27.612 9.173 8.437 1.00 96.06 402 ILE A CA 1
ATOM 3136 C C . ILE A 1 402 ? -26.300 9.945 8.483 1.00 96.06 402 ILE A C 1
ATOM 3138 O O . ILE A 1 402 ? -26.073 10.769 9.363 1.00 96.06 402 ILE A O 1
ATOM 3142 N N . ALA A 1 403 ? -25.429 9.688 7.524 1.00 97.38 403 ALA A N 1
ATOM 3143 C CA . ALA A 1 403 ? -24.206 10.434 7.301 1.00 97.38 403 ALA A CA 1
ATOM 3144 C C . ALA A 1 403 ? -24.115 10.814 5.823 1.00 97.38 403 ALA A C 1
ATOM 3146 O O . ALA A 1 403 ? -24.614 10.087 4.961 1.00 97.38 403 ALA A O 1
ATOM 3147 N N . TYR A 1 404 ? -23.448 11.930 5.546 1.00 98.25 404 TYR A N 1
ATOM 3148 C CA . TYR A 1 404 ? -23.213 12.438 4.199 1.00 98.25 404 TYR A CA 1
ATOM 3149 C C . TYR A 1 404 ? -21.718 12.474 3.896 1.00 98.25 404 TYR A C 1
ATOM 3151 O O . TYR A 1 404 ? -20.897 12.615 4.807 1.00 98.25 404 TYR A O 1
ATOM 3159 N N . THR A 1 405 ? -21.364 12.338 2.624 1.00 98.25 405 THR A N 1
ATOM 3160 C CA . THR A 1 405 ? -20.018 12.596 2.101 1.00 98.25 405 THR A CA 1
ATOM 3161 C C . THR A 1 405 ? -20.126 12.980 0.633 1.00 98.25 405 THR A C 1
ATOM 3163 O O . THR A 1 405 ? -21.136 12.693 -0.008 1.00 98.25 405 THR A O 1
ATOM 3166 N N . LEU A 1 406 ? -19.101 13.613 0.078 1.00 97.88 406 LEU A N 1
ATOM 3167 C CA . LEU A 1 406 ? -19.096 14.018 -1.323 1.00 97.88 406 LEU A CA 1
ATOM 3168 C C . LEU A 1 406 ? -17.738 13.779 -1.979 1.00 97.88 406 LEU A C 1
ATOM 3170 O O . LEU A 1 406 ? -16.737 13.497 -1.314 1.00 97.88 406 LEU A O 1
ATOM 3174 N N . ARG A 1 407 ? -17.728 13.841 -3.308 1.00 98.50 407 ARG A N 1
ATOM 3175 C CA . ARG A 1 407 ? -16.538 13.700 -4.154 1.00 98.50 407 ARG A CA 1
ATOM 3176 C C . ARG A 1 407 ? -16.562 14.751 -5.252 1.00 98.50 407 ARG A C 1
ATOM 3178 O O . ARG A 1 407 ? -17.638 15.047 -5.761 1.00 98.50 407 ARG A O 1
ATOM 3185 N N . CYS A 1 408 ? -15.398 15.260 -5.629 1.00 98.38 408 CYS A N 1
ATOM 3186 C CA . CYS A 1 408 ? -15.240 16.178 -6.750 1.00 98.38 408 CYS A CA 1
ATOM 3187 C C . CYS A 1 408 ? -15.362 15.438 -8.088 1.00 98.38 408 CYS A C 1
ATOM 3189 O O . CYS A 1 408 ? -14.938 14.277 -8.202 1.00 98.38 408 CYS A O 1
ATOM 3191 N N . LEU A 1 409 ? -15.907 16.133 -9.081 1.00 98.12 409 LEU A N 1
ATOM 3192 C CA . LEU A 1 409 ? -16.056 15.694 -10.463 1.00 98.12 409 LEU A CA 1
ATOM 3193 C C . LEU A 1 409 ? -15.237 16.574 -11.409 1.00 98.12 409 LEU A C 1
ATOM 3195 O O . LEU A 1 409 ? -15.030 17.747 -11.105 1.00 98.12 409 LEU A O 1
ATOM 3199 N N . ASP A 1 410 ? -14.783 15.993 -12.520 1.00 96.50 410 ASP A N 1
ATOM 3200 C CA . ASP A 1 410 ? -14.349 16.760 -13.694 1.00 96.50 410 ASP A CA 1
ATOM 3201 C C . ASP A 1 410 ? -15.547 17.133 -14.589 1.00 96.50 410 ASP A C 1
ATOM 3203 O O . ASP A 1 410 ? -16.662 16.643 -14.377 1.00 96.50 410 ASP A O 1
ATOM 3207 N N . GLU A 1 411 ? -15.308 17.949 -15.618 1.00 96.31 411 GLU A N 1
ATOM 3208 C CA . GLU A 1 411 ? -16.302 18.357 -16.631 1.00 96.31 411 GLU A CA 1
ATOM 3209 C C . GLU A 1 411 ? -17.035 17.172 -17.289 1.00 96.31 411 GLU A C 1
ATOM 3211 O O . GLU A 1 411 ? -18.183 17.290 -17.711 1.00 96.31 411 GLU A O 1
ATOM 3216 N N . LYS A 1 412 ? -16.395 15.996 -17.360 1.00 96.44 412 LYS A N 1
ATOM 3217 C CA . LYS A 1 412 ? -16.961 14.766 -17.942 1.00 96.44 412 LYS A CA 1
ATOM 3218 C C . LYS A 1 412 ? -17.732 13.923 -16.917 1.00 96.44 412 LYS A C 1
ATOM 3220 O O . LYS A 1 412 ? -18.226 12.846 -17.250 1.00 96.44 412 LYS A O 1
ATOM 3225 N N . GLY A 1 413 ? -17.822 14.364 -15.662 1.00 96.00 413 GLY A N 1
ATOM 3226 C CA . GLY A 1 413 ? -18.502 13.661 -14.575 1.00 96.00 413 GLY A CA 1
ATOM 3227 C C . GLY A 1 413 ? -17.704 12.509 -13.945 1.00 96.00 413 GLY A C 1
ATOM 3228 O O . GLY A 1 413 ? -18.277 11.712 -13.178 1.00 96.00 413 GLY A O 1
ATOM 3229 N N . ASN A 1 414 ? -16.401 12.402 -14.222 1.00 96.12 414 ASN A N 1
ATOM 3230 C CA . ASN A 1 414 ? -15.508 11.424 -13.599 1.00 96.12 414 ASN A CA 1
ATOM 3231 C C . ASN A 1 414 ? -15.107 11.863 -12.194 1.00 96.12 414 ASN A C 1
ATOM 3233 O O . ASN A 1 414 ? -14.969 13.040 -11.895 1.00 96.12 414 ASN A O 1
ATOM 3237 N N . LEU A 1 415 ? -14.864 10.893 -11.316 1.00 97.12 415 LEU A N 1
ATOM 3238 C CA . LEU A 1 415 ? -14.455 11.159 -9.940 1.00 97.12 415 LEU A CA 1
ATOM 3239 C C . LEU A 1 415 ? -12.972 11.530 -9.867 1.00 97.12 415 LEU A C 1
ATOM 3241 O O . LEU A 1 415 ? -12.116 10.686 -10.133 1.00 97.12 415 LEU A O 1
ATOM 3245 N N . ILE A 1 416 ? -12.678 12.742 -9.402 1.00 97.06 416 ILE A N 1
ATOM 3246 C CA . ILE A 1 416 ? -11.307 13.271 -9.292 1.00 97.06 416 ILE A CA 1
ATOM 3247 C C . ILE A 1 416 ? -10.834 13.465 -7.847 1.00 97.06 416 ILE A C 1
ATOM 3249 O O . ILE A 1 416 ? -9.693 13.851 -7.609 1.00 97.06 416 ILE A O 1
ATOM 3253 N N . SER A 1 417 ? -11.660 13.133 -6.853 1.00 98.00 417 SER A N 1
ATOM 3254 C CA . SER A 1 417 ? -11.252 13.045 -5.445 1.00 98.00 417 SER A CA 1
ATOM 3255 C C . SER A 1 417 ? -11.689 11.722 -4.810 1.00 98.00 417 SER A C 1
ATOM 3257 O O . SER A 1 417 ? -12.590 11.022 -5.293 1.00 98.00 417 SER A O 1
ATOM 3259 N N . SER A 1 418 ? -11.082 11.390 -3.671 1.00 97.31 418 SER A N 1
ATOM 3260 C CA . SER A 1 418 ? -11.669 10.438 -2.718 1.00 97.31 418 SER A CA 1
ATOM 3261 C C . SER A 1 418 ? -12.805 11.113 -1.927 1.00 97.31 418 SER A C 1
ATOM 3263 O O . SER A 1 418 ? -13.175 12.253 -2.207 1.00 97.31 418 SER A O 1
ATOM 3265 N N . TYR A 1 419 ? -13.358 10.408 -0.944 1.00 96.69 419 TYR A N 1
ATOM 3266 C CA . TYR A 1 419 ? -14.369 10.892 -0.004 1.00 96.69 419 TYR A CA 1
ATOM 3267 C C . TYR A 1 419 ? -13.883 10.776 1.449 1.00 96.69 419 TYR A C 1
ATOM 3269 O O . TYR A 1 419 ? -12.917 10.060 1.740 1.00 96.69 419 TYR A O 1
ATOM 3277 N N . ILE A 1 420 ? -14.560 11.478 2.361 1.00 96.12 420 ILE A N 1
ATOM 3278 C CA . ILE A 1 420 ? -14.369 11.337 3.811 1.00 96.12 420 ILE A CA 1
ATOM 3279 C C . ILE A 1 420 ? -15.265 10.193 4.290 1.00 96.12 420 ILE A C 1
ATOM 3281 O O . ILE A 1 420 ? -16.481 10.268 4.139 1.00 96.12 420 ILE A O 1
ATOM 3285 N N . ASP A 1 421 ? -14.686 9.131 4.853 1.00 91.50 421 ASP A N 1
ATOM 3286 C CA . ASP A 1 421 ? -15.466 7.963 5.299 1.00 91.50 421 ASP A CA 1
ATOM 3287 C C . ASP A 1 421 ? -16.034 8.110 6.724 1.00 91.50 421 ASP A C 1
ATOM 3289 O O . ASP A 1 421 ? -17.161 7.694 7.018 1.00 91.50 421 ASP A O 1
ATOM 3293 N N . LYS A 1 422 ? -15.259 8.750 7.609 1.00 91.00 422 LYS A N 1
ATOM 3294 C CA . LYS A 1 422 ? -15.636 9.046 8.998 1.00 91.00 422 LYS A CA 1
ATOM 3295 C C . LYS A 1 422 ? -16.230 10.446 9.096 1.00 91.00 422 LYS A C 1
ATOM 3297 O O . LYS A 1 422 ? -15.549 11.385 9.502 1.00 91.00 422 LYS A O 1
ATOM 3302 N N . THR A 1 423 ? -17.485 10.584 8.691 1.00 94.31 423 THR A N 1
ATOM 3303 C CA . THR A 1 423 ? -18.230 11.841 8.814 1.00 94.31 423 THR A CA 1
ATOM 3304 C C . THR A 1 423 ? -19.129 11.839 10.045 1.00 94.31 423 THR A C 1
ATOM 3306 O O . THR A 1 423 ? -19.260 10.834 10.749 1.00 94.31 423 THR A O 1
ATOM 3309 N N . LYS A 1 424 ? -19.700 13.007 10.345 1.00 96.12 424 LYS A N 1
ATOM 3310 C CA . LYS A 1 424 ? -20.680 13.158 11.418 1.00 96.12 424 LYS A CA 1
ATOM 3311 C C . LYS A 1 424 ? -22.002 12.506 11.009 1.00 96.12 424 LYS A C 1
ATOM 3313 O O . LYS A 1 424 ? -22.363 12.496 9.833 1.00 96.12 424 LYS A O 1
ATOM 3318 N N . TYR A 1 425 ? -22.709 11.988 12.001 1.00 96.38 425 TYR A N 1
ATOM 3319 C CA . TYR A 1 425 ? -24.072 11.507 11.868 1.00 96.38 425 TYR A CA 1
ATOM 3320 C C . TYR A 1 425 ? -25.073 12.615 12.176 1.00 96.38 425 TYR A C 1
ATOM 3322 O O . TYR A 1 425 ? -24.870 13.431 13.080 1.00 96.38 425 TYR A O 1
ATOM 3330 N N . TYR A 1 426 ? -26.176 12.586 11.444 1.00 96.38 426 TYR A N 1
ATOM 3331 C CA . TYR A 1 426 ? -27.276 13.526 11.518 1.00 96.38 426 TYR A CA 1
ATOM 3332 C C . TYR A 1 426 ? -28.591 12.776 11.701 1.00 96.38 426 TYR A C 1
ATOM 3334 O O . TYR A 1 426 ? -28.730 11.629 11.267 1.00 96.38 426 TYR A O 1
ATOM 3342 N N . ARG A 1 427 ? -29.553 13.429 12.345 1.00 94.75 427 ARG A N 1
ATOM 3343 C CA . ARG A 1 427 ? -30.926 12.959 12.512 1.00 94.75 427 ARG A CA 1
ATOM 3344 C C . ARG A 1 427 ? -31.854 14.164 12.417 1.00 94.75 427 ARG A C 1
ATOM 3346 O O . ARG A 1 427 ? -31.689 15.109 13.176 1.00 94.75 427 ARG A O 1
ATOM 3353 N N . ASN A 1 428 ? -32.822 14.117 11.501 1.00 90.12 428 ASN A N 1
ATOM 3354 C CA . ASN A 1 428 ? -33.792 15.199 11.264 1.00 90.12 428 ASN A CA 1
ATOM 3355 C C . ASN A 1 428 ? -33.142 16.576 10.992 1.00 90.12 428 ASN A C 1
ATOM 3357 O O . ASN A 1 428 ? -33.584 17.586 11.528 1.00 90.12 428 ASN A O 1
ATOM 3361 N N . GLY A 1 429 ? -32.074 16.608 10.192 1.00 90.94 429 GLY A N 1
ATOM 3362 C CA . GLY A 1 429 ? -31.381 17.849 9.825 1.00 90.94 429 GLY A CA 1
ATOM 3363 C C . GLY A 1 429 ? -30.410 18.384 10.877 1.00 90.94 429 GLY A C 1
ATOM 3364 O O . GLY A 1 429 ? -29.746 19.382 10.629 1.00 90.94 429 GLY A O 1
ATOM 3365 N N . GLU A 1 430 ? -30.274 17.714 12.021 1.00 93.50 430 GLU A N 1
ATOM 3366 C CA . GLU A 1 430 ? -29.399 18.133 13.118 1.00 93.50 430 GLU A CA 1
ATOM 3367 C C . GLU A 1 430 ? -28.330 17.084 13.412 1.00 93.50 430 GLU A C 1
ATOM 3369 O O . GLU A 1 430 ? -28.465 15.913 13.055 1.00 93.50 430 GLU A O 1
ATOM 3374 N N . LEU A 1 431 ? -27.247 17.484 14.081 1.00 96.44 431 LEU A N 1
ATOM 3375 C CA . LEU A 1 431 ? -26.233 16.538 14.544 1.00 96.44 431 LEU A CA 1
ATOM 3376 C C . LEU A 1 431 ? -26.855 15.527 15.509 1.00 96.44 431 LEU A C 1
ATOM 3378 O O . LEU A 1 431 ? -27.448 15.905 16.516 1.00 96.44 431 LEU A O 1
ATOM 3382 N N . ALA A 1 432 ? -26.646 14.235 15.249 1.00 95.56 432 ALA A N 1
ATOM 3383 C CA . ALA A 1 432 ? -27.088 13.195 16.167 1.00 95.56 432 ALA A CA 1
ATOM 3384 C C . ALA A 1 432 ? -26.427 13.409 17.539 1.00 95.56 432 ALA A C 1
ATOM 3386 O O . ALA A 1 432 ? -25.200 13.513 17.646 1.00 95.56 432 ALA A O 1
ATOM 3387 N N . ASN A 1 433 ? -27.230 13.491 18.596 1.00 93.88 433 ASN A N 1
ATOM 3388 C CA . ASN A 1 433 ? -26.749 13.766 19.943 1.00 93.88 433 ASN A CA 1
ATOM 3389 C C . ASN A 1 433 ? -27.547 12.962 20.972 1.00 93.88 433 ASN A C 1
ATOM 3391 O O . ASN A 1 433 ? -28.740 12.720 20.794 1.00 93.88 433 ASN A O 1
ATOM 3395 N N . GLY A 1 434 ? -26.884 12.544 22.048 1.00 91.00 434 GLY A N 1
ATOM 3396 C CA . GLY A 1 434 ? -27.494 11.697 23.069 1.00 91.00 434 GLY A CA 1
ATOM 3397 C C . GLY A 1 434 ? -27.681 10.251 22.607 1.00 91.00 434 GLY A C 1
ATOM 3398 O O . GLY A 1 434 ? -26.997 9.773 21.699 1.00 91.00 434 GLY A O 1
ATOM 3399 N N . THR A 1 435 ? -28.579 9.530 23.278 1.00 91.06 435 THR A N 1
ATOM 3400 C CA . THR A 1 435 ? -28.864 8.124 22.967 1.00 91.06 435 THR A CA 1
ATOM 3401 C C . THR A 1 435 ? -30.037 8.020 22.003 1.00 91.06 435 THR A C 1
ATOM 3403 O O . THR A 1 435 ? -31.135 8.475 22.305 1.00 91.06 435 THR A O 1
ATOM 3406 N N . VAL A 1 436 ? -29.808 7.383 20.858 1.00 92.38 436 VAL A N 1
ATOM 3407 C CA . VAL A 1 436 ? -30.789 7.177 19.792 1.00 92.38 436 VAL A CA 1
ATOM 3408 C C . VAL A 1 436 ? -30.957 5.682 19.547 1.00 92.38 436 VAL A C 1
ATOM 3410 O O . VAL A 1 436 ? -29.973 4.955 19.413 1.00 92.38 436 VAL A O 1
ATOM 3413 N N . THR A 1 437 ? -32.202 5.217 19.460 1.00 91.81 437 THR A N 1
ATOM 3414 C CA . THR A 1 437 ? -32.501 3.833 19.076 1.00 91.81 437 THR A CA 1
ATOM 3415 C C . THR A 1 437 ? -32.539 3.706 17.556 1.00 91.81 437 THR A C 1
ATOM 3417 O O . THR A 1 437 ? -33.328 4.379 16.897 1.00 91.81 437 THR A O 1
ATOM 3420 N N . VAL A 1 438 ? -31.707 2.827 17.000 1.00 90.19 438 VAL A N 1
ATOM 3421 C CA . VAL A 1 438 ? -31.644 2.510 15.567 1.00 90.19 438 VAL A CA 1
ATOM 3422 C C . VAL A 1 438 ? -31.697 0.994 15.418 1.00 90.19 438 VAL A C 1
ATOM 3424 O O . VAL A 1 438 ? -30.839 0.299 15.961 1.00 90.19 438 VAL A O 1
ATOM 3427 N N . ASN A 1 439 ? -32.701 0.465 14.711 1.00 86.88 439 ASN A N 1
ATOM 3428 C CA . ASN A 1 439 ? -32.897 -0.980 14.504 1.00 86.88 439 ASN A CA 1
ATOM 3429 C C . ASN A 1 439 ? -32.825 -1.787 15.821 1.00 86.88 439 ASN A C 1
ATOM 3431 O O . ASN A 1 439 ? -32.085 -2.763 15.928 1.00 86.88 439 ASN A O 1
ATOM 3435 N N . GLY A 1 440 ? -33.511 -1.309 16.868 1.00 87.50 440 GLY A N 1
ATOM 3436 C CA . GLY A 1 440 ? -33.520 -1.924 18.205 1.00 87.50 440 GLY A CA 1
ATOM 3437 C C . GLY A 1 440 ? -32.253 -1.708 19.048 1.00 87.50 440 GLY A C 1
ATOM 3438 O O . GLY A 1 440 ? -32.235 -2.058 20.227 1.00 87.50 440 GLY A O 1
ATOM 3439 N N . LYS A 1 441 ? -31.196 -1.096 18.500 1.00 89.88 441 LYS A N 1
ATOM 3440 C CA . LYS A 1 441 ? -29.932 -0.840 19.209 1.00 89.88 441 LYS A CA 1
ATOM 3441 C C . LYS A 1 441 ? -29.877 0.590 19.734 1.00 89.88 441 LYS A C 1
ATOM 3443 O O . LYS A 1 441 ? -30.117 1.533 18.986 1.00 89.88 441 LYS A O 1
ATOM 3448 N N . LYS A 1 442 ? -29.508 0.760 21.006 1.00 92.38 442 LYS A N 1
ATOM 3449 C CA . LYS A 1 442 ? -29.264 2.076 21.619 1.00 92.38 442 LYS A CA 1
ATOM 3450 C C . LYS A 1 442 ? -27.843 2.538 21.302 1.00 92.38 442 LYS A C 1
ATOM 3452 O O . LYS A 1 442 ? -26.881 1.976 21.821 1.00 92.38 442 LYS A O 1
ATOM 3457 N N . LEU A 1 443 ? -27.735 3.543 20.444 1.00 92.94 443 LEU A N 1
ATOM 3458 C CA . LEU A 1 443 ? -26.485 4.155 20.006 1.00 92.94 443 LEU A CA 1
ATOM 3459 C C . LEU A 1 443 ? -26.301 5.493 20.709 1.00 92.94 443 LEU A C 1
ATOM 3461 O O . LEU A 1 443 ? -27.254 6.263 20.791 1.00 92.94 443 LEU A O 1
ATOM 3465 N N . THR A 1 444 ? -25.094 5.810 21.169 1.00 91.75 444 THR A N 1
ATOM 3466 C CA . THR A 1 444 ? -24.835 7.100 21.828 1.00 91.75 444 THR A CA 1
ATOM 3467 C C . THR A 1 444 ? -23.932 7.983 20.979 1.00 91.75 444 THR A C 1
ATOM 3469 O O . THR A 1 444 ? -22.825 7.590 20.608 1.00 91.75 444 THR A O 1
ATOM 3472 N N . PHE A 1 445 ? -24.390 9.205 20.719 1.00 93.31 445 PHE A N 1
ATOM 3473 C CA . PHE A 1 445 ? -23.684 10.211 19.935 1.00 93.31 445 PHE A CA 1
ATOM 3474 C C . PHE A 1 445 ? -23.374 11.455 20.767 1.00 93.31 445 PHE A C 1
ATOM 3476 O O . PHE A 1 445 ? -24.122 11.823 21.672 1.00 93.31 445 PHE A O 1
ATOM 3483 N N . VAL A 1 446 ? -22.281 12.131 20.424 1.00 93.12 446 VAL A N 1
ATOM 3484 C CA . VAL A 1 446 ? -21.936 13.460 20.937 1.00 93.12 446 VAL A CA 1
ATOM 3485 C C . VAL A 1 446 ? -21.607 14.347 19.747 1.00 93.12 446 VAL A C 1
ATOM 3487 O O . VAL A 1 446 ? -20.617 14.105 19.056 1.00 93.12 446 VAL A O 1
ATOM 3490 N N . LYS A 1 447 ? -22.441 15.362 19.487 1.00 94.44 447 LYS A N 1
ATOM 3491 C CA . LYS A 1 447 ? -22.259 16.308 18.364 1.00 94.44 447 LYS A CA 1
ATOM 3492 C C . LYS A 1 447 ? -22.002 15.600 17.015 1.00 94.44 447 LYS A C 1
ATOM 3494 O O . LYS A 1 447 ? -21.095 15.964 16.263 1.00 94.44 447 LYS A O 1
ATOM 3499 N N . GLY A 1 448 ? -22.783 14.557 16.730 1.00 94.75 448 GLY A N 1
ATOM 3500 C CA . GLY A 1 448 ? -22.720 13.736 15.517 1.00 94.75 448 GLY A CA 1
ATOM 3501 C C . GLY A 1 448 ? -21.630 12.663 15.507 1.00 94.75 448 GLY A C 1
ATOM 3502 O O . GLY A 1 448 ? -21.537 11.905 14.545 1.00 94.75 448 GLY A O 1
ATOM 3503 N N . VAL A 1 449 ? -20.804 12.557 16.549 1.00 94.44 449 VAL A N 1
ATOM 3504 C CA . VAL A 1 449 ? -19.770 11.517 16.655 1.00 94.44 449 VAL A CA 1
ATOM 3505 C C . VAL A 1 449 ? -20.301 10.352 17.479 1.00 94.44 449 VAL A C 1
ATOM 3507 O O . VAL A 1 449 ? -20.734 10.536 18.613 1.00 94.44 449 VAL A O 1
ATOM 3510 N N . LEU A 1 450 ? -20.257 9.147 16.913 1.00 93.94 450 LEU A N 1
ATOM 3511 C CA . LEU A 1 450 ? -20.620 7.917 17.613 1.00 93.94 450 LEU A CA 1
ATOM 3512 C C . LEU A 1 450 ? -19.586 7.606 18.706 1.00 93.94 450 LEU A C 1
ATOM 3514 O O . LEU A 1 450 ? -18.387 7.564 18.426 1.00 93.94 450 LEU A O 1
ATOM 3518 N N . ARG A 1 451 ? -20.033 7.356 19.940 1.00 93.38 451 ARG A N 1
ATOM 3519 C CA . ARG A 1 451 ? -19.150 6.875 21.012 1.00 93.38 451 ARG A CA 1
ATOM 3520 C C . ARG A 1 451 ? -18.745 5.432 20.742 1.00 93.38 451 ARG A C 1
ATOM 3522 O O . ARG A 1 451 ? -19.607 4.583 20.569 1.00 93.38 451 ARG A O 1
ATOM 3529 N N . THR A 1 452 ? -17.448 5.146 20.764 1.00 94.19 452 THR A N 1
ATOM 3530 C CA . THR A 1 452 ? -16.885 3.794 20.611 1.00 94.19 452 THR A CA 1
ATOM 3531 C C . THR A 1 452 ? -15.649 3.639 21.495 1.00 94.19 452 THR A C 1
ATOM 3533 O O . THR A 1 452 ? -14.983 4.633 21.790 1.00 94.19 452 THR A O 1
ATOM 3536 N N . GLY A 1 453 ? -15.296 2.413 21.866 1.00 96.06 453 GLY A N 1
ATOM 3537 C CA . GLY A 1 453 ? -14.166 2.117 22.749 1.00 96.06 453 GLY A CA 1
ATOM 3538 C C . GLY A 1 453 ? -14.418 2.533 24.200 1.00 96.06 453 GLY A C 1
ATOM 3539 O O . GLY A 1 453 ? -15.563 2.740 24.617 1.00 96.06 453 GLY A O 1
ATOM 3540 N N . MET A 1 454 ? -13.336 2.658 24.970 1.00 97.25 454 MET A N 1
ATOM 3541 C CA . MET A 1 454 ? -13.391 3.126 26.357 1.00 97.25 454 MET A CA 1
ATOM 3542 C C . MET A 1 454 ? -13.680 4.633 26.425 1.00 97.25 454 MET A C 1
ATOM 3544 O O . MET A 1 454 ? -13.018 5.435 25.770 1.00 97.25 454 MET A O 1
ATOM 3548 N N . GLN A 1 455 ? -14.665 5.021 27.231 1.00 95.69 455 GLN A N 1
ATOM 3549 C CA . GLN A 1 455 ? -15.136 6.396 27.394 1.00 95.69 455 GLN A CA 1
ATOM 3550 C C . GLN A 1 455 ? -15.202 6.755 28.878 1.00 95.69 455 GLN A C 1
ATOM 3552 O O . GLN A 1 455 ? -15.744 5.991 29.676 1.00 95.69 455 GLN A O 1
ATOM 3557 N N . THR A 1 456 ? -14.707 7.939 29.238 1.00 95.56 456 THR A N 1
ATOM 3558 C CA . THR A 1 456 ? -14.871 8.507 30.583 1.00 95.56 456 THR A CA 1
ATOM 3559 C C . THR A 1 456 ? -15.998 9.532 30.552 1.00 95.56 456 THR A C 1
ATOM 3561 O O . THR A 1 456 ? -15.929 10.513 29.815 1.00 95.56 456 THR A O 1
ATOM 3564 N N . ILE A 1 457 ? -17.048 9.299 31.334 1.00 92.50 457 ILE A N 1
ATOM 3565 C CA . ILE A 1 457 ? -18.241 10.144 31.413 1.00 92.50 457 ILE A CA 1
ATOM 3566 C C . ILE A 1 457 ? -18.478 10.444 32.890 1.00 92.50 457 ILE A C 1
ATOM 3568 O O . ILE A 1 457 ? -18.724 9.527 33.675 1.00 92.50 457 ILE A O 1
ATOM 3572 N N . ASN A 1 458 ? -18.384 11.721 33.268 1.00 91.94 458 ASN A N 1
ATOM 3573 C CA . ASN A 1 458 ? -18.559 12.189 34.648 1.00 91.94 458 ASN A CA 1
ATOM 3574 C C . ASN A 1 458 ? -17.699 11.382 35.645 1.00 91.94 458 ASN A C 1
ATOM 3576 O O . ASN A 1 458 ? -18.213 10.816 36.606 1.00 91.94 458 ASN A O 1
ATOM 3580 N N . GLY A 1 459 ? -16.406 11.214 35.341 1.00 93.56 459 GLY A N 1
ATOM 3581 C CA . GLY A 1 459 ? -15.450 10.451 36.159 1.00 93.56 459 GLY A CA 1
ATOM 3582 C C . GLY A 1 459 ? -15.582 8.920 36.099 1.00 93.56 459 GLY A C 1
ATOM 3583 O O . GLY A 1 459 ? -14.670 8.213 36.517 1.00 93.56 459 GLY A O 1
ATOM 3584 N N . ASN A 1 460 ? -16.665 8.383 35.532 1.00 96.31 460 ASN A N 1
ATOM 3585 C CA . ASN A 1 460 ? -16.899 6.943 35.421 1.00 96.31 460 ASN A CA 1
ATOM 3586 C C . ASN A 1 460 ? -16.480 6.415 34.044 1.00 96.31 460 ASN A C 1
ATOM 3588 O O . ASN A 1 460 ? -16.661 7.093 33.033 1.00 96.31 460 ASN A O 1
ATOM 3592 N N . LYS A 1 461 ? -15.949 5.190 33.991 1.00 97.56 461 LYS A N 1
ATOM 3593 C CA . LYS A 1 461 ? -15.548 4.538 32.736 1.00 97.56 461 LYS A CA 1
ATOM 3594 C C . LYS A 1 461 ? -16.648 3.623 32.207 1.00 97.56 461 LYS A C 1
ATOM 3596 O O . LYS A 1 461 ? -17.289 2.921 32.984 1.00 97.56 461 LYS A O 1
ATOM 3601 N N . TYR A 1 462 ? -16.810 3.615 30.888 1.00 97.19 462 TYR A N 1
ATOM 3602 C CA . TYR A 1 462 ? -17.779 2.815 30.141 1.00 97.19 462 TYR A CA 1
ATOM 3603 C C . TYR A 1 462 ? -17.143 2.316 28.849 1.00 97.19 462 TYR A C 1
ATOM 3605 O O . TYR A 1 462 ? -16.340 3.026 28.245 1.00 97.19 462 TYR A O 1
ATOM 3613 N N . TYR A 1 463 ? -17.544 1.141 28.376 1.00 97.69 463 TYR A N 1
ATOM 3614 C CA . TYR A 1 463 ? -17.084 0.624 27.090 1.00 97.69 463 TYR A CA 1
ATOM 3615 C C . TYR A 1 463 ? -18.229 0.552 26.080 1.00 97.69 463 TYR A C 1
ATOM 3617 O O . TYR A 1 463 ? -19.241 -0.112 26.306 1.00 97.69 463 TYR A O 1
ATOM 3625 N N . TYR A 1 464 ? -18.051 1.209 24.938 1.00 95.69 464 TYR A N 1
ATOM 3626 C CA . TYR A 1 464 ? -18.956 1.128 23.795 1.00 95.69 464 TYR A CA 1
ATOM 3627 C C . TYR A 1 464 ? -18.297 0.261 22.725 1.00 95.69 464 TYR A C 1
ATOM 3629 O O . TYR A 1 464 ? -17.133 0.467 22.388 1.00 95.69 464 TYR A O 1
ATOM 3637 N N . ASN A 1 465 ? -19.014 -0.709 22.162 1.00 92.50 465 ASN A N 1
ATOM 3638 C CA . ASN A 1 465 ? -18.447 -1.526 21.087 1.00 92.50 465 ASN A CA 1
ATOM 3639 C C . ASN A 1 465 ? -18.231 -0.696 19.799 1.00 92.50 465 ASN A C 1
ATOM 3641 O O . ASN A 1 465 ? -18.539 0.493 19.738 1.00 92.50 465 ASN A O 1
ATOM 3645 N N . THR A 1 466 ? -17.710 -1.311 18.737 1.00 90.44 466 THR A N 1
ATOM 3646 C CA . THR A 1 466 ? -17.483 -0.635 17.441 1.00 90.44 466 THR A CA 1
ATOM 3647 C C . THR A 1 466 ? -18.769 -0.159 16.765 1.00 90.44 466 THR A C 1
ATOM 3649 O O . THR A 1 466 ? -18.736 0.760 15.954 1.00 90.44 466 THR A O 1
ATOM 3652 N N . SER A 1 467 ? -19.909 -0.754 17.123 1.00 86.38 467 SER A N 1
ATOM 3653 C CA . SER A 1 467 ? -21.238 -0.286 16.724 1.00 86.38 467 SER A CA 1
ATOM 3654 C C . SER A 1 467 ? -21.732 0.874 17.602 1.00 86.38 467 SER A C 1
ATOM 3656 O O . SER A 1 467 ? -22.780 1.438 17.335 1.00 86.38 467 SER A O 1
ATOM 3658 N N . GLY A 1 468 ? -21.006 1.270 18.642 1.00 88.31 468 GLY A N 1
ATOM 3659 C CA . GLY A 1 468 ? -21.390 2.342 19.558 1.00 88.31 468 GLY A CA 1
ATOM 3660 C C . GLY A 1 468 ? -22.530 1.997 20.510 1.00 88.31 468 GLY A C 1
ATOM 3661 O O . GLY A 1 468 ? -23.227 2.884 21.003 1.00 88.31 468 GLY A O 1
ATOM 3662 N N . VAL A 1 469 ? -22.706 0.704 20.785 1.00 91.44 469 VAL A N 1
ATOM 3663 C CA . VAL A 1 469 ? -23.620 0.190 21.808 1.00 91.44 469 VAL A CA 1
ATOM 3664 C C . VAL A 1 469 ? -22.863 0.053 23.125 1.00 91.44 469 VAL A C 1
ATOM 3666 O O . VAL A 1 469 ? -21.815 -0.602 23.168 1.00 91.44 469 VAL A O 1
ATOM 3669 N N . LEU A 1 470 ? -23.409 0.622 24.203 1.00 95.31 470 LEU A N 1
ATOM 3670 C CA . LEU A 1 470 ? -22.874 0.462 25.557 1.00 95.31 470 LEU A CA 1
ATOM 3671 C C . LEU A 1 470 ? -22.900 -1.016 25.966 1.00 95.31 470 LEU A C 1
ATOM 3673 O O . LEU A 1 470 ? -23.957 -1.647 25.963 1.00 95.31 470 LEU A O 1
ATOM 3677 N N . GLN A 1 471 ? -21.737 -1.556 26.314 1.00 95.69 471 GLN A N 1
ATOM 3678 C CA . GLN A 1 471 ? -21.605 -2.916 26.823 1.00 95.69 471 GLN A CA 1
ATOM 3679 C C . GLN A 1 471 ? -21.730 -2.915 28.352 1.00 95.69 471 GLN A C 1
ATOM 3681 O O . GLN A 1 471 ? -21.265 -1.992 29.019 1.00 95.69 471 GLN A O 1
ATOM 3686 N N . LYS A 1 472 ? -22.382 -3.940 28.901 1.00 96.19 472 LYS A N 1
ATOM 3687 C CA . LYS A 1 472 ? -22.722 -4.062 30.326 1.00 96.19 472 LYS A CA 1
ATOM 3688 C C . LYS A 1 472 ? -22.851 -5.530 30.728 1.00 96.19 472 LYS A C 1
ATOM 3690 O O . LYS A 1 472 ? -22.956 -6.375 29.842 1.00 96.19 472 LYS A O 1
ATOM 3695 N N . ASN A 1 473 ? -22.926 -5.808 32.029 1.00 95.69 473 ASN A N 1
ATOM 3696 C CA . ASN A 1 473 ? -23.105 -7.154 32.592 1.00 95.69 473 ASN A CA 1
ATOM 3697 C C . ASN A 1 473 ? -22.041 -8.167 32.142 1.00 95.69 473 ASN A C 1
ATOM 3699 O O . ASN A 1 473 ? -22.379 -9.231 31.625 1.00 95.69 473 ASN A O 1
ATOM 3703 N N . GLY A 1 474 ? -20.761 -7.850 32.326 1.00 96.94 474 GLY A N 1
ATOM 3704 C CA . GLY A 1 474 ? -19.700 -8.805 32.017 1.00 96.94 474 GLY A CA 1
ATOM 3705 C C . GLY A 1 474 ? -18.407 -8.172 31.536 1.00 96.94 474 GLY A C 1
ATOM 3706 O O . GLY A 1 474 ? -18.135 -6.997 31.775 1.00 96.94 474 GLY A O 1
ATOM 3707 N N . ILE A 1 475 ? -17.596 -8.981 30.863 1.00 98.00 475 ILE A N 1
ATOM 3708 C CA . ILE A 1 475 ? -16.301 -8.592 30.319 1.00 98.00 475 ILE A CA 1
ATOM 3709 C C . ILE A 1 475 ? -16.494 -7.752 29.058 1.00 98.00 475 ILE A C 1
ATOM 3711 O O . ILE A 1 475 ? -17.113 -8.185 28.083 1.00 98.00 475 ILE A O 1
ATOM 3715 N N . VAL A 1 476 ? -15.922 -6.555 29.075 1.00 97.75 476 VAL A N 1
ATOM 3716 C CA . VAL A 1 476 ? -15.975 -5.556 28.008 1.00 97.75 476 VAL A CA 1
ATOM 3717 C C . VAL A 1 476 ? -14.572 -5.025 27.739 1.00 97.75 476 VAL A C 1
ATOM 3719 O O . VAL A 1 476 ? -13.714 -5.064 28.621 1.00 97.75 476 VAL A O 1
ATOM 3722 N N . GLY A 1 477 ? -14.314 -4.518 26.535 1.00 96.19 477 GLY A N 1
ATOM 3723 C CA . GLY A 1 477 ? -12.999 -3.987 26.193 1.00 96.19 477 GLY A CA 1
ATOM 3724 C C . GLY A 1 477 ? -12.513 -4.373 24.807 1.00 96.19 477 GLY A C 1
ATOM 3725 O O . GLY A 1 477 ? -13.255 -4.896 23.977 1.00 96.19 477 GLY A O 1
ATOM 3726 N N . SER A 1 478 ? -11.243 -4.079 24.563 1.00 95.31 478 SER A N 1
ATOM 3727 C CA . SER A 1 478 ? -10.527 -4.438 23.341 1.00 95.31 478 SER A CA 1
ATOM 3728 C C . SER A 1 478 ? -9.049 -4.656 23.655 1.00 95.31 478 SER A C 1
ATOM 3730 O O . SER A 1 478 ? -8.579 -4.267 24.720 1.00 95.31 478 SER A O 1
ATOM 3732 N N . ASP A 1 479 ? -8.279 -5.217 22.722 1.00 93.50 479 ASP A N 1
ATOM 3733 C CA . ASP A 1 479 ? -6.826 -5.352 22.909 1.00 93.50 479 ASP A CA 1
ATOM 3734 C C . ASP A 1 479 ? -6.126 -3.993 23.061 1.00 93.50 479 ASP A C 1
ATOM 3736 O O . ASP A 1 479 ? -5.113 -3.888 23.747 1.00 93.50 479 ASP A O 1
ATOM 3740 N N . LYS A 1 480 ? -6.696 -2.938 22.464 1.00 94.06 480 LYS A N 1
ATOM 3741 C CA . LYS A 1 480 ? -6.206 -1.566 22.604 1.00 94.06 480 LYS A CA 1
ATOM 3742 C C . LYS A 1 480 ? -6.558 -0.965 23.964 1.00 94.06 480 LYS A C 1
ATOM 3744 O O . LYS A 1 480 ? -5.726 -0.296 24.567 1.00 94.06 480 LYS A O 1
ATOM 3749 N N . ASP A 1 481 ? -7.798 -1.150 24.405 1.00 93.25 481 ASP A N 1
ATOM 3750 C CA . ASP A 1 481 ? -8.317 -0.487 25.605 1.00 93.25 481 ASP A CA 1
ATOM 3751 C C . ASP A 1 481 ? -8.020 -1.275 26.887 1.00 93.25 481 ASP A C 1
ATOM 3753 O O . ASP A 1 481 ? -8.092 -0.717 27.979 1.00 93.25 481 ASP A O 1
ATOM 3757 N N . GLY A 1 482 ? -7.692 -2.562 26.764 1.00 96.31 482 GLY A N 1
ATOM 3758 C CA . GLY A 1 482 ? -7.725 -3.524 27.857 1.00 96.31 482 GLY A CA 1
ATOM 3759 C C . GLY A 1 482 ? -9.131 -4.086 28.082 1.00 96.31 482 GLY A C 1
ATOM 3760 O O . GLY A 1 482 ? -10.127 -3.566 27.576 1.00 96.31 482 GLY A O 1
ATOM 3761 N N . TRP A 1 483 ? -9.197 -5.169 28.855 1.00 97.88 483 TRP A N 1
ATOM 3762 C CA . TRP A 1 483 ? -10.437 -5.861 29.201 1.00 97.88 483 TRP A CA 1
ATOM 3763 C C . TRP A 1 483 ? -10.805 -5.593 30.660 1.00 97.88 483 TRP A C 1
ATOM 3765 O O . TRP A 1 483 ? -9.939 -5.592 31.539 1.00 97.88 483 TRP A O 1
ATOM 3775 N N . TYR A 1 484 ? -12.089 -5.364 30.916 1.00 98.44 484 TYR A N 1
ATOM 3776 C CA . TYR A 1 484 ? -12.624 -4.967 32.214 1.00 98.44 484 TYR A CA 1
ATOM 3777 C C . TYR A 1 484 ? -13.998 -5.579 32.461 1.00 98.44 484 TYR A C 1
ATOM 3779 O O . TYR A 1 484 ? -14.689 -5.945 31.516 1.00 98.44 484 TYR A O 1
ATOM 3787 N N . TYR A 1 485 ? -14.418 -5.644 33.718 1.00 98.00 485 TYR A N 1
ATOM 3788 C CA . TYR A 1 485 ? -15.788 -5.982 34.077 1.00 98.00 485 TYR A CA 1
ATOM 3789 C C . TYR A 1 485 ? -16.667 -4.727 34.153 1.00 98.00 485 TYR A C 1
ATOM 3791 O O . TYR A 1 485 ? -16.315 -3.748 34.814 1.00 98.00 485 TYR A O 1
ATOM 3799 N N . ALA A 1 486 ? -17.815 -4.772 33.481 1.00 98.31 486 ALA A N 1
ATOM 3800 C CA . ALA A 1 486 ? -18.850 -3.750 33.514 1.00 98.31 486 ALA A CA 1
ATOM 3801 C C . ALA A 1 486 ? -20.092 -4.247 34.263 1.00 98.31 486 ALA A C 1
ATOM 3803 O O . ALA A 1 486 ? -20.579 -5.354 34.013 1.00 98.31 486 ALA A O 1
ATOM 3804 N N . ASP A 1 487 ? -20.636 -3.398 35.132 1.00 96.69 487 ASP A N 1
ATOM 3805 C CA . ASP A 1 487 ? -21.837 -3.676 35.919 1.00 96.69 487 ASP A CA 1
ATOM 3806 C C . ASP A 1 487 ? -23.137 -3.623 35.083 1.00 96.69 487 ASP A C 1
ATOM 3808 O O . ASP A 1 487 ? -23.122 -3.465 33.857 1.00 96.69 487 ASP A O 1
ATOM 3812 N N . LYS A 1 488 ? -24.293 -3.718 35.754 1.00 96.50 488 LYS A N 1
ATOM 3813 C CA . LYS A 1 488 ? -25.631 -3.647 35.133 1.00 96.50 488 LYS A CA 1
ATOM 3814 C C . LYS A 1 488 ? -25.974 -2.329 34.451 1.00 96.50 488 LYS A C 1
ATOM 3816 O O . LYS A 1 488 ? -26.877 -2.292 33.610 1.00 96.50 488 LYS A O 1
ATOM 3821 N N . ASN A 1 489 ? -25.251 -1.271 34.787 1.00 95.31 489 ASN A N 1
ATOM 3822 C CA . ASN A 1 489 ? -25.378 0.054 34.199 1.00 95.31 489 ASN A CA 1
ATOM 3823 C C . ASN A 1 489 ? -24.296 0.306 33.131 1.00 95.31 489 ASN A C 1
ATOM 3825 O O . ASN A 1 489 ? -24.308 1.354 32.488 1.00 95.31 489 ASN A O 1
ATOM 3829 N N . GLY A 1 490 ? -23.382 -0.646 32.910 1.00 96.25 490 GLY A N 1
ATOM 3830 C CA . GLY A 1 490 ? -22.253 -0.533 31.985 1.00 96.25 490 GLY A CA 1
ATOM 3831 C C . GLY A 1 490 ? -21.043 0.203 32.562 1.00 96.25 490 GLY A C 1
ATOM 3832 O O . GLY A 1 490 ? -20.067 0.420 31.839 1.00 96.25 490 GLY A O 1
ATOM 3833 N N . LYS A 1 491 ? -21.091 0.596 33.839 1.00 97.81 491 LYS A N 1
ATOM 3834 C CA . LYS A 1 491 ? -19.970 1.244 34.518 1.00 97.81 491 LYS A CA 1
ATOM 3835 C C . LYS A 1 491 ? -18.907 0.191 34.813 1.00 97.81 491 LYS A C 1
ATOM 3837 O O . LYS A 1 491 ? -19.218 -0.886 35.318 1.00 97.81 491 LYS A O 1
ATOM 3842 N N . ILE A 1 492 ? -17.651 0.510 34.511 1.00 98.06 492 ILE A N 1
ATOM 3843 C CA . ILE A 1 492 ? -16.528 -0.346 34.893 1.00 98.06 492 ILE A CA 1
ATOM 3844 C C . ILE A 1 492 ? -16.413 -0.364 36.418 1.00 98.06 492 ILE A C 1
ATOM 3846 O O . ILE A 1 492 ? -16.220 0.683 37.045 1.00 98.06 492 ILE A O 1
ATOM 3850 N N . ASP A 1 493 ? -16.527 -1.555 37.000 1.00 95.88 493 ASP A N 1
ATOM 3851 C CA . ASP A 1 493 ? -16.487 -1.758 38.444 1.00 95.88 493 ASP A CA 1
ATOM 3852 C C . ASP A 1 493 ? -15.090 -2.207 38.883 1.00 95.88 493 ASP A C 1
ATOM 3854 O O . ASP A 1 493 ? -14.749 -3.388 38.850 1.00 95.88 493 ASP A O 1
ATOM 3858 N N . PHE A 1 494 ? -14.281 -1.244 39.325 1.00 93.69 494 PHE A N 1
ATOM 3859 C CA . PHE A 1 494 ? -12.928 -1.486 39.836 1.00 93.69 494 PHE A CA 1
ATOM 3860 C C . PHE A 1 494 ? -12.889 -2.179 41.207 1.00 93.69 494 PHE A C 1
ATOM 3862 O O . PHE A 1 494 ? -11.809 -2.543 41.670 1.00 93.69 494 PHE A O 1
ATOM 3869 N N . SER A 1 495 ? -14.038 -2.388 41.853 1.00 90.31 495 SER A N 1
ATOM 3870 C CA . SER A 1 495 ? -14.137 -3.151 43.103 1.00 90.31 495 SER A CA 1
ATOM 3871 C C . SER A 1 495 ? -14.442 -4.637 42.879 1.00 90.31 495 SER A C 1
ATOM 3873 O O . SER A 1 495 ? -14.319 -5.436 43.809 1.00 90.31 495 SER A O 1
ATOM 3875 N N . TYR A 1 496 ? -14.800 -5.022 41.650 1.00 92.75 496 TYR A N 1
ATOM 3876 C CA . TYR A 1 496 ? -15.209 -6.381 41.317 1.00 92.75 496 TYR A CA 1
ATOM 3877 C C . TYR A 1 496 ? -14.012 -7.322 41.116 1.00 92.75 496 TYR A C 1
ATOM 3879 O O . TYR A 1 496 ? -13.101 -7.023 40.342 1.00 92.75 496 TYR A O 1
ATOM 3887 N N . SER A 1 497 ? -14.051 -8.500 41.740 1.00 93.69 497 SER A N 1
ATOM 3888 C CA . SER A 1 497 ? -13.098 -9.587 41.494 1.00 93.69 497 SER A CA 1
ATOM 3889 C C . SER A 1 497 ? -13.829 -10.927 41.451 1.00 93.69 497 SER A C 1
ATOM 3891 O O . SER A 1 497 ? -14.578 -11.235 42.375 1.00 93.69 497 SER A O 1
ATOM 3893 N N . ASN A 1 498 ? -13.633 -11.709 40.386 1.00 96.62 498 ASN A N 1
ATOM 3894 C CA . ASN A 1 498 ? -14.195 -13.056 40.226 1.00 96.62 498 ASN A CA 1
ATOM 3895 C C . ASN A 1 498 ? -13.558 -13.782 39.022 1.00 96.62 498 ASN A C 1
ATOM 3897 O O . ASN A 1 498 ? -12.934 -13.155 38.164 1.00 96.62 498 ASN A O 1
ATOM 3901 N N . GLY A 1 499 ? -13.762 -15.097 38.928 1.00 97.31 499 GLY A N 1
ATOM 3902 C CA . GLY A 1 499 ? -13.539 -15.878 37.715 1.00 97.31 499 GLY A CA 1
ATOM 3903 C C . GLY A 1 499 ? -14.803 -15.895 36.852 1.00 97.31 499 GLY A C 1
ATOM 3904 O O . GLY A 1 499 ? -15.796 -16.523 37.225 1.00 97.31 499 GLY A O 1
ATOM 3905 N N . ILE A 1 500 ? -14.777 -15.230 35.693 1.00 97.62 500 ILE A N 1
ATOM 3906 C CA . ILE A 1 500 ? -15.927 -15.132 34.776 1.00 97.62 500 ILE A CA 1
ATOM 3907 C C . ILE A 1 500 ? -15.707 -15.989 33.533 1.00 97.62 500 ILE A C 1
ATOM 3909 O O . ILE A 1 500 ? -14.707 -15.830 32.836 1.00 97.62 500 ILE A O 1
ATOM 3913 N N . THR A 1 501 ? -16.688 -16.828 33.206 1.00 97.25 501 THR A N 1
ATOM 3914 C CA . THR A 1 501 ? -16.784 -17.489 31.901 1.00 97.25 501 THR A CA 1
ATOM 3915 C C . THR A 1 501 ? -17.769 -16.711 31.034 1.00 97.25 501 THR A C 1
ATOM 3917 O O . THR A 1 501 ? -18.943 -16.599 31.376 1.00 97.25 501 THR A O 1
ATOM 3920 N N . GLN A 1 502 ? -17.310 -16.159 29.913 1.00 96.81 502 GLN A N 1
ATOM 3921 C CA . GLN A 1 502 ? -18.145 -15.409 28.974 1.00 96.81 502 GLN A CA 1
ATOM 3922 C C . GLN A 1 502 ? -17.790 -15.796 27.541 1.00 96.81 502 GLN A C 1
ATOM 3924 O O . GLN A 1 502 ? -16.620 -15.762 27.155 1.00 96.81 502 GLN A O 1
ATOM 3929 N N . ASN A 1 503 ? -18.804 -16.140 26.741 1.00 93.88 503 ASN A N 1
ATOM 3930 C CA . ASN A 1 503 ? -18.651 -16.560 25.342 1.00 93.88 503 ASN A CA 1
ATOM 3931 C C . ASN A 1 503 ? -17.621 -17.697 25.171 1.00 93.88 503 ASN A C 1
ATOM 3933 O O . ASN A 1 503 ? -16.742 -17.620 24.313 1.00 93.88 503 ASN A O 1
ATOM 3937 N N . GLY A 1 504 ? -17.678 -18.709 26.048 1.00 95.00 504 GLY A N 1
ATOM 3938 C CA . GLY A 1 504 ? -16.764 -19.859 26.037 1.00 95.00 504 GLY A CA 1
ATOM 3939 C C . GLY A 1 504 ? -15.322 -19.551 26.462 1.00 95.00 504 GLY A C 1
ATOM 3940 O O . GLY A 1 504 ? -14.438 -20.376 26.255 1.00 95.00 504 GLY A O 1
ATOM 3941 N N . LYS A 1 505 ? -15.055 -18.366 27.025 1.00 96.50 505 LYS A N 1
ATOM 3942 C CA . LYS A 1 505 ? -13.720 -17.949 27.474 1.00 96.50 505 LYS A CA 1
ATOM 3943 C C . LYS A 1 505 ? -13.724 -17.638 28.960 1.00 96.50 505 LYS A C 1
ATOM 3945 O O . LYS A 1 505 ? -14.606 -16.922 29.428 1.00 96.50 505 LYS A O 1
ATOM 3950 N N . ASP A 1 506 ? -12.692 -18.101 29.651 1.00 98.19 506 ASP A N 1
ATOM 3951 C CA . ASP A 1 506 ? -12.476 -17.809 31.064 1.00 98.19 506 ASP A CA 1
ATOM 3952 C C . ASP A 1 506 ? -11.595 -16.573 31.259 1.00 98.19 506 ASP A C 1
ATOM 3954 O O . ASP A 1 506 ? -10.602 -16.354 30.550 1.00 98.19 506 ASP A O 1
ATOM 3958 N N . TRP A 1 507 ? -11.963 -15.777 32.257 1.00 98.38 507 TRP A N 1
ATOM 3959 C CA . TRP A 1 507 ? -11.332 -14.513 32.598 1.00 98.38 507 TRP A CA 1
ATOM 3960 C C . TRP A 1 507 ? -11.088 -14.420 34.097 1.00 98.38 507 TRP A C 1
ATOM 3962 O O . TRP A 1 507 ? -12.005 -14.604 34.899 1.00 98.38 507 TRP A O 1
ATOM 3972 N N . ASN A 1 508 ? -9.863 -14.053 34.456 1.00 98.31 508 ASN A N 1
ATOM 3973 C CA . ASN A 1 508 ? -9.501 -13.649 35.805 1.00 98.31 508 ASN A CA 1
ATOM 3974 C C . ASN A 1 508 ? -9.783 -12.158 35.943 1.00 98.31 508 ASN A C 1
ATOM 3976 O O . ASN A 1 508 ? -9.099 -11.341 35.324 1.00 98.31 508 ASN A O 1
ATOM 3980 N N . VAL A 1 509 ? -10.803 -11.797 36.720 1.00 97.69 509 VAL A N 1
ATOM 3981 C CA . VAL A 1 509 ? -11.102 -10.397 37.025 1.00 97.69 509 VAL A CA 1
ATOM 3982 C C . VAL A 1 509 ? -10.550 -10.062 38.398 1.00 97.69 509 VAL A C 1
ATOM 3984 O O . VAL A 1 509 ? -10.980 -10.639 39.392 1.00 97.69 509 VAL A O 1
ATOM 3987 N N . MET A 1 510 ? -9.618 -9.115 38.447 1.00 94.75 510 MET A N 1
ATOM 3988 C CA . MET A 1 510 ? -9.045 -8.584 39.682 1.00 94.75 510 MET A CA 1
ATOM 3989 C C . MET A 1 510 ? -9.156 -7.063 39.670 1.00 94.75 510 MET A C 1
ATOM 3991 O O . MET A 1 510 ? -8.624 -6.408 38.768 1.00 94.75 510 MET A O 1
ATOM 3995 N N . SER A 1 511 ? -9.857 -6.500 40.656 1.00 92.00 511 SER A N 1
ATOM 3996 C CA . SER A 1 511 ? -10.098 -5.052 40.767 1.00 92.00 511 SER A CA 1
ATOM 3997 C C . SER A 1 511 ? -10.662 -4.453 39.471 1.00 92.00 511 SER A C 1
ATOM 3999 O O . SER A 1 511 ? -10.162 -3.466 38.929 1.00 92.00 511 SER A O 1
ATOM 4001 N N . GLY A 1 512 ? -11.662 -5.127 38.908 1.00 94.50 512 GLY A N 1
ATOM 4002 C CA . GLY A 1 512 ? -12.344 -4.772 37.668 1.00 94.50 512 GLY A CA 1
ATOM 4003 C C . GLY A 1 512 ? -11.556 -5.022 36.389 1.00 94.50 512 GLY A C 1
ATOM 4004 O O . GLY A 1 512 ? -12.154 -4.999 35.316 1.00 94.50 512 GLY A O 1
ATOM 4005 N N . LYS A 1 513 ? -10.244 -5.278 36.449 1.00 97.06 513 LYS A N 1
ATOM 4006 C CA . LYS A 1 513 ? -9.426 -5.582 35.269 1.00 97.06 513 LYS A CA 1
ATOM 4007 C C . LYS A 1 513 ? -9.497 -7.072 34.960 1.00 97.06 513 LYS A C 1
ATOM 4009 O O . LYS A 1 513 ? -9.245 -7.895 35.833 1.00 97.06 513 LYS A O 1
ATOM 4014 N N . ALA A 1 514 ? -9.804 -7.408 33.714 1.00 97.88 514 ALA A N 1
ATOM 4015 C CA . ALA A 1 514 ? -9.950 -8.779 33.254 1.00 97.88 514 ALA A CA 1
ATOM 4016 C C . ALA A 1 514 ? -8.724 -9.228 32.451 1.00 97.88 514 ALA A C 1
ATOM 4018 O O . ALA A 1 514 ? -8.268 -8.537 31.536 1.00 97.88 514 ALA A O 1
ATOM 4019 N N . THR A 1 515 ? -8.207 -10.412 32.755 1.00 97.50 515 THR A N 1
ATOM 4020 C CA . THR A 1 515 ? -7.159 -11.077 31.977 1.00 97.50 515 THR A CA 1
ATOM 4021 C C . THR A 1 515 ? -7.649 -12.437 31.507 1.00 97.50 515 THR A C 1
ATOM 4023 O O . THR A 1 515 ? -8.324 -13.164 32.232 1.00 97.50 515 THR A O 1
ATOM 4026 N N . ARG A 1 516 ? -7.351 -12.777 30.251 1.00 97.06 516 ARG A N 1
ATOM 4027 C CA . ARG A 1 516 ? -7.771 -14.055 29.670 1.00 97.06 516 ARG A CA 1
ATOM 4028 C C . ARG A 1 516 ? -6.970 -15.195 30.293 1.00 97.06 516 ARG A C 1
ATOM 4030 O O . ARG A 1 516 ? -5.743 -15.115 30.300 1.00 97.06 516 ARG A O 1
ATOM 4037 N N . VAL A 1 517 ? -7.650 -16.255 30.720 1.00 97.81 517 VAL A N 1
ATOM 4038 C CA . VAL A 1 517 ? -7.019 -17.488 31.209 1.00 97.81 517 VAL A CA 1
ATOM 4039 C C . VAL A 1 517 ? -6.330 -18.197 30.042 1.00 97.81 517 VAL A C 1
ATOM 4041 O O . VAL A 1 517 ? -6.970 -18.487 29.028 1.00 97.81 517 VAL A O 1
ATOM 4044 N N . LYS A 1 518 ? -5.019 -18.438 30.150 1.00 96.62 518 LYS A N 1
ATOM 4045 C CA . LYS A 1 518 ? -4.223 -19.119 29.110 1.00 96.62 518 LYS A CA 1
ATOM 4046 C C . LYS A 1 518 ? -3.371 -20.255 29.660 1.00 96.62 518 LYS A C 1
ATOM 4048 O O . LYS A 1 518 ? -3.110 -21.213 28.943 1.00 96.62 518 LYS A O 1
ATOM 4053 N N . THR A 1 519 ? -2.911 -20.130 30.898 1.00 96.69 519 THR A N 1
ATOM 4054 C CA . THR A 1 519 ? -2.002 -21.082 31.539 1.00 96.69 519 THR A CA 1
ATOM 4055 C C . THR A 1 519 ? -2.721 -21.916 32.597 1.00 96.69 519 THR A C 1
ATOM 4057 O O . THR A 1 519 ? -3.812 -21.568 33.056 1.00 96.69 519 THR A O 1
ATOM 4060 N N . LYS A 1 520 ? -2.089 -23.014 33.033 1.00 95.81 520 LYS A N 1
ATOM 4061 C CA . LYS A 1 520 ? -2.575 -23.790 34.184 1.00 95.81 520 LYS A CA 1
ATOM 4062 C C . LYS A 1 520 ? -2.643 -22.927 35.452 1.00 95.81 520 LYS A C 1
ATOM 4064 O O . LYS A 1 520 ? -3.628 -23.013 36.176 1.00 95.81 520 LYS A O 1
ATOM 4069 N N . SER A 1 521 ? -1.664 -22.039 35.661 1.00 95.31 521 SER A N 1
ATOM 4070 C CA . SER A 1 521 ? -1.651 -21.110 36.802 1.00 95.31 521 SER A CA 1
ATOM 4071 C C . SER A 1 521 ? -2.816 -20.122 36.736 1.00 95.31 521 SER A C 1
ATOM 4073 O O . SER A 1 521 ? -3.509 -19.921 37.731 1.00 95.31 521 SER A O 1
ATOM 4075 N N . ASP A 1 522 ? -3.121 -19.581 35.548 1.00 97.12 522 ASP A N 1
ATOM 4076 C CA . ASP A 1 522 ? -4.298 -18.724 35.363 1.00 97.12 522 ASP A CA 1
ATOM 4077 C C . ASP A 1 522 ? -5.589 -19.467 35.713 1.00 97.12 522 ASP A C 1
ATOM 4079 O O . ASP A 1 522 ? -6.501 -18.871 36.282 1.00 97.12 522 ASP A O 1
ATOM 4083 N N . LYS A 1 523 ? -5.681 -20.757 35.366 1.00 98.06 523 LYS A N 1
ATOM 4084 C CA . LYS A 1 523 ? -6.852 -21.587 35.666 1.00 98.06 523 LYS A CA 1
ATOM 4085 C C . LYS A 1 523 ? -6.969 -21.872 37.166 1.00 98.06 523 LYS A C 1
ATOM 4087 O O . LYS A 1 523 ? -8.081 -21.873 37.688 1.00 98.06 523 LYS A O 1
ATOM 4092 N N . THR A 1 524 ? -5.856 -22.061 37.869 1.00 98.31 524 THR A N 1
ATOM 4093 C CA . THR A 1 524 ? -5.849 -22.148 39.337 1.00 98.31 524 THR A CA 1
ATOM 4094 C C . THR A 1 524 ? -6.288 -20.825 39.964 1.00 98.31 524 THR A C 1
ATOM 4096 O O . THR A 1 524 ? -7.185 -20.818 40.805 1.00 98.31 524 THR A O 1
ATOM 4099 N N . LEU A 1 525 ? -5.765 -19.689 39.487 1.00 98.12 525 LEU A N 1
ATOM 4100 C CA . LEU A 1 525 ? -6.193 -18.361 39.939 1.00 98.12 525 LEU A CA 1
ATOM 4101 C C . LEU A 1 525 ? -7.684 -18.109 39.664 1.00 98.12 525 LEU A C 1
ATOM 4103 O O . LEU A 1 525 ? -8.369 -17.532 40.502 1.00 98.12 525 LEU A O 1
ATOM 4107 N N . PHE A 1 526 ? -8.209 -18.583 38.534 1.00 98.56 526 PHE A N 1
ATOM 4108 C CA . PHE A 1 526 ? -9.635 -18.516 38.207 1.00 98.56 526 PHE A CA 1
ATOM 4109 C C . PHE A 1 526 ? -10.497 -19.235 39.248 1.00 98.56 526 PHE A C 1
ATOM 4111 O O . PHE A 1 526 ? -11.520 -18.704 39.685 1.00 98.56 526 PHE A O 1
ATOM 4118 N N . ARG A 1 527 ? -10.084 -20.439 39.665 1.00 98.38 527 ARG A N 1
ATOM 4119 C CA . ARG A 1 527 ? -10.772 -21.199 40.718 1.00 98.38 527 ARG A CA 1
ATOM 4120 C C . ARG A 1 527 ? -10.683 -20.477 42.058 1.00 98.38 527 ARG A C 1
ATOM 4122 O O . ARG A 1 527 ? -11.710 -20.284 42.704 1.00 98.38 527 ARG A O 1
ATOM 4129 N N . ALA A 1 528 ? -9.498 -19.989 42.418 1.00 98.25 528 ALA A N 1
ATOM 4130 C CA . ALA A 1 528 ? -9.298 -19.214 43.636 1.00 98.25 528 ALA A CA 1
ATOM 4131 C C . ALA A 1 528 ? -10.182 -17.959 43.669 1.00 98.25 528 ALA A C 1
ATOM 4133 O O . ALA A 1 528 ? -10.840 -17.702 44.670 1.00 98.25 528 ALA A O 1
ATOM 4134 N N . LEU A 1 529 ? -10.282 -17.219 42.559 1.00 98.19 529 LEU A N 1
ATOM 4135 C CA . LEU A 1 529 ? -11.167 -16.058 42.433 1.00 98.19 529 LEU A CA 1
ATOM 4136 C C . LEU A 1 529 ? -12.638 -16.413 42.679 1.00 98.19 529 LEU A C 1
ATOM 4138 O O . LEU A 1 529 ? -13.336 -15.640 43.333 1.00 98.19 529 LEU A O 1
ATOM 4142 N N . LYS A 1 530 ? -13.105 -17.576 42.206 1.00 97.81 530 LYS A N 1
ATOM 4143 C CA . LYS A 1 530 ? -14.467 -18.056 42.491 1.00 97.81 530 LYS A CA 1
ATOM 4144 C C . LYS A 1 530 ? -14.670 -18.374 43.970 1.00 97.81 530 LYS A C 1
ATOM 4146 O O . LYS A 1 530 ? -15.717 -18.038 44.520 1.00 97.81 530 LYS A O 1
ATOM 4151 N N . VAL A 1 531 ? -13.677 -18.979 44.621 1.00 97.69 531 VAL A N 1
ATOM 4152 C CA . VAL A 1 531 ? -13.727 -19.245 46.066 1.00 97.69 531 VAL A CA 1
ATOM 4153 C C . VAL A 1 531 ? -13.733 -17.936 46.855 1.00 97.69 531 VAL A C 1
ATOM 4155 O O . VAL A 1 531 ? -14.626 -17.733 47.673 1.00 97.69 531 VAL A O 1
ATOM 4158 N N . VAL A 1 532 ? -12.824 -17.001 46.560 1.00 97.50 532 VAL A N 1
ATOM 4159 C CA . VAL A 1 532 ? -12.783 -15.674 47.200 1.00 97.50 532 VAL A CA 1
ATOM 4160 C C . VAL A 1 532 ? -14.119 -14.948 47.036 1.00 97.50 532 VAL A C 1
ATOM 4162 O O . VAL A 1 532 ? -14.634 -14.389 48.002 1.00 97.50 532 VAL A O 1
ATOM 4165 N N . ALA A 1 533 ? -14.716 -14.978 45.843 1.00 95.88 533 ALA A N 1
ATOM 4166 C CA . ALA A 1 533 ? -16.015 -14.355 45.594 1.00 95.88 533 ALA A CA 1
ATOM 4167 C C . ALA A 1 533 ? -17.168 -15.022 46.371 1.00 95.88 533 ALA A C 1
ATOM 4169 O O . ALA A 1 533 ? -18.139 -14.346 46.697 1.00 95.88 533 ALA A O 1
ATOM 4170 N N . LYS A 1 534 ? -17.066 -16.322 46.686 1.00 96.19 534 LYS A N 1
ATOM 4171 C CA . LYS A 1 534 ? -18.044 -17.063 47.502 1.00 96.19 534 LYS A CA 1
ATOM 4172 C C . LYS A 1 534 ? -17.945 -16.717 48.991 1.00 96.19 534 LYS A C 1
ATOM 4174 O O . LYS A 1 534 ? -18.965 -16.675 49.669 1.00 96.19 534 LYS A O 1
ATOM 4179 N N . VAL A 1 535 ? -16.732 -16.511 49.502 1.00 96.12 535 VAL A N 1
ATOM 4180 C CA . VAL A 1 535 ? -16.468 -16.397 50.953 1.00 96.12 535 VAL A CA 1
ATOM 4181 C C . VAL A 1 535 ? -16.250 -14.959 51.421 1.00 96.12 535 VAL A C 1
ATOM 4183 O O . VAL A 1 535 ? -16.035 -14.713 52.605 1.00 96.12 535 VAL A O 1
ATOM 4186 N N . THR A 1 536 ? -16.297 -13.998 50.498 1.00 95.44 536 THR A N 1
ATOM 4187 C CA . THR A 1 536 ? -16.119 -12.574 50.787 1.00 95.44 536 THR A CA 1
ATOM 4188 C C . THR A 1 536 ? -17.188 -11.723 50.114 1.00 95.44 536 THR A C 1
ATOM 4190 O O . THR A 1 536 ? -17.934 -12.186 49.256 1.00 95.44 536 THR A O 1
ATOM 4193 N N . ASN A 1 537 ? -17.263 -10.446 50.484 1.00 91.44 537 ASN A N 1
ATOM 4194 C CA . ASN A 1 537 ? -18.156 -9.485 49.845 1.00 91.44 537 ASN A CA 1
ATOM 4195 C C . ASN A 1 537 ? -17.447 -8.138 49.605 1.00 91.44 537 ASN A C 1
ATOM 4197 O O . ASN A 1 537 ? -16.278 -7.944 49.948 1.00 91.44 537 ASN A O 1
ATOM 4201 N N . LYS A 1 538 ? -18.155 -7.195 48.979 1.00 86.38 538 LYS A N 1
ATOM 4202 C CA . LYS A 1 538 ? -17.603 -5.886 48.600 1.00 86.38 538 LYS A CA 1
ATOM 4203 C C . LYS A 1 538 ? -17.313 -4.941 49.775 1.00 86.38 538 LYS A C 1
ATOM 4205 O O . LYS A 1 538 ? -16.515 -4.032 49.585 1.00 86.38 538 LYS A O 1
ATOM 4210 N N . SER A 1 539 ? -17.948 -5.116 50.939 1.00 89.56 539 SER A N 1
ATOM 4211 C CA . SER A 1 539 ? -17.716 -4.248 52.106 1.00 89.56 539 SER A CA 1
ATOM 4212 C C . SER A 1 539 ? -16.506 -4.680 52.932 1.00 89.56 539 SER A C 1
ATOM 4214 O O . SER A 1 539 ? -15.980 -3.875 53.693 1.00 89.56 539 SER A O 1
ATOM 4216 N N . MET A 1 540 ? -16.029 -5.916 52.757 1.00 94.19 540 MET A N 1
ATOM 4217 C CA . MET A 1 540 ? -14.820 -6.392 53.421 1.00 94.19 540 MET A CA 1
ATOM 4218 C C . MET A 1 540 ? -13.565 -5.663 52.926 1.00 94.19 540 MET A C 1
ATOM 4220 O O . MET A 1 540 ? -13.286 -5.606 51.721 1.00 94.19 540 MET A O 1
ATOM 4224 N N . SER A 1 541 ? -12.754 -5.196 53.873 1.00 93.75 541 SER A N 1
ATOM 4225 C CA . SER A 1 541 ? -11.389 -4.737 53.636 1.00 93.75 541 SER A CA 1
ATOM 4226 C C . SER A 1 541 ? -10.502 -5.877 53.125 1.00 93.75 541 SER A C 1
ATOM 4228 O 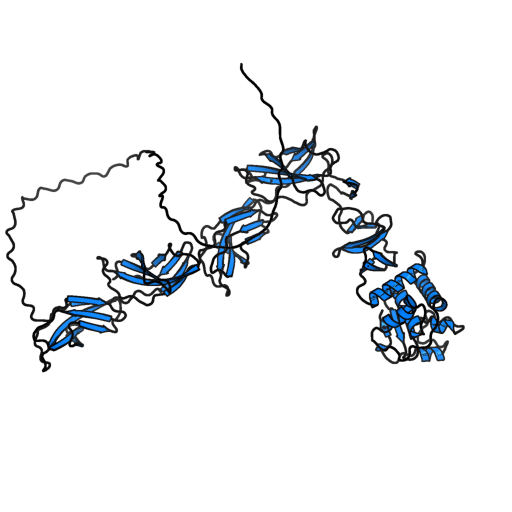O . SER A 1 541 ? -10.820 -7.062 53.252 1.00 93.75 541 SER A O 1
ATOM 4230 N N . LYS A 1 542 ? -9.338 -5.534 52.568 1.00 93.00 542 LYS A N 1
ATOM 4231 C CA . LYS A 1 542 ? -8.387 -6.526 52.050 1.00 93.00 542 LYS A CA 1
ATOM 4232 C C . LYS A 1 542 ? -7.962 -7.553 53.115 1.00 93.00 542 LYS A C 1
ATOM 4234 O O . LYS A 1 542 ? -7.908 -8.744 52.818 1.00 93.00 542 LYS A O 1
ATOM 4239 N N . SER A 1 543 ? -7.739 -7.107 54.353 1.00 95.31 543 SER A N 1
ATOM 4240 C CA . SER A 1 543 ? -7.375 -7.972 55.482 1.00 95.31 543 SER A CA 1
ATOM 4241 C C . SER A 1 543 ? -8.545 -8.823 55.976 1.00 95.31 543 SER A C 1
ATOM 4243 O O . SER A 1 543 ? -8.349 -9.993 56.292 1.00 95.31 543 SER A O 1
ATOM 4245 N N . GLN A 1 544 ? -9.771 -8.287 55.979 1.00 96.81 544 GLN A N 1
ATOM 4246 C CA . GLN A 1 544 ? -10.973 -9.062 56.308 1.00 96.81 544 GLN A CA 1
ATOM 4247 C C . GLN A 1 544 ? -11.203 -10.186 55.292 1.00 96.81 544 GLN A C 1
ATOM 4249 O O . GLN A 1 544 ? -11.481 -11.318 55.683 1.00 96.81 544 GLN A O 1
ATOM 4254 N N . LYS A 1 545 ? -11.011 -9.904 53.995 1.00 96.88 545 LYS A N 1
ATOM 4255 C CA . LYS A 1 545 ? -11.059 -10.926 52.938 1.00 96.88 545 LYS A CA 1
ATOM 4256 C C . LYS A 1 545 ? -10.000 -12.001 53.142 1.00 96.88 545 LYS A C 1
ATOM 4258 O O . LYS A 1 545 ? -10.304 -13.183 53.000 1.00 96.88 545 LYS A O 1
ATOM 4263 N N . LEU A 1 546 ? -8.779 -11.595 53.494 1.00 97.56 546 LEU A N 1
ATOM 4264 C CA . LEU A 1 546 ? -7.678 -12.520 53.749 1.00 97.56 546 LEU A CA 1
ATOM 4265 C C . LEU A 1 546 ? -7.995 -13.441 54.936 1.00 97.56 546 LEU A C 1
ATOM 4267 O O . LEU A 1 546 ? -7.875 -14.657 54.801 1.00 97.56 546 LEU A O 1
ATOM 4271 N N . LYS A 1 547 ? -8.500 -12.897 56.051 1.00 97.12 547 LYS A N 1
ATOM 4272 C CA . LYS A 1 547 ? -8.903 -13.698 57.219 1.00 97.12 547 LYS A CA 1
ATOM 4273 C C . LYS A 1 547 ? -10.074 -14.630 56.912 1.00 97.12 547 LYS A C 1
ATOM 4275 O O . LYS A 1 547 ? -10.044 -15.789 57.315 1.00 97.12 547 LYS A O 1
ATOM 4280 N N . ALA A 1 548 ? -11.070 -14.166 56.158 1.00 97.44 548 ALA A N 1
ATOM 4281 C CA . ALA A 1 548 ? -12.180 -15.008 55.718 1.00 97.44 548 ALA A CA 1
ATOM 4282 C C . ALA A 1 548 ? -11.691 -16.185 54.857 1.00 97.44 548 ALA A C 1
ATOM 4284 O O . ALA A 1 548 ? -12.090 -17.324 55.093 1.00 97.44 548 ALA A O 1
ATOM 4285 N N . CYS A 1 549 ? -10.772 -15.939 53.917 1.00 97.88 549 CYS A N 1
ATOM 4286 C CA . CYS A 1 549 ? -10.173 -16.999 53.103 1.00 97.88 549 CYS A CA 1
ATOM 4287 C C . CYS A 1 549 ? -9.315 -17.953 53.939 1.00 97.88 549 CYS A C 1
ATOM 4289 O O . CYS A 1 549 ? -9.335 -19.153 53.687 1.00 97.88 549 CYS A O 1
ATOM 4291 N N . PHE A 1 550 ? -8.604 -17.457 54.952 1.00 97.44 550 PHE A N 1
ATOM 4292 C CA . PHE A 1 550 ? -7.818 -18.295 55.859 1.00 97.44 550 PHE A CA 1
ATOM 4293 C C . PHE A 1 550 ? -8.716 -19.263 56.629 1.00 97.44 550 PHE A C 1
ATOM 4295 O O . PHE A 1 550 ? -8.530 -20.475 56.556 1.00 97.44 550 PHE A O 1
ATOM 4302 N N . ASN A 1 551 ? -9.751 -18.729 57.284 1.00 95.88 551 ASN A N 1
ATOM 4303 C CA . ASN A 1 551 ? -10.724 -19.522 58.032 1.00 95.88 551 ASN A CA 1
ATOM 4304 C C . ASN A 1 551 ? -11.462 -20.509 57.119 1.00 95.88 551 ASN A C 1
ATOM 4306 O O . ASN A 1 551 ? -11.710 -21.648 57.508 1.00 95.88 551 ASN A O 1
ATOM 4310 N N . TYR A 1 552 ? -11.786 -20.097 55.890 1.00 96.50 552 TYR A N 1
ATOM 4311 C CA . TYR A 1 552 ? -12.374 -20.993 54.902 1.00 96.50 552 TYR A CA 1
ATOM 4312 C C . TYR A 1 552 ? -11.420 -22.131 54.529 1.00 96.50 552 TYR A C 1
ATOM 4314 O O . TYR A 1 552 ? -11.825 -23.286 54.552 1.00 96.50 552 TYR A O 1
ATOM 4322 N N . THR A 1 553 ? -10.151 -21.827 54.242 1.00 96.12 553 THR A N 1
ATOM 4323 C CA . THR A 1 553 ? -9.145 -22.844 53.885 1.00 96.12 553 THR A CA 1
ATOM 4324 C C . THR A 1 553 ? -8.968 -23.858 55.009 1.00 96.12 553 THR A C 1
ATOM 4326 O O . THR A 1 553 ? -8.950 -25.052 54.743 1.00 96.12 553 THR A O 1
ATOM 4329 N N . LYS A 1 554 ? -8.916 -23.387 56.259 1.00 92.75 554 LYS A N 1
ATOM 4330 C CA . LYS A 1 554 ? -8.802 -24.219 57.463 1.00 92.75 554 LYS A CA 1
ATOM 4331 C C . LYS A 1 554 ? -9.971 -25.200 57.628 1.00 92.75 554 LYS A C 1
ATOM 4333 O O . LYS A 1 554 ? -9.753 -26.353 57.986 1.00 92.75 554 LYS A O 1
ATOM 4338 N N . ASN A 1 555 ? -11.201 -24.751 57.367 1.00 92.44 555 ASN A N 1
ATOM 4339 C CA . ASN A 1 555 ? -12.411 -25.483 57.763 1.00 92.44 555 ASN A CA 1
ATOM 4340 C C . ASN A 1 555 ? -13.127 -26.218 56.619 1.00 92.44 555 ASN A C 1
ATOM 4342 O O . ASN A 1 555 ? -13.860 -27.168 56.875 1.00 92.44 555 ASN A O 1
ATOM 4346 N N . ALA A 1 556 ? -12.989 -25.760 55.372 1.00 90.88 556 ALA A N 1
ATOM 4347 C CA . ALA A 1 556 ? -13.861 -26.194 54.276 1.00 90.88 556 ALA A CA 1
ATOM 4348 C C . ALA A 1 556 ? -13.375 -27.435 53.517 1.00 90.88 556 ALA A C 1
ATOM 4350 O O . ALA A 1 556 ? -14.141 -27.989 52.731 1.00 90.88 556 ALA A O 1
ATOM 4351 N N . TYR A 1 557 ? -12.124 -27.847 53.716 1.00 91.31 557 TYR A N 1
ATOM 4352 C CA . TYR A 1 557 ? -11.492 -28.921 52.951 1.00 91.31 557 TYR A CA 1
ATOM 4353 C C . TYR A 1 557 ? -11.173 -30.127 53.836 1.00 91.31 557 TYR A C 1
ATOM 4355 O O . TYR A 1 557 ? -10.946 -29.993 55.045 1.00 91.31 557 TYR A O 1
ATOM 4363 N N . LYS A 1 558 ? -11.173 -31.320 53.236 1.00 91.50 558 LYS A N 1
ATOM 4364 C CA . LYS A 1 558 ? -10.766 -32.554 53.915 1.00 91.50 558 LYS A CA 1
ATOM 4365 C C . LYS A 1 558 ? -9.245 -32.680 53.884 1.00 91.50 558 LYS A C 1
ATOM 4367 O O . LYS A 1 558 ? -8.612 -32.450 52.862 1.00 91.50 558 LYS A O 1
ATOM 4372 N N . GLU A 1 559 ? -8.653 -33.063 55.001 1.00 90.00 559 GLU A N 1
ATOM 4373 C CA . GLU A 1 559 ? -7.224 -33.341 55.049 1.00 90.00 559 GLU A CA 1
ATOM 4374 C C . GLU A 1 559 ? -6.912 -34.752 54.550 1.00 90.00 559 GLU A C 1
ATOM 4376 O O . GLU A 1 559 ? -7.664 -35.696 54.814 1.00 90.00 559 GLU A O 1
ATOM 4381 N N . LEU A 1 560 ? -5.820 -34.879 53.803 1.00 88.50 560 LEU A N 1
ATOM 4382 C CA . LEU A 1 560 ? -5.318 -36.141 53.277 1.00 88.50 560 LEU A CA 1
ATOM 4383 C C . LEU A 1 560 ? -3.880 -36.377 53.723 1.00 88.50 560 LEU A C 1
ATOM 4385 O O . LEU A 1 560 ? -3.111 -35.437 53.929 1.00 88.50 560 LEU A O 1
ATOM 4389 N N . ASN A 1 561 ? -3.509 -37.658 53.761 1.00 84.75 561 ASN A N 1
ATOM 4390 C CA . ASN A 1 561 ? -2.119 -38.063 53.910 1.00 84.75 561 ASN A CA 1
ATOM 4391 C C . ASN A 1 561 ? -1.250 -37.454 52.795 1.00 84.75 561 ASN A C 1
ATOM 4393 O O . ASN A 1 561 ? -1.742 -37.214 51.684 1.00 84.75 561 ASN A O 1
ATOM 4397 N N . PRO A 1 562 ? 0.050 -37.231 53.056 1.00 79.75 562 PRO A N 1
ATOM 4398 C CA . PRO A 1 562 ? 0.959 -36.708 52.051 1.00 79.75 562 PRO A CA 1
ATOM 4399 C C . PRO A 1 562 ? 0.962 -37.543 50.765 1.00 79.75 562 PRO A C 1
ATOM 4401 O O . PRO A 1 562 ? 0.899 -38.770 50.800 1.00 79.75 562 PRO A O 1
ATOM 4404 N N . ARG A 1 563 ? 1.060 -36.870 49.613 1.00 79.31 563 ARG A N 1
ATOM 4405 C CA . ARG A 1 563 ? 1.226 -37.532 48.315 1.00 79.31 563 ARG A CA 1
ATOM 4406 C C . ARG A 1 563 ? 2.559 -38.291 48.297 1.00 79.31 563 ARG A C 1
ATOM 4408 O O . ARG A 1 563 ? 3.605 -37.666 48.445 1.00 79.31 563 ARG A O 1
ATOM 4415 N N . ILE A 1 564 ? 2.517 -39.606 48.066 1.00 75.62 564 ILE A N 1
ATOM 4416 C CA . ILE A 1 564 ? 3.704 -40.464 47.932 1.00 75.62 564 ILE A CA 1
ATOM 4417 C C . ILE A 1 564 ? 3.749 -41.043 46.503 1.00 75.62 564 ILE A C 1
ATOM 4419 O O . ILE A 1 564 ? 2.790 -41.706 46.104 1.00 75.62 564 ILE A O 1
ATOM 4423 N N . PRO A 1 565 ? 4.832 -40.822 45.728 1.00 78.88 565 PRO A N 1
ATOM 4424 C CA . PRO A 1 565 ? 5.953 -39.922 46.020 1.00 78.88 565 PRO A CA 1
ATOM 4425 C C . PRO A 1 565 ? 5.540 -38.442 45.940 1.00 78.88 565 PRO A C 1
ATOM 4427 O O . PRO A 1 565 ? 4.601 -38.081 45.225 1.00 78.88 565 PRO A O 1
ATOM 4430 N N . HIS A 1 566 ? 6.262 -37.575 46.653 1.00 77.62 566 HIS A N 1
ATOM 4431 C CA . HIS A 1 566 ? 6.015 -36.136 46.615 1.00 77.62 566 HIS A CA 1
ATOM 4432 C C . HIS A 1 566 ? 6.216 -35.577 45.200 1.00 77.62 566 HIS A C 1
ATOM 4434 O O . HIS A 1 566 ? 7.153 -35.930 44.484 1.00 77.62 566 HIS A O 1
ATOM 4440 N N . TYR A 1 567 ? 5.329 -34.668 44.791 1.00 83.12 567 TYR A N 1
ATOM 4441 C CA . TYR A 1 567 ? 5.500 -33.948 43.534 1.00 83.12 567 TYR A CA 1
ATOM 4442 C C . TYR A 1 567 ? 6.484 -32.784 43.702 1.00 83.12 567 TYR A C 1
ATOM 4444 O O . TYR A 1 567 ? 6.187 -31.828 44.417 1.00 83.12 567 TYR A O 1
ATOM 4452 N N . HIS A 1 568 ? 7.625 -32.855 43.013 1.00 76.88 568 HIS A N 1
ATOM 4453 C CA . HIS A 1 568 ? 8.711 -31.864 43.079 1.00 76.88 568 HIS A CA 1
ATOM 4454 C C . HIS A 1 568 ? 8.833 -30.988 41.818 1.00 76.88 568 HIS A C 1
ATOM 4456 O O . HIS A 1 568 ? 9.847 -30.321 41.619 1.00 76.88 568 HIS A O 1
ATOM 4462 N N . GLY A 1 569 ? 7.824 -30.993 40.938 1.00 82.94 569 GLY A N 1
ATOM 4463 C CA . GLY A 1 569 ? 7.808 -30.120 39.762 1.00 82.94 569 GLY A CA 1
ATOM 4464 C C . GLY A 1 569 ? 7.804 -28.640 40.152 1.00 82.94 569 GLY A C 1
ATOM 4465 O O . GLY A 1 569 ? 7.275 -28.258 41.195 1.00 82.94 569 GLY A O 1
ATOM 4466 N N . SER A 1 570 ? 8.365 -27.775 39.306 1.00 85.50 570 SER A N 1
ATOM 4467 C CA . SER A 1 570 ? 8.386 -26.324 39.558 1.00 85.50 570 SER A CA 1
ATOM 4468 C C . SER A 1 570 ? 6.987 -25.690 39.584 1.00 85.50 570 SER A C 1
ATOM 4470 O O . SER A 1 570 ? 6.808 -24.599 40.121 1.00 85.50 570 SER A O 1
ATOM 4472 N N . ASP A 1 571 ? 5.980 -26.382 39.051 1.00 91.12 571 ASP A N 1
ATOM 4473 C CA . ASP A 1 571 ? 4.560 -26.045 39.097 1.00 91.12 571 ASP A CA 1
ATOM 4474 C C . ASP A 1 571 ? 3.805 -26.719 40.256 1.00 91.12 571 ASP A C 1
ATOM 4476 O O . ASP A 1 571 ? 2.571 -26.710 40.262 1.00 91.12 571 ASP A O 1
ATOM 4480 N N . TRP A 1 572 ? 4.496 -27.251 41.271 1.00 91.06 572 TRP A N 1
ATOM 4481 C CA . TRP A 1 572 ? 3.846 -27.860 42.435 1.00 91.06 572 TRP A CA 1
ATOM 4482 C C . TRP A 1 572 ? 2.749 -26.988 43.075 1.00 91.06 572 TRP A C 1
ATOM 4484 O O . TRP A 1 572 ? 1.701 -27.557 43.388 1.00 91.06 572 TRP A O 1
ATOM 4494 N N . PRO A 1 573 ? 2.849 -25.639 43.186 1.00 94.44 573 PRO A N 1
ATOM 4495 C CA . PRO A 1 573 ? 1.759 -24.862 43.775 1.00 94.44 573 PRO A CA 1
ATOM 4496 C C . PRO A 1 573 ? 0.467 -24.960 42.958 1.00 94.44 573 PRO A C 1
ATOM 4498 O O . PRO A 1 573 ? -0.621 -24.885 43.515 1.00 94.44 573 PRO A O 1
ATOM 4501 N N . ILE A 1 574 ? 0.565 -25.148 41.636 1.00 95.56 574 ILE A N 1
ATOM 4502 C CA . ILE A 1 574 ? -0.593 -25.337 40.755 1.00 95.56 574 ILE A CA 1
ATOM 4503 C C . ILE A 1 574 ? -1.265 -26.674 41.057 1.00 95.56 574 ILE A C 1
ATOM 4505 O O . ILE A 1 574 ? -2.493 -26.726 41.105 1.00 95.56 574 ILE A O 1
ATOM 4509 N N . VAL A 1 575 ? -0.479 -27.740 41.215 1.00 94.06 575 VAL A N 1
ATOM 4510 C CA . VAL A 1 575 ? -0.983 -29.091 41.495 1.00 94.06 575 VAL A CA 1
ATOM 4511 C C . VAL A 1 575 ? -1.681 -29.104 42.851 1.00 94.06 575 VAL A C 1
ATOM 4513 O O . VAL A 1 575 ? -2.891 -29.303 42.909 1.00 94.06 575 VAL A O 1
ATOM 4516 N N . TYR A 1 576 ? -0.958 -28.751 43.912 1.00 94.56 576 TYR A N 1
ATOM 4517 C CA . TYR A 1 576 ? -1.455 -28.833 45.284 1.00 94.56 576 TYR A CA 1
ATOM 4518 C C . TYR A 1 576 ? -2.581 -27.825 45.586 1.00 94.56 576 TYR A C 1
ATOM 4520 O O . TYR A 1 576 ? -3.501 -28.130 46.337 1.00 94.56 576 TYR A O 1
ATOM 4528 N N . ALA A 1 577 ? -2.606 -26.639 44.960 1.00 96.88 577 ALA A N 1
ATOM 4529 C CA . ALA A 1 577 ? -3.772 -25.757 45.090 1.00 96.88 577 ALA A CA 1
ATOM 4530 C C . ALA A 1 577 ? -5.032 -26.354 44.439 1.00 96.88 577 ALA A C 1
ATOM 4532 O O . ALA A 1 577 ? -6.147 -26.083 44.887 1.00 96.88 577 ALA A O 1
ATOM 4533 N N . ASN A 1 578 ? -4.880 -27.137 43.365 1.00 96.62 578 ASN A N 1
ATOM 4534 C CA . ASN A 1 578 ? -6.014 -27.767 42.695 1.00 96.62 578 ASN A CA 1
ATOM 4535 C C . ASN A 1 578 ? -6.510 -29.029 43.409 1.00 96.62 578 ASN A C 1
ATOM 4537 O O . ASN A 1 578 ? -7.708 -29.271 43.304 1.00 96.62 578 ASN A O 1
ATOM 4541 N N . ASP A 1 579 ? -5.681 -29.729 44.190 1.00 94.94 579 ASP A N 1
ATOM 4542 C CA . ASP A 1 579 ? -6.159 -30.764 45.127 1.00 94.94 579 ASP A CA 1
ATOM 4543 C C . ASP A 1 579 ? -7.285 -30.167 46.014 1.00 94.94 579 ASP A C 1
ATOM 4545 O O . ASP A 1 579 ? -8.381 -30.710 46.147 1.00 94.94 579 ASP A O 1
ATOM 4549 N N . MET A 1 580 ? -7.101 -28.926 46.487 1.00 95.62 580 MET A N 1
ATOM 4550 C CA . MET A 1 580 ? -8.141 -28.206 47.233 1.00 95.62 580 MET A CA 1
ATOM 4551 C C . MET A 1 580 ? -9.290 -27.734 46.334 1.00 95.62 580 MET A C 1
ATOM 4553 O O . MET A 1 580 ? -10.450 -28.060 46.572 1.00 95.62 580 MET A O 1
ATOM 4557 N N . PHE A 1 581 ? -9.007 -26.936 45.298 1.00 97.00 581 PHE A N 1
ATOM 4558 C CA . PHE A 1 581 ? -10.064 -26.264 44.529 1.00 97.00 581 PHE A CA 1
ATOM 4559 C C . PHE A 1 581 ? -10.899 -27.180 43.626 1.00 97.00 581 PHE A C 1
ATOM 4561 O O . PHE A 1 581 ? -11.973 -26.761 43.185 1.00 97.00 581 PHE A O 1
ATOM 4568 N N . VAL A 1 582 ? -10.387 -28.359 43.275 1.00 95.81 582 VAL A N 1
ATOM 4569 C CA . VAL A 1 582 ? -11.051 -29.324 42.389 1.00 95.81 582 VAL A CA 1
ATOM 4570 C C . VAL A 1 582 ? -11.516 -30.535 43.183 1.00 95.81 582 VAL A C 1
ATOM 4572 O O . VAL A 1 582 ? -12.697 -30.866 43.103 1.00 95.81 582 VAL A O 1
ATOM 4575 N N . ASP A 1 583 ? -10.628 -31.136 43.974 1.00 94.00 583 ASP A N 1
ATOM 4576 C CA . ASP A 1 583 ? -10.902 -32.426 44.618 1.00 94.00 583 ASP A CA 1
ATOM 4577 C C . ASP A 1 583 ? -11.487 -32.261 46.031 1.00 94.00 583 ASP A C 1
ATOM 4579 O O . ASP A 1 583 ? -12.033 -33.203 46.606 1.00 94.00 583 ASP A O 1
ATOM 4583 N N . GLY A 1 584 ? -11.435 -31.045 46.586 1.00 94.69 584 GLY A N 1
ATOM 4584 C CA . GLY A 1 584 ? -12.012 -30.714 47.889 1.00 94.69 584 GLY A CA 1
ATOM 4585 C C . GLY A 1 584 ? -11.202 -31.239 49.077 1.00 94.69 584 GLY A C 1
ATOM 4586 O O . GLY A 1 584 ? -11.684 -31.187 50.216 1.00 94.69 584 GLY A O 1
ATOM 4587 N N . ALA A 1 585 ? -9.990 -31.740 48.837 1.00 93.69 585 ALA A N 1
ATOM 4588 C CA . ALA A 1 585 ? -9.176 -32.379 49.856 1.00 93.69 585 ALA A CA 1
ATOM 4589 C C . ALA A 1 585 ? -7.676 -32.278 49.543 1.00 93.69 585 ALA A C 1
ATOM 4591 O O . ALA A 1 585 ? -7.288 -32.313 48.382 1.00 93.69 585 ALA A O 1
ATOM 4592 N N . GLY A 1 586 ? -6.823 -32.191 50.563 1.00 93.69 586 GLY A N 1
ATOM 4593 C CA . GLY A 1 586 ? -5.378 -32.074 50.359 1.00 93.69 586 GLY A CA 1
ATOM 4594 C C . GLY A 1 586 ? -4.557 -32.163 51.642 1.00 93.69 586 GLY A C 1
ATOM 4595 O O . GLY A 1 586 ? -5.099 -32.265 52.738 1.00 93.69 586 GLY A O 1
ATOM 4596 N N . ASN A 1 587 ? -3.236 -32.142 51.495 1.00 92.44 587 ASN A N 1
ATOM 4597 C CA . ASN A 1 587 ? -2.262 -32.138 52.596 1.00 92.44 587 ASN A CA 1
ATOM 4598 C C . ASN A 1 587 ? -1.753 -30.711 52.895 1.00 92.44 587 ASN A C 1
ATOM 4600 O O . ASN A 1 587 ? -2.142 -29.765 52.211 1.00 92.44 587 ASN A O 1
ATOM 4604 N N . CYS A 1 588 ? -0.829 -30.531 53.843 1.00 91.44 588 CYS A N 1
ATOM 4605 C CA . CYS A 1 588 ? -0.297 -29.210 54.226 1.00 91.44 588 CYS A CA 1
ATOM 4606 C C . CYS A 1 588 ? 0.208 -28.345 53.045 1.00 91.44 588 CYS A C 1
ATOM 4608 O O . CYS A 1 588 ? -0.113 -27.158 52.960 1.00 91.44 588 CYS A O 1
ATOM 4610 N N . PHE A 1 589 ? 0.872 -28.943 52.047 1.00 92.50 589 PHE A N 1
ATOM 4611 C CA . PHE A 1 589 ? 1.293 -28.262 50.809 1.00 92.50 589 PHE A CA 1
ATOM 4612 C C . PHE A 1 589 ? 0.088 -27.693 50.042 1.00 92.50 589 PHE A C 1
ATOM 4614 O O . PHE A 1 589 ? 0.154 -26.596 49.485 1.00 92.50 589 PHE A O 1
ATOM 4621 N N . SER A 1 590 ? -1.030 -28.421 50.050 1.00 95.44 590 SER A N 1
ATOM 4622 C CA . SER A 1 590 ? -2.298 -28.052 49.412 1.00 95.44 590 SER A CA 1
ATOM 4623 C C . SER A 1 590 ? -2.985 -26.887 50.120 1.00 95.44 590 SER A C 1
ATOM 4625 O O . SER A 1 590 ? -3.430 -25.946 49.459 1.00 95.44 590 SER A O 1
ATOM 4627 N N . TYR A 1 591 ? -3.019 -26.893 51.456 1.00 95.94 591 TYR A N 1
ATOM 4628 C CA . TYR A 1 591 ? -3.567 -25.784 52.248 1.00 95.94 591 TYR A CA 1
ATOM 4629 C C . TYR A 1 591 ? -2.772 -24.492 52.042 1.00 95.94 591 TYR A C 1
ATOM 4631 O O . TYR A 1 591 ? -3.373 -23.446 51.766 1.00 95.94 591 TYR A O 1
ATOM 4639 N N . GLY A 1 592 ? -1.438 -24.567 52.102 1.00 95.31 592 GLY A N 1
ATOM 4640 C CA . GLY A 1 592 ? -0.560 -23.433 51.809 1.00 95.31 592 GLY A CA 1
ATOM 4641 C C . GLY A 1 592 ? -0.781 -22.888 50.395 1.00 95.31 592 GLY A C 1
ATOM 4642 O O . GLY A 1 592 ? -1.046 -21.696 50.214 1.00 95.31 592 GLY A O 1
ATOM 4643 N N . ALA A 1 593 ? -0.781 -23.764 49.387 1.00 96.56 593 ALA A N 1
ATOM 4644 C CA . ALA A 1 593 ? -0.963 -23.372 47.992 1.00 96.56 593 ALA A CA 1
ATOM 4645 C C . ALA A 1 593 ? -2.337 -22.747 47.713 1.00 96.56 593 ALA A C 1
ATOM 4647 O O . ALA A 1 593 ? -2.424 -21.690 47.079 1.00 96.56 593 ALA A O 1
ATOM 4648 N N . ALA A 1 594 ? -3.419 -23.348 48.210 1.00 97.81 594 ALA A N 1
ATOM 4649 C CA . ALA A 1 594 ? -4.766 -22.819 48.020 1.00 97.81 594 ALA A CA 1
ATOM 4650 C C . ALA A 1 594 ? -4.932 -21.441 48.675 1.00 97.81 594 ALA A C 1
ATOM 4652 O O . ALA A 1 594 ? -5.461 -20.515 48.047 1.00 97.81 594 ALA A O 1
ATOM 4653 N N . PHE A 1 595 ? -4.437 -21.266 49.904 1.00 98.12 595 PHE A N 1
ATOM 4654 C CA . PHE A 1 595 ? -4.493 -19.972 50.578 1.00 98.12 595 PHE A CA 1
ATOM 4655 C C . PHE A 1 595 ? -3.645 -18.910 49.867 1.00 98.12 595 PHE A C 1
ATOM 4657 O O . PHE A 1 595 ? -4.125 -17.789 49.675 1.00 98.12 595 PHE A O 1
ATOM 4664 N N . ALA A 1 596 ? -2.451 -19.258 49.381 1.00 98.19 596 ALA A N 1
ATOM 4665 C CA . ALA A 1 596 ? -1.625 -18.361 48.574 1.00 98.19 596 ALA A CA 1
ATOM 4666 C C . ALA A 1 596 ? -2.375 -17.886 47.311 1.00 98.19 596 ALA A C 1
ATOM 4668 O O . ALA A 1 596 ? -2.503 -16.684 47.068 1.00 98.19 596 ALA A O 1
ATOM 4669 N N . TYR A 1 597 ? -2.981 -18.788 46.535 1.00 98.38 597 TYR A N 1
ATOM 4670 C CA . TYR A 1 597 ? -3.773 -18.384 45.365 1.00 98.38 597 TYR A CA 1
ATOM 4671 C C . TYR A 1 597 ? -4.989 -17.510 45.726 1.00 98.38 597 TYR A C 1
ATOM 4673 O O . TYR A 1 597 ? -5.323 -16.588 44.975 1.00 98.38 597 TYR A O 1
ATOM 4681 N N . MET A 1 598 ? -5.631 -17.734 46.877 1.00 98.00 598 MET A N 1
ATOM 4682 C CA . MET A 1 598 ? -6.706 -16.859 47.365 1.00 98.00 598 MET A CA 1
ATOM 4683 C C . MET A 1 598 ? -6.189 -15.475 47.783 1.00 98.00 598 MET A C 1
ATOM 4685 O O . MET A 1 598 ? -6.799 -14.463 47.431 1.00 98.00 598 MET A O 1
ATOM 4689 N N . ALA A 1 599 ? -5.031 -15.388 48.441 1.00 97.75 599 ALA A N 1
ATOM 4690 C CA . ALA A 1 599 ? -4.376 -14.114 48.744 1.00 97.75 599 ALA A CA 1
ATOM 4691 C C . ALA A 1 599 ? -4.023 -13.344 47.458 1.00 97.75 599 ALA A C 1
ATOM 4693 O O . ALA A 1 599 ? -4.295 -12.142 47.340 1.00 97.75 599 ALA A O 1
ATOM 4694 N N . LYS A 1 600 ? -3.504 -14.041 46.441 1.00 97.12 600 LYS A N 1
ATOM 4695 C CA . LYS A 1 600 ? -3.259 -13.463 45.114 1.00 97.12 600 LYS A CA 1
ATOM 4696 C C . LYS A 1 600 ? -4.546 -12.923 44.486 1.00 97.12 600 LYS A C 1
ATOM 4698 O O . LYS A 1 600 ? -4.559 -11.783 44.022 1.00 97.12 600 LYS A O 1
ATOM 4703 N N . ALA A 1 601 ? -5.630 -13.696 44.526 1.00 96.75 601 ALA A N 1
ATOM 4704 C CA . ALA A 1 601 ? -6.946 -13.320 44.004 1.00 96.75 601 ALA A CA 1
ATOM 4705 C C . ALA A 1 601 ? -7.563 -12.093 44.708 1.00 96.75 601 ALA A C 1
ATOM 4707 O O . ALA A 1 601 ? -8.254 -11.295 44.072 1.00 96.75 601 ALA A O 1
ATOM 4708 N N . ILE A 1 602 ? -7.272 -11.889 45.998 1.00 95.50 602 ILE A N 1
ATOM 4709 C CA . ILE A 1 602 ? -7.647 -10.674 46.747 1.00 95.50 602 ILE A CA 1
ATOM 4710 C C . ILE A 1 602 ? -6.855 -9.438 46.267 1.00 95.50 602 ILE A C 1
ATOM 4712 O O . ILE A 1 602 ? -7.278 -8.299 46.480 1.00 95.50 602 ILE A O 1
ATOM 4716 N N . GLY A 1 603 ? -5.717 -9.638 45.597 1.00 93.62 603 GLY A N 1
ATOM 4717 C CA . GLY A 1 603 ? -4.866 -8.580 45.050 1.00 93.62 603 GLY A CA 1
ATOM 4718 C C . GLY A 1 603 ? -3.601 -8.313 45.868 1.00 93.62 603 GLY A C 1
ATOM 4719 O O . GLY A 1 603 ? -3.049 -7.209 45.810 1.00 93.62 603 GLY A O 1
ATOM 4720 N N . TYR A 1 604 ? -3.145 -9.261 46.691 1.00 96.00 604 TYR A N 1
ATOM 4721 C CA . TYR A 1 604 ? -1.808 -9.198 47.293 1.00 96.00 604 TYR A CA 1
ATOM 4722 C C . TYR A 1 604 ? -0.725 -9.422 46.228 1.00 96.00 604 TYR A C 1
ATOM 4724 O O . TYR A 1 604 ? -0.902 -10.208 45.298 1.00 96.00 604 TYR A O 1
ATOM 4732 N N . LYS A 1 605 ? 0.373 -8.657 46.314 1.00 93.50 605 LYS A N 1
ATOM 4733 C CA . LYS A 1 605 ? 1.433 -8.650 45.288 1.00 93.50 605 LYS A CA 1
ATOM 4734 C C . LYS A 1 605 ? 2.589 -9.579 45.642 1.00 93.50 605 LYS A C 1
ATOM 4736 O O . LYS A 1 605 ? 3.116 -10.237 44.746 1.00 93.50 605 LYS A O 1
ATOM 4741 N N . ASN A 1 606 ? 2.977 -9.615 46.916 1.00 95.81 606 ASN A N 1
ATOM 4742 C CA . ASN A 1 606 ? 4.022 -10.496 47.418 1.00 95.81 606 ASN A CA 1
ATOM 4743 C C . ASN A 1 606 ? 3.339 -11.673 48.092 1.00 95.81 606 ASN A C 1
ATOM 4745 O O . ASN A 1 606 ? 2.949 -11.597 49.252 1.00 95.81 606 ASN A O 1
ATOM 4749 N N . VAL A 1 607 ? 3.107 -12.711 47.300 1.00 97.31 607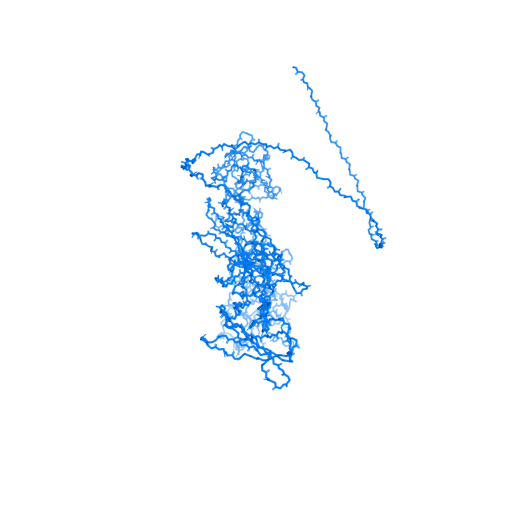 VAL A N 1
ATOM 4750 C CA . VAL A 1 607 ? 2.447 -13.929 47.740 1.00 97.31 607 VAL A CA 1
ATOM 4751 C C . VAL A 1 607 ? 3.319 -15.090 47.314 1.00 97.31 607 VAL A C 1
ATOM 4753 O O . VAL A 1 607 ? 3.653 -15.197 46.130 1.00 97.31 607 VAL A O 1
ATOM 4756 N N . TYR A 1 608 ? 3.684 -15.930 48.270 1.00 94.81 608 TYR A N 1
ATOM 4757 C CA . TYR A 1 608 ? 4.511 -17.100 48.037 1.00 94.81 608 TYR A CA 1
ATOM 4758 C C . TYR A 1 608 ? 3.821 -18.335 48.595 1.00 94.81 608 TYR A C 1
ATOM 4760 O O . TYR A 1 608 ? 3.197 -18.303 49.655 1.00 94.81 608 TYR A O 1
ATOM 4768 N N . CYS A 1 609 ? 3.920 -19.416 47.839 1.00 94.12 609 CYS A N 1
ATOM 4769 C CA . CYS A 1 609 ? 3.626 -20.753 48.303 1.00 94.12 609 CYS A CA 1
ATOM 4770 C C . CYS A 1 609 ? 4.944 -21.367 48.772 1.00 94.12 609 CYS A C 1
ATOM 4772 O O . CYS A 1 609 ? 5.899 -21.425 47.990 1.00 94.12 609 CYS A O 1
ATOM 4774 N N . CYS A 1 610 ? 5.002 -21.788 50.030 1.00 91.81 610 CYS A N 1
ATOM 4775 C CA . CYS A 1 610 ? 6.244 -22.167 50.686 1.00 91.81 610 CYS A CA 1
ATOM 4776 C C . CYS A 1 610 ? 6.190 -23.619 51.167 1.00 91.81 610 CYS A C 1
ATOM 4778 O O . CYS A 1 610 ? 5.123 -24.105 51.546 1.00 91.81 610 CYS A O 1
ATOM 4780 N N . ASN A 1 611 ? 7.323 -24.319 51.147 1.00 88.94 611 ASN A N 1
ATOM 4781 C CA . ASN A 1 611 ? 7.455 -25.613 51.813 1.00 88.94 611 ASN A CA 1
ATOM 4782 C C . ASN A 1 611 ? 8.877 -25.850 52.333 1.00 88.94 611 ASN A C 1
ATOM 4784 O O . ASN A 1 611 ? 9.819 -25.360 51.741 1.00 88.94 611 ASN A O 1
ATOM 4788 N N . SER A 1 612 ? 9.062 -26.632 53.390 1.00 87.06 612 SER A N 1
ATOM 4789 C CA . SER A 1 612 ? 10.387 -26.993 53.929 1.00 87.06 612 SER A CA 1
ATOM 4790 C C . SER A 1 612 ? 10.886 -28.362 53.448 1.00 87.06 612 SER A C 1
ATOM 4792 O O . SER A 1 612 ? 11.895 -28.866 53.931 1.00 87.06 612 SER A O 1
ATOM 4794 N N . GLY A 1 613 ? 10.168 -29.003 52.521 1.00 79.38 613 GLY A N 1
ATOM 4795 C CA . GLY A 1 613 ? 10.333 -30.415 52.167 1.00 79.38 613 GLY A CA 1
ATOM 4796 C C . GLY A 1 613 ? 9.521 -31.373 53.049 1.00 79.38 613 GLY A C 1
ATOM 4797 O O . GLY A 1 613 ? 9.119 -32.423 52.560 1.00 79.38 613 GLY A O 1
ATOM 4798 N N . GLY A 1 614 ? 9.207 -30.992 54.294 1.00 81.75 614 GLY A N 1
ATOM 4799 C CA . GLY A 1 614 ? 8.326 -31.752 55.195 1.00 81.75 614 GLY A CA 1
ATOM 4800 C C . GLY A 1 614 ? 6.972 -31.088 55.465 1.00 81.75 614 GLY A C 1
ATOM 4801 O O . GLY A 1 614 ? 5.997 -31.781 55.742 1.00 81.75 614 GLY A O 1
ATOM 4802 N N . HIS A 1 615 ? 6.890 -29.760 55.350 1.00 89.31 615 HIS A N 1
ATOM 4803 C CA . HIS A 1 615 ? 5.694 -28.986 55.689 1.00 89.31 615 HIS A CA 1
ATOM 4804 C C . HIS A 1 615 ? 5.437 -27.849 54.695 1.00 89.31 615 HIS A C 1
ATOM 4806 O O . HIS A 1 615 ? 6.387 -27.370 54.078 1.00 89.31 615 HIS A O 1
ATOM 4812 N N . GLY A 1 616 ? 4.185 -27.412 54.533 1.00 91.06 616 GLY A N 1
ATOM 4813 C CA . GLY A 1 616 ? 3.784 -26.386 53.564 1.00 91.06 616 GLY A CA 1
ATOM 4814 C C . GLY A 1 616 ? 2.935 -25.269 54.172 1.00 91.06 616 GLY A C 1
ATOM 4815 O O . GLY A 1 616 ? 2.020 -25.536 54.940 1.00 91.06 616 GLY A O 1
ATOM 4816 N N . TRP A 1 617 ? 3.208 -24.021 53.785 1.00 94.19 617 TRP A N 1
ATOM 4817 C CA . TRP A 1 617 ? 2.497 -22.823 54.251 1.00 94.19 617 TRP A CA 1
ATOM 4818 C C . TRP A 1 617 ? 2.410 -21.764 53.143 1.00 94.19 617 TRP A C 1
ATOM 4820 O O . TRP A 1 617 ? 2.908 -21.944 52.028 1.00 94.19 617 TRP A O 1
ATOM 4830 N N . ALA A 1 618 ? 1.770 -20.636 53.439 1.00 96.56 618 ALA A N 1
ATOM 4831 C CA . ALA A 1 618 ? 1.761 -19.472 52.564 1.00 96.56 618 ALA A CA 1
ATOM 4832 C C . ALA A 1 618 ? 2.443 -18.276 53.220 1.00 96.56 618 ALA A C 1
ATOM 4834 O O . ALA A 1 618 ? 2.302 -18.037 54.420 1.00 96.56 618 ALA A O 1
ATOM 4835 N N . GLU A 1 619 ? 3.096 -17.459 52.407 1.00 95.38 619 GLU A N 1
ATOM 4836 C CA . GLU A 1 619 ? 3.613 -16.163 52.820 1.00 95.38 619 GLU A CA 1
ATOM 4837 C C . GLU A 1 619 ? 2.886 -15.047 52.070 1.00 95.38 619 GLU A C 1
ATOM 4839 O O . GLU A 1 619 ? 2.753 -15.087 50.843 1.00 95.38 619 GLU A O 1
ATOM 4844 N N . VAL A 1 620 ? 2.422 -14.031 52.798 1.00 96.69 620 VAL A N 1
ATOM 4845 C CA . VAL A 1 620 ? 1.787 -12.839 52.221 1.00 96.69 620 VAL A CA 1
ATOM 4846 C C . VAL A 1 620 ? 2.409 -11.597 52.845 1.00 96.69 620 VAL A C 1
ATOM 4848 O O . VAL A 1 620 ? 2.305 -11.392 54.052 1.00 96.69 620 VAL A O 1
ATOM 4851 N N . ASP A 1 621 ? 3.051 -10.775 52.011 1.00 94.62 621 ASP A N 1
ATOM 4852 C CA . ASP A 1 621 ? 3.777 -9.559 52.408 1.00 94.62 621 ASP A CA 1
ATOM 4853 C C . ASP A 1 621 ? 4.744 -9.789 53.599 1.00 94.62 621 ASP A C 1
ATOM 4855 O O . ASP A 1 621 ? 4.822 -8.977 54.518 1.00 94.62 621 ASP A O 1
ATOM 4859 N N . GLY A 1 622 ? 5.486 -10.906 53.578 1.00 91.62 622 GLY A N 1
ATOM 4860 C CA . GLY A 1 622 ? 6.508 -11.249 54.580 1.00 91.62 622 GLY A CA 1
ATOM 4861 C C . GLY A 1 622 ? 5.979 -11.894 55.865 1.00 91.62 622 GLY A C 1
ATOM 4862 O O . GLY A 1 622 ? 6.761 -12.178 56.771 1.00 91.62 622 GLY A O 1
ATOM 4863 N N . LEU A 1 623 ? 4.668 -12.130 55.959 1.00 93.69 623 LEU A N 1
ATOM 4864 C CA . LEU A 1 623 ? 4.036 -12.807 57.091 1.00 93.69 623 LEU A CA 1
ATOM 4865 C C . LEU A 1 623 ? 3.609 -14.225 56.708 1.00 93.69 623 LEU A C 1
ATOM 4867 O O . LEU A 1 623 ? 3.160 -14.462 55.587 1.00 93.69 623 LEU A O 1
ATOM 4871 N N . VAL A 1 624 ? 3.718 -15.145 57.662 1.00 93.19 624 VAL A N 1
ATOM 4872 C CA . VAL A 1 624 ? 3.421 -16.574 57.525 1.00 93.19 624 VAL A CA 1
ATOM 4873 C C . VAL A 1 624 ? 1.962 -16.855 57.867 1.00 93.19 624 VAL A C 1
ATOM 4875 O O . VAL A 1 624 ? 1.436 -16.378 58.876 1.00 93.19 624 VAL A O 1
ATOM 4878 N N . TYR A 1 625 ? 1.317 -17.657 57.028 1.00 95.69 625 TYR A N 1
ATOM 4879 C CA . TYR A 1 625 ? -0.062 -18.094 57.180 1.00 95.69 625 TYR A CA 1
ATOM 4880 C C . TYR A 1 625 ? -0.146 -19.596 56.964 1.00 95.69 625 TYR A C 1
ATOM 4882 O O . TYR A 1 625 ? 0.194 -20.094 55.888 1.00 95.69 625 TYR A O 1
ATOM 4890 N N . ASP A 1 626 ? -0.665 -20.289 57.969 1.00 94.56 626 ASP A N 1
ATOM 4891 C CA . ASP A 1 626 ? -0.799 -21.735 57.948 1.00 94.56 626 ASP A CA 1
ATOM 4892 C C . ASP A 1 626 ? -2.184 -22.204 58.412 1.00 94.56 626 ASP A C 1
ATOM 4894 O O . ASP A 1 626 ? -2.450 -22.361 59.611 1.00 94.56 626 ASP A O 1
ATOM 4898 N N . PRO A 1 627 ? -3.113 -22.380 57.456 1.00 93.62 627 PRO A N 1
ATOM 4899 C CA . PRO A 1 627 ? -4.463 -22.825 57.764 1.00 93.62 627 PRO A CA 1
ATOM 4900 C C . PRO A 1 627 ? -4.522 -24.268 58.276 1.00 93.62 627 PRO A C 1
ATOM 4902 O O . PRO A 1 627 ? -5.434 -24.583 59.038 1.00 93.62 627 PRO A O 1
ATOM 4905 N N . GLU A 1 628 ? -3.596 -25.131 57.850 1.00 92.69 628 GLU A N 1
ATOM 4906 C CA . GLU A 1 628 ? -3.581 -26.552 58.212 1.00 92.69 628 GLU A CA 1
ATOM 4907 C C . GLU A 1 628 ? -3.019 -26.729 59.617 1.00 92.69 628 GLU A C 1
ATOM 4909 O O . GLU A 1 628 ? -3.702 -27.265 60.486 1.00 92.69 628 GLU A O 1
ATOM 4914 N N . TRP A 1 629 ? -1.869 -26.126 59.910 1.00 89.75 629 TRP A N 1
ATOM 4915 C CA . TRP A 1 629 ? -1.286 -26.200 61.245 1.00 89.75 629 TRP A CA 1
ATOM 4916 C C . TRP A 1 629 ? -2.195 -25.562 62.300 1.00 89.75 629 TRP A C 1
ATOM 4918 O O . TRP A 1 629 ? -2.344 -26.081 63.408 1.00 89.75 629 TRP A O 1
ATOM 4928 N N . SER A 1 630 ? -2.894 -24.476 61.942 1.00 90.19 630 SER A N 1
ATOM 4929 C CA . SER A 1 630 ? -3.906 -23.862 62.811 1.00 90.19 630 SER A CA 1
ATOM 4930 C C . SER A 1 630 ? -5.144 -24.733 63.032 1.00 90.19 630 SER A C 1
ATOM 4932 O O . SER A 1 630 ? -5.924 -24.443 63.940 1.00 90.19 630 SER A O 1
ATOM 4934 N N . ARG A 1 631 ? -5.376 -25.771 62.225 1.00 86.62 631 ARG A N 1
ATOM 4935 C CA . ARG A 1 631 ? -6.475 -26.725 62.417 1.00 86.62 631 ARG A CA 1
ATOM 4936 C C . ARG A 1 631 ? -6.224 -27.665 63.590 1.00 86.62 631 ARG A C 1
ATOM 4938 O O . ARG A 1 631 ? -7.157 -27.916 64.346 1.00 86.62 631 ARG A O 1
ATOM 4945 N N . HIS A 1 632 ? -4.987 -28.125 63.756 1.00 84.81 632 HIS A N 1
ATOM 4946 C CA . HIS A 1 632 ? -4.619 -29.137 64.759 1.00 84.81 632 HIS A CA 1
ATOM 4947 C C . HIS A 1 632 ? -4.126 -28.564 66.084 1.00 84.81 632 HIS A C 1
ATOM 4949 O O . HIS A 1 632 ? -3.949 -29.296 67.053 1.00 84.81 632 HIS A O 1
ATOM 4955 N N . HIS A 1 633 ? -3.913 -27.252 66.144 1.00 81.69 633 HIS A N 1
ATOM 4956 C CA . HIS A 1 633 ? -3.300 -26.597 67.290 1.00 81.69 633 HIS A CA 1
ATOM 4957 C C . HIS A 1 633 ? -4.178 -25.464 67.822 1.00 81.69 633 HIS A C 1
ATOM 4959 O O . HIS A 1 633 ? -4.825 -24.737 67.071 1.00 81.69 633 HIS A O 1
ATOM 4965 N N . ALA A 1 634 ? -4.145 -25.261 69.142 1.00 69.75 634 ALA A N 1
ATOM 4966 C CA . ALA A 1 634 ? -4.933 -24.230 69.824 1.00 69.75 634 ALA A CA 1
ATOM 4967 C C . ALA A 1 634 ? -4.544 -22.782 69.444 1.00 69.75 634 ALA A C 1
ATOM 4969 O O . ALA A 1 634 ? -5.270 -21.842 69.763 1.00 69.75 634 ALA A O 1
ATOM 4970 N N . LYS A 1 635 ? -3.394 -22.581 68.785 1.00 77.06 635 LYS A N 1
ATOM 4971 C CA . LYS A 1 635 ? -2.878 -21.262 68.391 1.00 77.06 635 LYS A CA 1
ATOM 4972 C C . LYS A 1 635 ? -3.374 -20.868 66.989 1.00 77.06 635 LYS A C 1
ATOM 4974 O O . LYS A 1 635 ? -3.570 -21.705 66.110 1.00 77.06 635 LYS A O 1
ATOM 4979 N N . ASP A 1 636 ? -3.566 -19.568 66.766 1.00 80.62 636 ASP A N 1
ATOM 4980 C CA . ASP A 1 636 ? -3.921 -19.016 65.451 1.00 80.62 636 ASP A CA 1
ATOM 4981 C C . ASP A 1 636 ? -2.639 -18.753 64.645 1.00 80.62 636 ASP A C 1
ATOM 4983 O O . ASP A 1 636 ? -1.876 -17.839 64.964 1.00 80.62 636 ASP A O 1
ATOM 4987 N N . TYR A 1 637 ? -2.381 -19.558 63.608 1.00 91.44 637 TYR A N 1
ATOM 4988 C CA . TYR A 1 637 ? -1.188 -19.437 62.750 1.00 91.44 637 TYR A CA 1
ATOM 4989 C C . TYR A 1 637 ? -1.468 -18.501 61.571 1.00 91.44 637 TYR A C 1
ATOM 4991 O O . TYR A 1 637 ? -1.251 -18.817 60.401 1.00 91.44 637 TYR A O 1
ATOM 4999 N N . TYR A 1 638 ? -2.004 -17.330 61.904 1.00 93.88 638 TYR A N 1
ATOM 5000 C CA . TYR A 1 638 ? -2.384 -16.280 60.973 1.00 93.88 638 TYR A CA 1
ATOM 5001 C C . TYR A 1 638 ? -1.463 -15.073 61.151 1.00 93.88 638 TYR A C 1
ATOM 5003 O O . TYR A 1 638 ? -1.382 -14.519 62.246 1.00 93.88 638 TYR A O 1
ATOM 5011 N N . ALA A 1 639 ? -0.830 -14.627 60.063 1.00 93.44 639 ALA A N 1
ATOM 5012 C CA . ALA A 1 639 ? 0.024 -13.439 60.033 1.00 93.44 639 ALA A CA 1
ATOM 5013 C C . ALA A 1 639 ? 1.210 -13.492 61.026 1.00 93.44 639 ALA A C 1
ATOM 5015 O O . ALA A 1 639 ? 1.495 -12.525 61.733 1.00 93.44 639 ALA A O 1
ATOM 5016 N N . LEU A 1 640 ? 1.904 -14.631 61.086 1.00 90.75 640 LEU A N 1
ATOM 5017 C CA . LEU A 1 640 ? 3.049 -14.849 61.972 1.00 90.75 640 LEU A CA 1
ATOM 5018 C C . LEU A 1 640 ? 4.352 -14.280 61.392 1.00 90.75 640 LEU A C 1
ATOM 5020 O O . LEU A 1 640 ? 4.551 -14.240 60.181 1.00 90.75 640 LEU A O 1
ATOM 5024 N N . ASN A 1 641 ? 5.280 -13.897 62.270 1.00 88.25 641 ASN A N 1
ATOM 5025 C CA . ASN A 1 641 ? 6.668 -13.636 61.889 1.00 88.25 641 ASN A CA 1
ATOM 5026 C C . ASN A 1 641 ? 7.456 -14.960 61.876 1.00 88.25 641 ASN A C 1
ATOM 5028 O O . ASN A 1 641 ? 7.277 -15.772 62.785 1.00 88.25 641 ASN A O 1
ATOM 5032 N N . TYR A 1 642 ? 8.360 -15.155 60.910 1.00 85.12 642 TYR A N 1
ATOM 5033 C CA . TYR A 1 642 ? 9.254 -16.325 60.858 1.00 85.12 642 TYR A CA 1
ATOM 5034 C C . TYR A 1 642 ? 10.086 -16.513 62.140 1.00 85.12 642 TYR A C 1
ATOM 5036 O O . TYR A 1 642 ? 10.379 -17.637 62.537 1.00 85.12 642 TYR A O 1
ATOM 5044 N N . ASN A 1 643 ? 10.412 -15.425 62.840 1.00 80.31 643 ASN A N 1
ATOM 5045 C CA . ASN A 1 643 ? 11.159 -15.442 64.098 1.00 80.31 643 ASN A CA 1
ATOM 5046 C C . ASN A 1 643 ? 10.271 -15.600 65.343 1.00 80.31 643 ASN A C 1
ATOM 5048 O O . ASN A 1 643 ? 10.719 -15.313 66.454 1.00 80.31 643 ASN A O 1
ATOM 5052 N N . THR A 1 644 ? 9.019 -16.038 65.193 1.00 73.75 644 THR A N 1
ATOM 5053 C CA . THR A 1 644 ? 8.125 -16.265 66.335 1.00 73.75 644 THR A CA 1
ATOM 5054 C C . THR A 1 644 ? 8.730 -17.262 67.331 1.00 73.75 644 THR A C 1
ATOM 5056 O O . THR A 1 644 ? 9.160 -18.354 66.970 1.00 73.75 644 THR A O 1
ATOM 5059 N N . THR A 1 645 ? 8.761 -16.891 68.612 1.00 70.44 645 THR A N 1
ATOM 5060 C CA . THR A 1 645 ? 9.209 -17.753 69.722 1.00 70.44 645 THR A CA 1
ATOM 5061 C C . THR A 1 645 ? 8.055 -18.518 70.367 1.00 70.44 645 THR A C 1
ATOM 5063 O O . THR A 1 645 ? 8.267 -19.339 71.254 1.00 70.44 645 THR A O 1
ATOM 5066 N N . LYS A 1 646 ? 6.818 -18.259 69.922 1.00 67.38 646 LYS A N 1
ATOM 5067 C CA . LYS A 1 646 ? 5.598 -18.794 70.536 1.00 67.38 646 LYS A CA 1
ATOM 5068 C C . LYS A 1 646 ? 5.401 -20.291 70.295 1.00 67.38 646 LYS A C 1
ATOM 5070 O O . LYS A 1 646 ? 4.600 -20.898 71.000 1.00 67.38 646 LYS A O 1
ATOM 5075 N N . ASP A 1 647 ? 6.070 -20.874 69.305 1.00 80.44 647 ASP A N 1
ATOM 5076 C CA . ASP A 1 647 ? 6.002 -22.299 68.979 1.00 80.44 647 ASP A CA 1
ATOM 5077 C C . ASP A 1 647 ? 7.333 -22.761 68.352 1.00 80.44 647 ASP A C 1
ATOM 5079 O O . ASP A 1 647 ? 7.546 -22.577 67.150 1.00 80.44 647 ASP A O 1
ATOM 5083 N N . PRO A 1 648 ? 8.259 -23.305 69.164 1.00 80.50 648 PRO A N 1
ATOM 5084 C CA . PRO A 1 648 ? 9.567 -23.757 68.690 1.00 80.50 648 PRO A CA 1
ATOM 5085 C C . PRO A 1 648 ? 9.491 -24.888 67.656 1.00 80.50 648 PRO A C 1
ATOM 5087 O O . PRO A 1 648 ? 10.279 -24.893 66.710 1.00 80.50 648 PRO A O 1
ATOM 5090 N N . ASN A 1 649 ? 8.526 -25.803 67.797 1.00 82.75 649 ASN A N 1
ATOM 5091 C CA . ASN A 1 649 ? 8.336 -26.919 66.866 1.00 82.75 649 ASN A CA 1
ATOM 5092 C C . ASN A 1 649 ? 7.879 -26.402 65.503 1.00 82.75 649 ASN A C 1
ATOM 5094 O O . ASN A 1 649 ? 8.420 -26.789 64.468 1.00 82.75 649 ASN A O 1
ATOM 5098 N N . TYR A 1 650 ? 6.940 -25.458 65.506 1.00 86.31 650 TYR A N 1
ATOM 5099 C CA . TYR A 1 650 ? 6.499 -24.812 64.279 1.00 86.31 650 TYR A CA 1
ATOM 5100 C C . TYR A 1 650 ? 7.607 -23.972 63.634 1.00 86.31 650 TYR A C 1
ATOM 5102 O O . TYR A 1 650 ? 7.786 -24.027 62.420 1.00 86.31 650 TYR A O 1
ATOM 5110 N N . LYS A 1 651 ? 8.407 -23.248 64.432 1.00 84.44 651 LYS A N 1
ATOM 5111 C CA . LYS A 1 651 ? 9.573 -22.504 63.927 1.00 84.44 651 LYS A CA 1
ATOM 5112 C C . LYS A 1 651 ? 10.543 -23.420 63.175 1.00 84.44 651 LYS A C 1
ATOM 5114 O O . LYS A 1 651 ? 11.041 -23.026 62.125 1.00 84.44 651 LYS A O 1
ATOM 5119 N N . ALA A 1 652 ? 10.792 -24.627 63.686 1.00 83.38 652 ALA A N 1
ATOM 5120 C CA . ALA A 1 652 ? 11.604 -25.622 62.990 1.00 83.38 652 ALA A CA 1
ATOM 5121 C C . ALA A 1 652 ? 10.924 -26.125 61.702 1.00 83.38 652 ALA A C 1
ATOM 5123 O O . ALA A 1 652 ? 11.586 -26.248 60.675 1.00 83.38 652 ALA A O 1
ATOM 5124 N N . ALA A 1 653 ? 9.604 -26.343 61.723 1.00 83.75 653 ALA A N 1
ATOM 5125 C CA . ALA A 1 653 ? 8.839 -26.823 60.568 1.00 83.75 653 ALA A CA 1
ATOM 5126 C C . ALA A 1 653 ? 8.835 -25.848 59.373 1.00 83.75 653 ALA A C 1
ATOM 5128 O O . ALA A 1 653 ? 8.792 -26.294 58.224 1.00 83.75 653 ALA A O 1
ATOM 5129 N N . ILE A 1 654 ? 8.910 -24.536 59.632 1.00 85.44 654 ILE A N 1
ATOM 5130 C CA . ILE A 1 654 ? 8.940 -23.482 58.599 1.00 85.44 654 ILE A CA 1
ATOM 5131 C C . ILE A 1 654 ? 10.342 -22.920 58.319 1.00 85.44 654 ILE A C 1
ATOM 5133 O O . ILE A 1 654 ? 10.475 -21.950 57.570 1.00 85.44 654 ILE A O 1
ATOM 5137 N N . ALA A 1 655 ? 11.393 -23.483 58.923 1.00 75.00 655 ALA A N 1
ATOM 5138 C CA . ALA A 1 655 ? 12.766 -23.049 58.692 1.00 75.00 655 ALA A CA 1
ATOM 5139 C C . ALA A 1 655 ? 13.187 -23.413 57.257 1.00 75.00 655 ALA A C 1
ATOM 5141 O O . ALA A 1 655 ? 13.548 -24.549 56.954 1.00 75.00 655 ALA A O 1
ATOM 5142 N N . SER A 1 656 ? 13.095 -22.450 56.341 1.00 59.91 656 SER A N 1
ATOM 5143 C CA . SER A 1 656 ? 13.422 -22.643 54.928 1.00 59.91 656 SER A CA 1
ATOM 5144 C C . SER A 1 656 ? 14.931 -22.828 54.736 1.00 59.91 656 SER A C 1
ATOM 5146 O O . SER A 1 656 ? 15.703 -21.906 55.000 1.00 59.91 656 SER A O 1
ATOM 5148 N N . GLY A 1 657 ? 15.359 -23.990 54.235 1.00 57.53 657 GLY A N 1
ATOM 5149 C CA . GLY A 1 657 ? 16.768 -24.252 53.916 1.00 57.53 657 GLY A CA 1
ATOM 5150 C C . GLY A 1 657 ? 17.216 -23.749 52.537 1.00 57.53 657 GLY A C 1
ATOM 5151 O O . GLY A 1 657 ? 18.409 -23.556 52.321 1.00 57.53 657 GLY A O 1
ATOM 5152 N N . TYR A 1 658 ? 16.289 -23.520 51.593 1.00 62.50 658 TYR A N 1
ATOM 5153 C CA . TYR A 1 658 ? 16.636 -23.220 50.196 1.00 62.50 658 TYR A CA 1
ATOM 5154 C C . TYR A 1 658 ? 15.678 -22.236 49.508 1.00 62.50 658 TYR A C 1
ATOM 5156 O O . TYR A 1 658 ? 14.493 -22.188 49.801 1.00 62.50 658 TYR A O 1
ATOM 5164 N N . SER A 1 659 ? 16.165 -21.476 48.523 1.00 58.75 659 SER A N 1
ATOM 5165 C CA . SER A 1 659 ? 15.372 -20.461 47.802 1.00 58.75 659 SER A CA 1
ATOM 5166 C C . SER A 1 659 ? 14.296 -21.034 46.866 1.00 58.75 659 SER A C 1
ATOM 5168 O O . SER A 1 659 ? 13.293 -20.373 46.609 1.00 58.75 659 SER A O 1
ATOM 5170 N N . TRP A 1 660 ? 14.460 -22.270 46.376 1.00 61.66 660 TRP A N 1
ATOM 5171 C CA . TRP A 1 660 ? 13.492 -22.953 45.499 1.00 61.66 660 TRP A CA 1
ATOM 5172 C C . TRP A 1 660 ? 12.214 -23.401 46.226 1.00 61.66 660 TRP A C 1
ATOM 5174 O O . TRP A 1 660 ? 11.217 -23.745 45.592 1.00 61.66 660 TRP A O 1
ATOM 5184 N N . MET A 1 661 ? 12.238 -23.364 47.556 1.00 73.25 661 MET A N 1
ATOM 5185 C CA . MET A 1 661 ? 11.127 -23.700 48.437 1.00 73.25 661 MET A CA 1
ATOM 5186 C C . MET A 1 661 ? 10.081 -22.581 48.557 1.00 73.25 661 MET A C 1
ATOM 5188 O O . MET A 1 661 ? 9.008 -22.827 49.096 1.00 73.25 661 MET A O 1
ATOM 5192 N N . HIS A 1 662 ? 10.367 -21.374 48.051 1.00 86.69 662 HIS A N 1
ATOM 5193 C CA . HIS A 1 662 ? 9.460 -20.221 48.041 1.00 86.69 662 HIS A CA 1
ATOM 5194 C C . HIS A 1 662 ? 9.055 -19.892 46.600 1.00 86.69 662 HIS A C 1
ATOM 5196 O O . HIS A 1 662 ? 9.791 -19.236 45.859 1.00 86.69 662 HIS A O 1
ATOM 5202 N N . VAL A 1 663 ? 7.864 -20.321 46.183 1.00 90.38 663 VAL A N 1
ATOM 5203 C CA . VAL A 1 663 ? 7.373 -20.076 44.820 1.00 90.38 663 VAL A CA 1
ATOM 5204 C C . VAL A 1 663 ? 6.418 -18.895 44.812 1.00 90.38 663 VAL A C 1
ATOM 5206 O O . VAL A 1 663 ? 5.353 -18.933 45.425 1.00 90.38 663 VAL A O 1
ATOM 5209 N N . LYS A 1 664 ? 6.784 -17.835 44.086 1.00 92.88 664 LYS A N 1
ATOM 5210 C CA . LYS A 1 664 ? 5.933 -16.653 43.924 1.00 92.88 664 LYS A CA 1
ATOM 5211 C C . LYS A 1 664 ? 4.725 -16.964 43.039 1.00 92.88 664 LYS A C 1
ATOM 5213 O O . LYS A 1 664 ? 4.892 -17.499 41.943 1.00 92.88 664 LYS A O 1
ATOM 5218 N N . ILE A 1 665 ? 3.538 -16.566 43.495 1.00 89.94 665 ILE A N 1
ATOM 5219 C CA . ILE A 1 665 ? 2.249 -16.764 42.804 1.00 89.94 665 ILE A CA 1
ATOM 5220 C C . ILE A 1 665 ? 1.793 -15.493 42.085 1.00 89.94 665 ILE A C 1
ATOM 5222 O O . ILE A 1 665 ? 1.994 -14.370 42.612 1.00 89.94 665 ILE A O 1
#

Secondary structure (DSSP, 8-state):
----------------------------------PPPPPP--------------PPPPPPPPPPP-PPPPPPP-PPP----S--EEEEEE-SSSEEEEE---TT-SEEEEEEEETTEEEEEEEESSSEEEE-SPPTTEEEEEEEEEE-TTS-B-S---SS-EEEEEBPPPPEEEEEEETTEEEEEE---TT-SEEEEEEE-TTS--EEEEEESSSEEEETTPPTT-EEEEEEEEE-TTS-B-B-----EEEE--PPPPEEEEEE-SSEEEEEEPPPTT-SEEEEEEEETTEEEEEEEESSSEEEEESPPTTEEEEEEEEEE-TTS-B-S---SS-EEEEE-PPP-EEEEEEETTEEEEEE---TT-SEEEEEEEETTS--EEEEEESSSEEEETTPPTT-EEEEEEEEE-TTS-B-S---SSPPEEETTEE--EEEEETTEEEEEETTEEP-EEEEETTEEEEE-TT-BBP-SEEEEETTTEEEEE-TTSBB-TT--EEEEETTEEEEEETTEEEE--SHHHHHHHHHHHHHHHH--TTS-HHHHHHHHHHHHHHHSEE-PPPSS----TTHHHHHHHIIIIISEE-HHHHHHHHHHHHHHHT-SSEEEEE-SS-EEEEETTEEE-TTHHHHSSS--SSB-TT--S-HHHHHHT----GGGEEE-

Sequence (665 aa):
MKGKFFKSAAAVLAVTMAFSGLPVGAYALDTSESVPETLVMADVTIPVEPTTSIYPTDPIEPTNPIYPTQPVEPTEPVIVNYPEITSFSNTAKGTKISWSKYDSATKYRVYIRNGSSWSRVGETTTTSFTHNSLKNNTTYVYTVRALDKKNNFVSDFNRDGYSNVFIAPPAISSIENVDGGVKIKWSKNSYVPNYRVYRKTKKTSWTRIGSTKNGSFTDTTATSGVSYTYTIRALDKKDNFISYFNSGKGITYVKAPTVTKIENTATGSKITWLKCNGAAKYRVYYLKNNSWKRLTTTTSTSYTHGKLTNGKKYTYTVRCLDKKDKFVSGFSKTGKTNLFLAPPAISSVSKAENGNLISWKSVSGADGYRLYRKSYGSSWSRIVSTTDNSFVDTTAGKNTVIAYTLRCLDEKGNLISSYIDKTKYYRNGELANGTVTVNGKKLTFVKGVLRTGMQTINGNKYYYNTSGVLQKNGIVGSDKDGWYYADKNGKIDFSYSNGITQNGKDWNVMSGKATRVKTKSDKTLFRALKVVAKVTNKSMSKSQKLKACFNYTKNAYKELNPRIPHYHGSDWPIVYANDMFVDGAGNCFSYGAAFAYMAKAIGYKNVYCCNSGGHGWAEVDGLVYDPEWSRHHAKDYYALNYNTTKDPNYKAAIASGYSWMHVKI